Protein AF-0000000079809018 (afdb_homodimer)

Organism: NCBI:txid164759

Foldseek 3Di:
DPPDDPFAFAADPVGGFPQGQGHLFLQVDQQPLLVVLLVVFPQPDFDDLVLVVLLVLVCVLVVHDSLQKFKALALLRLLLLVLVLLLVVPAQAEADALFADCSNVVSNVVSNHHYDNDDDLDQYEYEDEVLGPPAQAHTPCVVVVVDDDHPNYAAEYEDAFQLQFLDDDRDDDDLQYKYKYGCCRLNVNVVGGIIIIGHRPVCSVVCVSVSSNVSDDRRSHGRSRSSNSSSCSDPVSSVVSVVS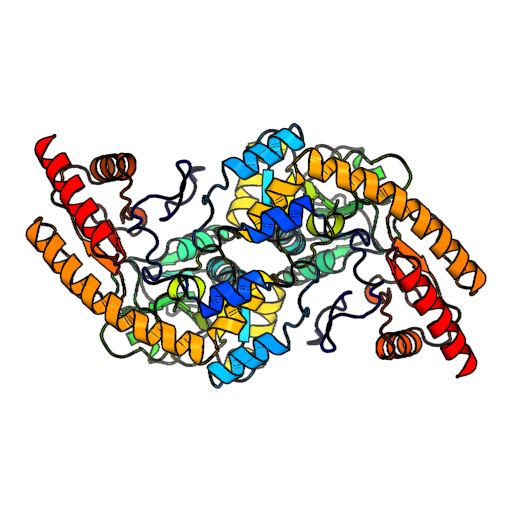SVVLNVLVVVLVVLCVVQVWAWRPHRRGQKTKTAHPDPAVVVLQVQLVVQSHHWRQSVSSVDHRMTMGGRHDPVSSVSVNVSSVVVVVVD/DPPDDPAAFAADPVGGFPQGQGHLFLQVDQQPLLVVLLVVFPQPDFDDLVNVVLLVLVCVLVVHDSLQKFKALALLRLLLLVLVLLLVVPAQAEADALFADCSNVVSNVVSNHHYDNDDDLDQYEYEDEVLGPPAQAHTPCVVVVVDDDHPNYAAEYEDAFQLQFLDDDRDDDDLQYKYKYGCCRLNVNVVGGIIIIGHRPVCSVVCVSVSSNVSDDRRSHGRSRSSNSSSCSDPVSSVVSVVSSVVLNVLVVVLVVLCVVQVWAWRPHRRGQKTKTAHPDPAVVVLQVQLVVVSHHWHQSVSSVDHRMTMGGRHDPVSSVSVNVSSVVVVVVD

Sequence (668 aa):
MSDHAPQHGGPDALGVPLHDFSTNANACGPCPQAIAALRQSDFIHYPDPAYTALRAQIATFHGVAVQRVVLAASASEFIHRITTHAARSGVRQVAVPAHGYGDYTRAAQVWGLDCRHTPSSEPALHWACEPASPLGTTDAALTAWCAPAPVGVLRILDCAYAPLRLEGAATVAPDAAWQMLTPNKALGLTGVRAAYAIAPSAAVADGSVAAVQALAASWPVGADGVALLAAWVRPDTQAWLAQSLATLREWKAAQLALCAALGWAVAPGSLANFFTACPPVQDVGTFLQWLRSRGVKLRDCTSFGLPGHVRLGVLPPQSQRALEVSWRLYKESQMSDHAPQHGGPDALGVPLHDFSTNANACGPCPQAIAALRQSDFIHYPDPAYTALRAQIATFHGVAVQRVVLAASASEFIHRITTHAARSGVRQVAVPAHGYGDYTRAAQVWGLDCRHTPSSEPALHWACEPASPLGTTDAALTAWCAPAPVGVLRILDCAYAPLRLEGAATVAPDAAWQMLTPNKALGLTGVRAAYAIAPSAAVADGSVAAVQALAASWPVGADGVALLAAWVRPDTQAWLAQSLATLREWKAAQLALCAALGWAVAPGSLANFFTACPPVQDVGTFLQWLRSRGVKLRDCTSFGLPGHVRLGVLPPQSQRALEVSWRLYKESQ

InterPro domains:
  IPR004839 Aminotransferase, class I/classII, large domain [PF00155] (20-315)
  IPR015421 Pyridoxal phosphate-dependent transferase, major domain [G3DSA:3.40.640.10] (30-237)
  IPR015422 Pyridoxal phosphate-dependent transferase, small domain [G3DSA:3.90.1150.10] (19-323)
  IPR015424 Pyridoxal phosphate-dependent transferase [SSF53383] (16-318)
  IPR050106 Histidinol-phosphate aminotransferase [PTHR43643] (19-322)

Radius of gyration: 25.87 Å; Cα contacts (8 Å, |Δi|>4): 1392; chains: 2; bounding box: 52×81×61 Å

Solvent-accessible surface area (backbone atoms only — not comparable to full-atom values): 34450 Å² total; per-residue (Å²): 127,77,88,63,73,79,88,69,47,58,24,40,98,88,39,73,50,81,33,64,22,26,60,53,40,34,62,78,39,57,37,65,65,34,53,57,38,40,76,64,36,51,43,54,43,48,55,37,74,76,37,60,68,55,37,46,50,52,15,61,68,70,71,50,62,50,80,32,51,43,80,23,34,20,57,47,38,40,50,41,46,53,45,50,47,40,46,75,71,65,35,54,30,32,24,38,54,80,47,33,68,59,63,63,57,50,40,32,53,72,72,66,33,47,77,39,68,54,88,68,89,52,43,21,41,36,47,42,31,40,42,19,46,60,49,12,27,80,40,75,62,58,69,68,54,77,46,85,72,54,75,66,44,45,39,38,36,37,32,55,38,45,84,40,47,60,48,82,78,85,80,80,75,54,62,80,28,30,38,36,40,30,59,28,32,59,36,16,24,49,4,43,38,31,23,36,30,41,49,19,75,66,30,59,77,71,42,50,46,57,57,49,52,59,68,50,39,72,63,52,44,27,20,51,21,50,25,40,58,54,33,57,68,32,68,70,41,46,50,51,48,57,55,43,43,56,54,48,47,54,34,36,54,53,50,52,49,48,39,49,73,72,58,29,51,64,57,80,67,42,25,32,54,31,31,27,29,29,62,88,62,92,51,55,68,61,52,50,54,53,36,43,78,70,28,35,34,66,19,74,24,49,87,34,71,38,71,62,29,31,28,37,22,40,49,54,69,71,47,52,48,51,50,52,52,52,50,53,52,52,60,66,72,100,128,78,88,63,73,79,90,69,49,60,23,41,100,89,39,73,50,79,32,65,23,24,61,52,40,33,62,77,39,56,37,65,64,35,53,56,39,39,76,63,37,52,42,53,43,48,54,35,74,76,36,59,70,55,39,46,51,51,14,61,68,70,71,50,62,50,82,30,51,43,79,23,35,19,57,46,38,41,49,40,48,53,45,50,47,40,46,75,72,67,36,54,32,32,23,38,55,80,48,33,66,60,64,63,56,50,40,32,52,73,73,65,33,46,79,37,69,54,88,67,89,53,42,21,41,36,47,41,31,40,42,19,46,62,50,11,26,82,41,74,61,57,71,66,55,76,48,83,73,54,76,67,44,45,40,38,37,38,31,55,39,44,85,38,47,62,48,81,78,83,80,79,78,54,62,80,27,29,36,36,40,29,60,27,33,60,34,16,24,48,5,45,40,31,21,34,30,40,48,20,75,65,31,57,77,73,42,51,46,58,56,51,52,58,69,50,38,71,62,52,44,26,18,52,20,50,26,41,57,53,33,57,66,32,69,70,41,46,50,50,48,58,53,42,42,57,52,48,45,54,33,37,55,53,50,52,52,49,39,49,74,73,58,29,51,65,56,79,66,42,26,32,53,32,32,26,30,30,62,88,60,96,50,55,68,61,52,49,53,56,36,42,78,70,29,35,32,64,20,74,23,49,86,35,72,36,71,64,29,32,30,36,22,42,48,54,70,71,47,51,48,50,51,52,53,51,49,53,52,49,61,66,72,100

Nearest PDB structures (foldseek):
  1o4s-assembly1_A  TM=7.564E-01  e=3.896E-13  Thermotoga maritima
  7vrx-assembly2_C  TM=7.603E-01  e=1.827E-12  Solanum melongena
  7vrx-assembly2_A  TM=7.594E-01  e=2.433E-12  Solanum melongena
  7vrx-assembly2_B  TM=7.511E-01  e=3.239E-12  Solanum melongena
  4tv7-assembly1_A  TM=7.187E-01  e=6.271E-10  Bacillus subtilis subsp. subtilis str. 168

pLDDT: mean 94.46, std 8.17, range [31.03, 98.88]

Structure (mmCIF, N/CA/C/O backbone):
data_AF-0000000079809018-model_v1
#
loop_
_entity.id
_entity.type
_entity.pdbx_description
1 polymer 'histidinol-phosphate transaminase'
#
loop_
_atom_site.group_PDB
_atom_site.id
_atom_site.type_symbol
_atom_site.label_atom_id
_atom_site.label_alt_id
_atom_site.label_comp_id
_atom_site.label_asym_id
_atom_site.label_entity_id
_atom_site.label_seq_id
_atom_site.pdbx_PDB_ins_code
_atom_site.Cartn_x
_atom_site.Cartn_y
_atom_site.Cartn_z
_atom_site.occupancy
_atom_site.B_iso_or_equiv
_atom_site.auth_seq_id
_atom_site.auth_comp_id
_atom_site.auth_asym_id
_atom_site.auth_atom_id
_atom_site.pdbx_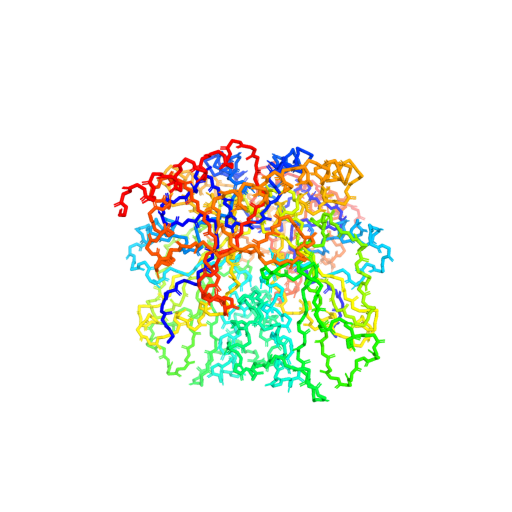PDB_model_num
ATOM 1 N N . MET A 1 1 ? -20.75 -7.668 -12.719 1 31.03 1 MET A N 1
ATOM 2 C CA . MET A 1 1 ? -19.469 -8.086 -12.164 1 31.03 1 MET A CA 1
ATOM 3 C C . MET A 1 1 ? -19.625 -8.633 -10.75 1 31.03 1 MET A C 1
ATOM 5 O O . MET A 1 1 ? -20.188 -7.965 -9.883 1 31.03 1 MET A O 1
ATOM 9 N N . SER A 1 2 ? -19.781 -9.789 -10.602 1 35.12 2 SER A N 1
ATOM 10 C CA . SER A 1 2 ? -20.047 -10.5 -9.352 1 35.12 2 SER A CA 1
ATOM 11 C C . SER A 1 2 ? -19.188 -9.953 -8.219 1 35.12 2 SER A C 1
ATOM 13 O O . SER A 1 2 ? -18.031 -9.602 -8.414 1 35.12 2 SER A O 1
ATOM 15 N N . ASP A 1 3 ? -19.734 -9.297 -7.246 1 42.34 3 ASP A N 1
ATOM 16 C CA . ASP A 1 3 ? -19.234 -8.805 -5.965 1 42.34 3 ASP A CA 1
ATOM 17 C C . ASP A 1 3 ? -18.203 -9.758 -5.371 1 42.34 3 ASP A C 1
ATOM 19 O O . ASP A 1 3 ? -17.875 -9.656 -4.191 1 42.34 3 ASP A O 1
ATOM 23 N N . HIS A 1 4 ? -17.953 -10.883 -5.949 1 49.94 4 HIS A N 1
ATOM 24 C CA . HIS A 1 4 ? -17.156 -11.875 -5.25 1 49.94 4 HIS A CA 1
ATOM 25 C C . HIS A 1 4 ? -15.664 -11.531 -5.34 1 49.94 4 HIS A C 1
ATOM 27 O O . HIS A 1 4 ? -15.188 -11.078 -6.383 1 49.94 4 HIS A O 1
ATOM 33 N N . ALA A 1 5 ? -15.094 -11.383 -4.23 1 55.59 5 ALA A N 1
ATOM 34 C CA . ALA A 1 5 ? -13.641 -11.266 -4.133 1 55.59 5 ALA A CA 1
ATOM 35 C C . ALA A 1 5 ? -12.953 -12.242 -5.082 1 55.59 5 ALA A C 1
ATOM 37 O O . ALA A 1 5 ? -13.375 -13.398 -5.215 1 55.59 5 ALA A O 1
ATOM 38 N N . PRO A 1 6 ? -11.977 -11.82 -5.953 1 63.31 6 PRO A N 1
ATOM 39 C CA . PRO A 1 6 ? -11.203 -12.742 -6.793 1 63.31 6 PRO A CA 1
ATOM 40 C C . PRO A 1 6 ? -10.719 -13.969 -6.023 1 63.31 6 PRO A C 1
ATOM 42 O O . PRO A 1 6 ? -10.477 -13.883 -4.816 1 63.31 6 PRO A O 1
ATOM 45 N N . GLN A 1 7 ? -10.906 -15.102 -6.574 1 70.62 7 GLN A N 1
ATOM 46 C CA . GLN A 1 7 ? -10.398 -16.344 -5.988 1 70.62 7 GLN A CA 1
ATOM 47 C C . GLN A 1 7 ? -8.883 -16.312 -5.887 1 70.62 7 GLN A C 1
ATOM 49 O O . GLN A 1 7 ? -8.188 -16.016 -6.867 1 70.62 7 GLN A O 1
ATOM 54 N N . HIS A 1 8 ? -8.406 -16.328 -4.703 1 79.56 8 HIS A N 1
ATOM 55 C CA . HIS A 1 8 ? -6.977 -16.344 -4.438 1 79.56 8 HIS A CA 1
ATOM 56 C C . HIS A 1 8 ? -6.605 -17.516 -3.531 1 79.56 8 HIS A C 1
ATOM 58 O O . HIS A 1 8 ? -7.488 -18.188 -2.98 1 79.56 8 HIS A O 1
ATOM 64 N N . GLY A 1 9 ? -5.387 -17.828 -3.592 1 84.94 9 GLY A N 1
ATOM 65 C CA . GLY A 1 9 ? -4.883 -18.734 -2.572 1 84.94 9 GLY A CA 1
ATOM 66 C C . GLY A 1 9 ? -4.699 -18.078 -1.221 1 84.94 9 GLY A C 1
ATOM 67 O O . GLY A 1 9 ? -5.082 -16.906 -1.036 1 84.94 9 GLY A O 1
ATOM 68 N N . GLY A 1 10 ? -4.242 -18.891 -0.244 1 88.5 10 GLY A N 1
ATOM 69 C CA . GLY A 1 10 ? -3.932 -18.328 1.063 1 88.5 10 GLY A CA 1
ATOM 70 C C . GLY A 1 10 ? -5.125 -18.312 2.004 1 88.5 10 GLY A C 1
ATOM 71 O O . GLY A 1 10 ? -6.055 -19.109 1.848 1 88.5 10 GLY A O 1
ATOM 72 N N . PRO A 1 11 ? -4.984 -17.453 2.99 1 87.69 11 PRO A N 1
ATOM 73 C CA . PRO A 1 11 ? -6.07 -17.359 3.967 1 87.69 11 PRO A CA 1
ATOM 74 C C . PRO A 1 11 ? -7.391 -16.922 3.338 1 87.69 11 PRO A C 1
ATOM 76 O O . PRO A 1 11 ? -7.398 -16.328 2.258 1 87.69 11 PRO A O 1
ATOM 79 N N . ASP A 1 12 ? -8.477 -17.297 3.977 1 89.38 12 ASP A N 1
ATOM 80 C CA . ASP A 1 12 ? -9.836 -16.906 3.615 1 89.38 12 ASP A CA 1
ATOM 81 C C . ASP A 1 12 ? -10.672 -16.594 4.855 1 89.38 12 ASP A C 1
ATOM 83 O O . ASP A 1 12 ? -10.117 -16.266 5.91 1 89.38 12 ASP A O 1
ATOM 87 N N . ALA A 1 13 ? -11.945 -16.562 4.734 1 84.69 13 ALA A N 1
ATOM 88 C CA . ALA A 1 13 ? -12.812 -16.203 5.852 1 84.69 13 ALA A CA 1
ATOM 89 C C . ALA A 1 13 ? -12.672 -17.172 7.012 1 84.69 13 ALA A C 1
ATOM 91 O O . ALA A 1 13 ? -13.008 -16.859 8.148 1 84.69 13 ALA A O 1
ATOM 92 N N . LEU A 1 14 ? -12.102 -18.453 6.684 1 87.19 14 LEU A N 1
ATOM 93 C CA . LEU A 1 14 ? -11.906 -19.453 7.715 1 87.19 14 LEU A CA 1
ATOM 94 C C . LEU A 1 14 ? -10.523 -19.328 8.359 1 87.19 14 LEU A C 1
ATOM 96 O O . LEU A 1 14 ? -10.195 -20.047 9.289 1 87.19 14 LEU A O 1
ATOM 100 N N . GLY A 1 15 ? -9.703 -18.406 7.875 1 91.19 15 GLY A N 1
ATOM 101 C CA . GLY A 1 15 ? -8.375 -18.203 8.422 1 91.19 15 GLY A CA 1
ATOM 102 C C . GLY A 1 15 ? -7.277 -18.859 7.609 1 91.19 15 GLY A C 1
ATOM 103 O O . GLY A 1 15 ? -7.449 -19.094 6.41 1 91.19 15 GLY A O 1
ATOM 104 N N . VAL A 1 16 ? -6.16 -19.078 8.242 1 92.88 16 VAL A N 1
ATOM 105 C CA . VAL A 1 16 ? -4.992 -19.688 7.605 1 92.88 16 VAL A CA 1
ATOM 106 C C . VAL A 1 16 ? -5.172 -21.188 7.535 1 92.88 16 VAL A C 1
ATOM 108 O O . VAL A 1 16 ? -5.445 -21.844 8.547 1 92.88 16 VAL A O 1
ATOM 111 N N . PRO A 1 17 ? -5.07 -21.734 6.363 1 94.19 17 PRO A N 1
ATOM 112 C CA . PRO A 1 17 ? -5.105 -23.188 6.305 1 94.19 17 PRO A CA 1
ATOM 113 C C . PRO A 1 17 ? -3.914 -23.844 7.008 1 94.19 17 PRO A C 1
ATOM 115 O O . PRO A 1 17 ? -2.799 -23.312 6.953 1 94.19 17 PRO A O 1
ATOM 118 N N . LEU A 1 18 ? -4.129 -25.016 7.582 1 95.81 18 LEU A N 1
ATOM 119 C CA . LEU A 1 18 ? -3.066 -25.734 8.273 1 95.81 18 LEU A CA 1
ATOM 120 C C . LEU A 1 18 ? -1.976 -26.156 7.293 1 95.81 18 LEU A C 1
ATOM 122 O O . LEU A 1 18 ? -0.786 -26.062 7.605 1 95.81 18 LEU A O 1
ATOM 126 N N . HIS A 1 19 ? -2.379 -26.688 6.117 1 98 19 HIS A N 1
ATOM 127 C CA . HIS A 1 19 ? -1.501 -27.047 5.012 1 98 19 HIS A CA 1
ATOM 128 C C . HIS A 1 19 ? -1.865 -26.281 3.742 1 98 19 HIS A C 1
ATOM 130 O O . HIS A 1 19 ? -2.76 -26.703 3.002 1 98 19 HIS A O 1
ATOM 136 N N . ASP A 1 20 ? -1.122 -25.188 3.5 1 97.5 20 ASP A N 1
ATOM 137 C CA . ASP A 1 20 ? -1.488 -24.25 2.434 1 97.5 20 ASP A CA 1
ATOM 138 C C . ASP A 1 20 ? -0.647 -24.5 1.182 1 97.5 20 ASP A C 1
ATOM 140 O O . ASP A 1 20 ? 0.386 -23.859 0.987 1 97.5 20 ASP A O 1
ATOM 144 N N . PHE A 1 21 ? -1.149 -25.344 0.289 1 98.25 21 PHE A N 1
ATOM 145 C CA . PHE A 1 21 ? -0.516 -25.562 -1.005 1 98.25 21 PHE A CA 1
ATOM 146 C C . PHE A 1 21 ? -0.89 -24.469 -1.989 1 98.25 21 PHE A C 1
ATOM 148 O O . PHE A 1 21 ? -0.38 -24.422 -3.111 1 98.25 21 PHE A O 1
ATOM 155 N N . SER A 1 22 ? -1.722 -23.469 -1.566 1 96.75 22 SER A N 1
ATOM 156 C CA . SER A 1 22 ? -2.383 -22.594 -2.529 1 96.75 22 SER A CA 1
ATOM 157 C C . SER A 1 22 ? -1.602 -21.297 -2.725 1 96.75 22 SER A C 1
ATOM 159 O O . SER A 1 22 ? -1.84 -20.562 -3.686 1 96.75 22 SER A O 1
ATOM 161 N N . THR A 1 23 ? -0.647 -20.766 -1.95 1 92.81 23 THR A N 1
ATOM 162 C CA . THR A 1 23 ? -0.006 -19.453 -1.991 1 92.81 23 THR A CA 1
ATOM 163 C C . THR A 1 23 ? 1.299 -19.516 -2.779 1 92.81 23 THR A C 1
ATOM 165 O O . THR A 1 23 ? 1.741 -18.516 -3.338 1 92.81 23 THR A O 1
ATOM 168 N N . ASN A 1 24 ? 1.959 -20.578 -2.93 1 94 24 ASN A N 1
ATOM 169 C CA . ASN A 1 24 ? 3.229 -20.781 -3.619 1 94 24 ASN A CA 1
ATOM 170 C C . ASN A 1 24 ? 4.371 -20.062 -2.926 1 94 24 ASN A C 1
ATOM 172 O O . ASN A 1 24 ? 5.383 -19.734 -3.557 1 94 24 ASN A O 1
ATOM 176 N N . ALA A 1 25 ? 4.242 -19.641 -1.734 1 96.56 25 ALA A N 1
ATOM 177 C CA . ALA A 1 25 ? 5.332 -19.016 -0.986 1 96.56 25 ALA A CA 1
ATOM 178 C C . ALA A 1 25 ? 6.414 -20.031 -0.64 1 96.56 25 ALA A C 1
ATOM 180 O O . ALA A 1 25 ? 6.16 -21.234 -0.642 1 96.56 25 ALA A O 1
ATOM 181 N N . ASN A 1 26 ? 7.605 -19.547 -0.43 1 98.56 26 ASN A N 1
ATOM 182 C CA . ASN A 1 26 ? 8.711 -20.406 -0.002 1 98.56 26 ASN A CA 1
ATOM 183 C C . ASN A 1 26 ? 8.375 -21.141 1.291 1 98.56 26 ASN A C 1
ATOM 185 O O . ASN A 1 26 ? 8.344 -20.547 2.365 1 98.56 26 ASN A O 1
ATOM 189 N N . ALA A 1 27 ? 8.195 -22.422 1.198 1 98.19 27 ALA A N 1
ATOM 190 C CA . ALA A 1 27 ? 7.738 -23.219 2.324 1 98.19 27 ALA A CA 1
ATOM 191 C C . ALA A 1 27 ? 8.828 -23.375 3.381 1 98.19 27 ALA A C 1
ATOM 193 O O . ALA A 1 27 ? 8.562 -23.781 4.512 1 98.19 27 ALA A O 1
ATOM 194 N N . CYS A 1 28 ? 10.031 -23.031 3.039 1 98.5 28 CYS A N 1
ATOM 195 C CA . CYS A 1 28 ? 11.125 -23.062 4 1 98.5 28 CYS A CA 1
ATOM 196 C C . CYS A 1 28 ? 11.094 -21.828 4.895 1 98.5 28 CYS A C 1
ATOM 198 O O . CYS A 1 28 ? 11.812 -21.75 5.891 1 98.5 28 CYS A O 1
ATOM 200 N N . GLY A 1 29 ? 10.305 -20.875 4.535 1 97.25 29 GLY A N 1
ATOM 201 C CA . GLY A 1 29 ? 10.266 -19.625 5.266 1 97.25 29 GLY A CA 1
ATOM 202 C C . GLY A 1 29 ? 9.547 -19.734 6.598 1 97.25 29 GLY A C 1
ATOM 203 O O . GLY A 1 29 ? 9 -20.781 6.93 1 97.25 29 GLY A O 1
ATOM 204 N N . PRO A 1 30 ? 9.523 -18.688 7.297 1 98.31 30 PRO A N 1
ATOM 205 C CA . PRO A 1 30 ? 10.039 -17.375 6.879 1 98.31 30 PRO A CA 1
ATOM 206 C C . PRO A 1 30 ? 11.562 -17.281 6.98 1 98.31 30 PRO A C 1
ATOM 208 O O . PRO A 1 30 ? 12.172 -17.938 7.832 1 98.31 30 PRO A O 1
ATOM 211 N N . CYS A 1 31 ? 12.18 -16.484 6.066 1 98.81 31 CYS A N 1
ATOM 212 C CA . CYS A 1 31 ? 13.609 -16.203 6.145 1 98.81 31 CYS A CA 1
ATOM 213 C C . CYS A 1 31 ? 13.969 -15.594 7.492 1 98.81 31 CYS A C 1
ATOM 215 O O . CYS A 1 31 ? 13.453 -14.531 7.855 1 98.81 31 CYS A O 1
ATOM 217 N N . PRO A 1 32 ? 14.852 -16.203 8.211 1 98.56 32 PRO A N 1
ATOM 218 C CA . PRO A 1 32 ? 15.156 -15.734 9.562 1 98.56 32 PRO A CA 1
ATOM 219 C C . PRO A 1 32 ? 15.766 -14.336 9.578 1 98.56 32 PRO A C 1
ATOM 221 O O . PRO A 1 32 ? 15.453 -13.531 10.453 1 98.56 32 PRO A O 1
ATOM 224 N N . GLN A 1 33 ? 16.656 -14.023 8.625 1 98.31 33 GLN A N 1
ATOM 225 C CA . GLN A 1 33 ? 17.266 -12.703 8.539 1 98.31 33 GLN A CA 1
A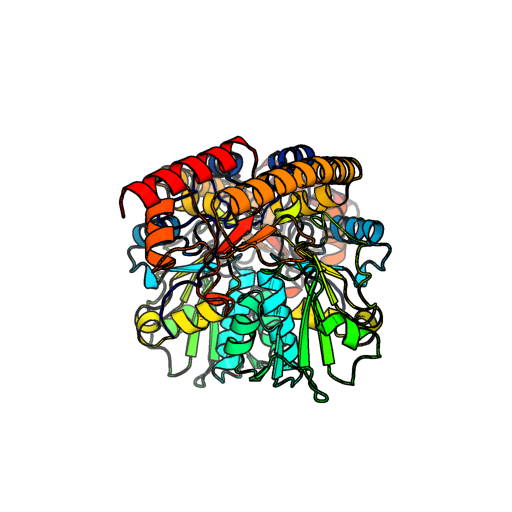TOM 226 C C . GLN A 1 33 ? 16.219 -11.617 8.297 1 98.31 33 GLN A C 1
ATOM 228 O O . GLN A 1 33 ? 16.266 -10.555 8.922 1 98.31 33 GLN A O 1
ATOM 233 N N . ALA A 1 34 ? 15.242 -11.93 7.465 1 98.5 34 ALA A N 1
ATOM 234 C CA . ALA A 1 34 ? 14.211 -10.953 7.109 1 98.5 34 ALA A CA 1
ATOM 235 C C . ALA A 1 34 ? 13.234 -10.742 8.266 1 98.5 34 ALA A C 1
ATOM 237 O O . ALA A 1 34 ? 12.836 -9.617 8.547 1 98.5 34 ALA A O 1
ATOM 238 N N . ILE A 1 35 ? 12.828 -11.828 8.891 1 97.56 35 ILE A N 1
ATOM 239 C CA . ILE A 1 35 ? 11.898 -11.695 10.008 1 97.56 35 ILE A CA 1
ATOM 240 C C . ILE A 1 35 ? 12.555 -10.922 11.148 1 97.56 35 ILE A C 1
ATOM 242 O O . ILE A 1 35 ? 11.898 -10.148 11.844 1 97.56 35 ILE A O 1
ATOM 246 N N . ALA A 1 36 ? 13.836 -11.148 11.414 1 97.5 36 ALA A N 1
ATOM 247 C CA . ALA A 1 36 ? 14.57 -10.383 12.422 1 97.5 36 ALA A CA 1
ATOM 248 C C . ALA A 1 36 ? 14.562 -8.891 12.086 1 97.5 36 ALA A C 1
ATOM 250 O O . ALA A 1 36 ? 14.375 -8.055 12.977 1 97.5 36 ALA A O 1
ATOM 251 N N . ALA A 1 37 ? 14.766 -8.562 10.828 1 97.5 37 ALA A N 1
ATOM 252 C CA . ALA A 1 37 ? 14.711 -7.176 10.375 1 97.5 37 ALA A CA 1
ATOM 253 C C . ALA A 1 37 ? 13.328 -6.582 10.578 1 97.5 37 ALA A C 1
ATOM 255 O O . ALA A 1 37 ? 13.195 -5.43 11 1 97.5 37 ALA A O 1
ATOM 256 N N . LEU A 1 38 ? 12.305 -7.352 10.305 1 97.62 38 LEU A N 1
ATOM 257 C CA . LEU A 1 38 ? 10.93 -6.898 10.422 1 97.62 38 LEU A CA 1
ATOM 258 C C . LEU A 1 38 ? 10.57 -6.598 11.875 1 97.62 38 LEU A C 1
ATOM 260 O O . LEU A 1 38 ? 9.844 -5.645 12.156 1 97.62 38 LEU A O 1
ATOM 264 N N . ARG A 1 39 ? 11.07 -7.375 12.758 1 94.31 39 ARG A N 1
ATOM 265 C CA . ARG A 1 39 ? 10.797 -7.191 14.18 1 94.31 39 ARG A CA 1
ATOM 266 C C . ARG A 1 39 ? 11.406 -5.895 14.695 1 94.31 39 ARG A C 1
ATOM 268 O O . ARG A 1 39 ? 11.008 -5.387 15.742 1 94.31 39 ARG A O 1
ATOM 275 N N . GLN A 1 40 ? 12.32 -5.324 13.93 1 94.31 40 GLN A N 1
ATOM 276 C CA . GLN A 1 40 ? 12.984 -4.082 14.305 1 94.31 40 GLN A CA 1
ATOM 277 C C . GLN A 1 40 ? 12.492 -2.914 13.453 1 94.31 40 GLN A C 1
ATOM 279 O O . GLN A 1 40 ? 13.109 -1.848 13.438 1 94.31 40 GLN A O 1
ATOM 284 N N . SER A 1 41 ? 11.438 -3.15 12.773 1 96.06 41 SER A N 1
ATOM 285 C CA . SER A 1 41 ? 10.898 -2.109 11.906 1 96.06 41 SER A CA 1
ATOM 286 C C . SER A 1 41 ? 10.578 -0.842 12.695 1 96.06 41 SER A C 1
ATOM 288 O O . SER A 1 41 ? 10.062 -0.911 13.812 1 96.06 41 SER A O 1
ATOM 290 N N . ASP A 1 42 ? 10.883 0.303 12.148 1 96.44 42 ASP A N 1
ATOM 291 C CA . ASP A 1 42 ? 10.57 1.592 12.758 1 96.44 42 ASP A CA 1
ATOM 292 C C . ASP A 1 42 ? 9.133 2.008 12.453 1 96.44 42 ASP A C 1
ATOM 294 O O . ASP A 1 42 ? 8.898 2.91 11.648 1 96.44 42 ASP A O 1
ATOM 298 N N . PHE A 1 43 ? 8.203 1.474 13.211 1 97.38 43 PHE A N 1
ATOM 299 C CA . PHE A 1 43 ? 6.781 1.739 12.992 1 97.38 43 PHE A CA 1
ATOM 300 C C . PHE A 1 43 ? 6.43 3.164 13.398 1 97.38 43 PHE A C 1
ATOM 302 O O . PHE A 1 43 ? 5.348 3.658 13.078 1 97.38 43 PHE A O 1
ATOM 309 N N . ILE A 1 44 ? 7.285 3.912 14.031 1 97.06 44 ILE A N 1
ATOM 310 C CA . ILE A 1 44 ? 7.004 5.207 14.641 1 97.06 44 ILE A CA 1
ATOM 311 C C . ILE A 1 44 ? 7.168 6.312 13.609 1 97.06 44 ILE A C 1
ATOM 313 O O . ILE A 1 44 ? 6.43 7.301 13.617 1 97.06 44 ILE A O 1
ATOM 317 N N . HIS A 1 45 ? 8.109 6.141 12.719 1 96.56 45 HIS A N 1
ATOM 318 C CA . HIS A 1 45 ? 8.43 7.23 11.805 1 96.56 45 HIS A CA 1
ATOM 319 C C . HIS A 1 45 ? 8.195 6.824 10.359 1 96.56 45 HIS A C 1
ATOM 321 O O . HIS A 1 45 ? 8.391 5.664 9.992 1 96.56 45 HIS A O 1
ATOM 327 N N . TYR A 1 46 ? 7.852 7.816 9.539 1 95.19 46 TYR A N 1
ATOM 328 C CA . TYR A 1 46 ? 7.867 7.625 8.094 1 95.19 46 TYR A CA 1
ATOM 329 C C . TYR A 1 46 ? 9.258 7.207 7.617 1 95.19 46 TYR A C 1
ATOM 331 O O . TYR A 1 46 ? 10.266 7.66 8.164 1 95.19 46 TYR A O 1
ATOM 339 N N . PRO A 1 47 ? 9.234 6.414 6.551 1 95.31 47 PRO A N 1
ATOM 340 C CA . PRO A 1 47 ? 10.508 6.328 5.828 1 95.31 47 PRO A CA 1
ATOM 341 C C . PRO A 1 47 ? 10.898 7.645 5.164 1 95.31 47 PRO A C 1
ATOM 343 O O . PRO A 1 47 ? 10.078 8.562 5.07 1 95.31 47 PRO A O 1
ATOM 346 N N . ASP A 1 48 ? 12.172 7.695 4.805 1 92.25 48 ASP A N 1
ATOM 347 C CA . ASP A 1 48 ? 12.578 8.742 3.869 1 92.25 48 ASP A CA 1
ATOM 348 C C . ASP A 1 48 ? 11.664 8.773 2.645 1 92.25 48 ASP A C 1
ATOM 350 O O . ASP A 1 48 ? 11.484 7.75 1.979 1 92.25 48 ASP A O 1
ATOM 354 N N . PRO A 1 49 ? 11.047 9.938 2.416 1 92.06 49 PRO A N 1
ATOM 355 C CA . PRO A 1 49 ? 10.07 9.984 1.326 1 92.06 49 PRO A CA 1
ATOM 356 C C . PRO A 1 49 ? 10.664 9.562 -0.017 1 92.06 49 PRO A C 1
ATOM 358 O O . PRO A 1 49 ? 9.953 9.039 -0.875 1 92.06 49 PRO A O 1
ATOM 361 N N . ALA A 1 50 ? 11.945 9.742 -0.194 1 93.88 50 ALA A N 1
ATOM 362 C CA . ALA A 1 50 ? 12.609 9.375 -1.445 1 93.88 50 ALA A CA 1
ATOM 363 C C . ALA A 1 50 ? 13.172 7.957 -1.37 1 93.88 50 ALA A C 1
ATOM 365 O O . ALA A 1 50 ? 13.688 7.438 -2.361 1 93.88 50 ALA A O 1
ATOM 366 N N . TYR A 1 51 ? 13.078 7.363 -0.244 1 96.88 51 TYR A N 1
ATOM 367 C CA . TYR A 1 51 ? 13.641 6.039 -0.012 1 96.88 51 TYR A CA 1
ATOM 368 C C . TYR A 1 51 ? 15.094 5.973 -0.469 1 96.88 51 TYR A C 1
ATOM 370 O O . TYR A 1 51 ? 15.5 5.016 -1.132 1 96.88 51 TYR A O 1
ATOM 378 N N . THR A 1 52 ? 15.859 6.953 -0.166 1 96.25 52 THR A N 1
ATOM 379 C CA . THR A 1 52 ? 17.188 7.168 -0.729 1 96.25 52 THR A CA 1
ATOM 380 C C . THR A 1 52 ? 18.078 5.949 -0.496 1 96.25 52 THR A C 1
ATOM 382 O O . THR A 1 52 ? 18.578 5.352 -1.448 1 96.25 52 THR A O 1
ATOM 385 N N . ALA A 1 53 ? 18.219 5.539 0.753 1 97 53 ALA A N 1
ATOM 386 C CA . ALA A 1 53 ? 19.109 4.426 1.093 1 97 53 ALA A CA 1
ATOM 387 C C . ALA A 1 53 ? 18.594 3.121 0.489 1 97 53 ALA A C 1
ATOM 389 O O . ALA A 1 53 ? 19.375 2.338 -0.057 1 97 53 ALA A O 1
ATOM 390 N N . LEU A 1 54 ? 17.344 2.865 0.52 1 98.19 54 LEU A N 1
ATOM 391 C CA . LEU A 1 54 ? 16.75 1.624 0.029 1 98.19 54 LEU A CA 1
ATOM 392 C C . LEU A 1 54 ? 16.938 1.496 -1.479 1 98.19 54 LEU A C 1
ATOM 394 O O . LEU A 1 54 ? 17.359 0.444 -1.972 1 98.19 54 LEU A O 1
ATOM 398 N N . ARG A 1 55 ? 16.594 2.547 -2.215 1 98.44 55 ARG A N 1
ATOM 399 C CA . ARG A 1 55 ? 16.75 2.52 -3.666 1 98.44 55 ARG A CA 1
ATOM 400 C C . ARG A 1 55 ? 18.203 2.293 -4.059 1 98.44 55 ARG A C 1
ATOM 402 O O . ARG A 1 55 ? 18.484 1.562 -5.012 1 98.44 55 ARG A O 1
ATOM 409 N N . ALA A 1 56 ? 19.109 2.904 -3.312 1 98.5 56 ALA A N 1
ATOM 410 C CA . ALA A 1 56 ? 20.531 2.715 -3.59 1 98.5 56 ALA A CA 1
ATOM 411 C C . ALA A 1 56 ? 20.953 1.258 -3.389 1 98.5 56 ALA A C 1
ATOM 413 O O . ALA A 1 56 ? 21.688 0.696 -4.199 1 98.5 56 ALA A O 1
ATOM 414 N N . GLN A 1 57 ? 20.5 0.657 -2.32 1 98.69 57 GLN A N 1
ATOM 415 C CA . GLN A 1 57 ? 20.812 -0.738 -2.027 1 98.69 57 GLN A CA 1
ATOM 416 C C . GLN A 1 57 ? 20.266 -1.661 -3.121 1 98.69 57 GLN A C 1
ATOM 418 O O . GLN A 1 57 ? 20.984 -2.561 -3.58 1 98.69 57 GLN A O 1
ATOM 423 N N . ILE A 1 58 ? 19.062 -1.433 -3.576 1 98.81 58 ILE A N 1
ATOM 424 C CA . ILE A 1 58 ? 18.438 -2.248 -4.613 1 98.81 58 ILE A CA 1
ATOM 425 C C . ILE A 1 58 ? 19.188 -2.059 -5.934 1 98.81 58 ILE A C 1
ATOM 427 O O . ILE A 1 58 ? 19.438 -3.027 -6.648 1 98.81 58 ILE A O 1
ATOM 431 N N . ALA A 1 59 ? 19.5 -0.815 -6.223 1 98.69 59 ALA A N 1
ATOM 432 C CA . ALA A 1 59 ? 20.234 -0.511 -7.449 1 98.69 59 ALA A CA 1
ATOM 433 C C . ALA A 1 59 ? 21.562 -1.252 -7.484 1 98.69 59 ALA A C 1
ATOM 435 O O . ALA A 1 59 ? 21.922 -1.836 -8.508 1 98.69 59 ALA A O 1
ATOM 436 N N . THR A 1 60 ? 22.281 -1.191 -6.387 1 98.69 60 THR A N 1
ATOM 437 C CA . THR A 1 60 ? 23.562 -1.886 -6.281 1 98.69 60 THR A CA 1
ATOM 438 C C . THR A 1 60 ? 23.375 -3.391 -6.457 1 98.69 60 THR A C 1
ATOM 440 O O . THR A 1 60 ? 24.125 -4.031 -7.188 1 98.69 60 THR A O 1
ATOM 443 N N . PHE A 1 61 ? 22.406 -3.975 -5.875 1 98.5 61 PHE A N 1
ATOM 444 C CA . PHE A 1 61 ? 22.109 -5.398 -5.922 1 98.5 61 PHE A CA 1
ATOM 445 C C . PHE A 1 61 ? 21.875 -5.859 -7.359 1 98.5 61 PHE A C 1
ATOM 447 O O . PHE A 1 61 ? 22.328 -6.938 -7.75 1 98.5 61 PHE A O 1
ATOM 454 N N . HIS A 1 62 ? 21.188 -5.008 -8.195 1 97.31 62 HIS A N 1
ATOM 455 C CA . HIS A 1 62 ? 20.828 -5.383 -9.555 1 97.31 62 HIS A CA 1
ATOM 456 C C . HIS A 1 62 ? 21.859 -4.879 -10.562 1 97.31 62 HIS A C 1
ATOM 458 O O . HIS A 1 62 ? 21.797 -5.211 -11.75 1 97.31 62 HIS A O 1
ATOM 464 N N . GLY A 1 63 ? 22.797 -4.059 -10.117 1 97.25 63 GLY A N 1
ATOM 465 C CA . GLY A 1 63 ? 23.766 -3.473 -11.023 1 97.25 63 GLY A CA 1
ATOM 466 C C . GLY A 1 63 ? 23.156 -2.504 -12.016 1 97.25 63 GLY A C 1
ATOM 467 O O . GLY A 1 63 ? 23.484 -2.541 -13.203 1 97.25 63 GLY A O 1
ATOM 468 N N . VAL A 1 64 ? 22.203 -1.663 -11.586 1 97.19 64 VAL A N 1
ATOM 469 C CA . VAL A 1 64 ? 21.547 -0.696 -12.453 1 97.19 64 VAL A CA 1
ATOM 470 C C . VAL A 1 64 ? 21.641 0.7 -11.844 1 97.19 64 VAL A C 1
ATOM 472 O O . VAL A 1 64 ? 22.016 0.85 -10.68 1 97.19 64 VAL A O 1
ATOM 475 N N . ALA A 1 65 ? 21.359 1.734 -12.695 1 97.5 65 ALA A N 1
ATOM 476 C CA . ALA A 1 65 ? 21.266 3.1 -12.18 1 97.5 65 ALA A CA 1
ATOM 477 C C . ALA A 1 65 ? 20.109 3.238 -11.195 1 97.5 65 ALA A C 1
ATOM 479 O O . ALA A 1 65 ? 19.047 2.65 -11.398 1 97.5 65 ALA A O 1
ATOM 480 N N . VAL A 1 66 ? 20.281 4.023 -10.141 1 98.06 66 VAL A N 1
ATOM 481 C CA . VAL A 1 66 ? 19.297 4.172 -9.07 1 98.06 66 VAL A CA 1
ATOM 482 C C . VAL A 1 66 ? 17.984 4.707 -9.633 1 98.06 66 VAL A C 1
ATOM 484 O O . VAL A 1 66 ? 16.906 4.355 -9.148 1 98.06 66 VAL A O 1
ATOM 487 N N . GLN A 1 67 ? 18 5.469 -10.72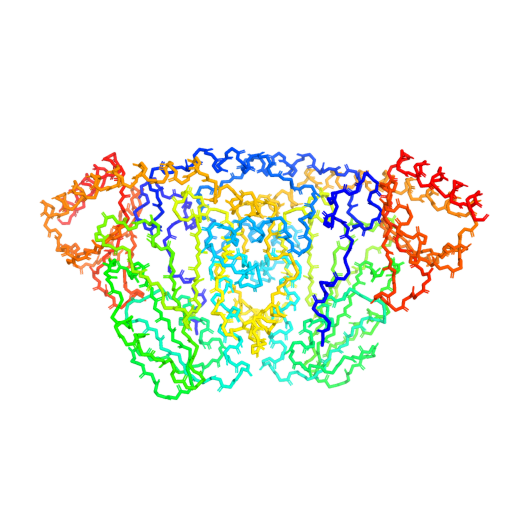7 1 97.06 67 GLN A N 1
ATOM 488 C CA . GLN A 1 67 ? 16.812 6.07 -11.328 1 97.06 67 GLN A CA 1
ATOM 489 C C . GLN A 1 67 ? 15.906 5.008 -11.938 1 97.06 67 GLN A C 1
ATOM 491 O O . GLN A 1 67 ? 14.727 5.266 -12.219 1 97.06 67 GLN A O 1
ATOM 496 N N . ARG A 1 68 ? 16.438 3.789 -12.141 1 97.88 68 ARG A N 1
ATOM 497 C CA . ARG A 1 68 ? 15.656 2.715 -12.75 1 97.88 68 ARG A CA 1
ATOM 498 C C . ARG A 1 68 ? 14.859 1.955 -11.695 1 97.88 68 ARG A C 1
ATOM 500 O O . ARG A 1 68 ? 13.992 1.146 -12.031 1 97.88 68 ARG A O 1
ATOM 507 N N . VAL A 1 69 ? 15.172 2.25 -10.422 1 98.5 69 VAL A N 1
ATOM 508 C CA . VAL A 1 69 ? 14.492 1.547 -9.336 1 98.5 69 VAL A CA 1
ATOM 509 C C . VAL A 1 69 ? 13.188 2.258 -9 1 98.5 69 VAL A C 1
ATOM 511 O O . VAL A 1 69 ? 13.188 3.42 -8.586 1 98.5 69 VAL A O 1
ATOM 514 N N . VAL A 1 70 ? 12.078 1.585 -9.195 1 98.44 70 VAL A N 1
ATOM 515 C CA . VAL A 1 70 ? 10.75 2.1 -8.875 1 98.44 70 VAL A CA 1
ATOM 516 C C . VAL A 1 70 ? 10.109 1.245 -7.777 1 98.44 70 VAL A C 1
ATOM 518 O O . VAL A 1 70 ? 9.812 0.068 -7.992 1 98.44 70 VAL A O 1
ATOM 521 N N . LEU A 1 71 ? 9.914 1.826 -6.602 1 98.56 71 LEU A N 1
ATOM 522 C CA . LEU A 1 71 ? 9.305 1.088 -5.5 1 98.56 71 LEU A CA 1
ATOM 523 C C . LEU A 1 71 ? 7.793 1.001 -5.672 1 98.56 71 LEU A C 1
ATOM 525 O O . LEU A 1 71 ? 7.176 1.896 -6.254 1 98.56 71 LEU A O 1
ATOM 529 N N . ALA A 1 72 ? 7.246 -0.066 -5.203 1 98.56 72 ALA A N 1
ATOM 530 C CA . ALA A 1 72 ? 5.809 -0.319 -5.258 1 98.56 72 ALA A CA 1
ATOM 531 C C . ALA A 1 72 ? 5.305 -0.892 -3.936 1 98.56 72 ALA A C 1
ATOM 533 O O . ALA A 1 72 ? 6.027 -1.622 -3.252 1 98.56 72 ALA A O 1
ATOM 534 N N . ALA A 1 73 ? 4.078 -0.595 -3.58 1 98.25 73 ALA A N 1
ATOM 535 C CA . ALA A 1 73 ? 3.465 -1.082 -2.348 1 98.25 73 ALA A CA 1
ATOM 536 C C . ALA A 1 73 ? 3.291 -2.598 -2.383 1 98.25 73 ALA A C 1
ATOM 538 O O . ALA A 1 73 ? 3.145 -3.236 -1.338 1 98.25 73 ALA A O 1
ATOM 539 N N . SER A 1 74 ? 3.193 -3.162 -3.525 1 97.75 74 SER A N 1
ATOM 540 C CA . SER A 1 74 ? 3.133 -4.582 -3.863 1 97.75 74 SER A CA 1
ATOM 541 C C . SER A 1 74 ? 3.225 -4.793 -5.371 1 97.75 74 SER A C 1
ATOM 543 O O . SER A 1 74 ? 3.186 -3.832 -6.141 1 97.75 74 SER A O 1
ATOM 545 N N . ALA A 1 75 ? 3.379 -6.047 -5.734 1 97.5 75 ALA A N 1
ATOM 546 C CA . ALA A 1 75 ? 3.316 -6.348 -7.164 1 97.5 75 ALA A CA 1
ATOM 547 C C . ALA A 1 75 ? 1.943 -6.004 -7.734 1 97.5 75 ALA A C 1
ATOM 549 O O . ALA A 1 75 ? 1.84 -5.457 -8.836 1 97.5 75 ALA A O 1
ATOM 550 N N . SER A 1 76 ? 0.914 -6.285 -6.965 1 97.38 76 SER A N 1
ATOM 551 C CA . SER A 1 76 ? -0.438 -5.957 -7.402 1 97.38 76 SER A CA 1
ATOM 552 C C . SER A 1 76 ? -0.61 -4.453 -7.586 1 97.38 76 SER A C 1
ATOM 554 O O . SER A 1 76 ? -1.251 -4.008 -8.539 1 97.38 76 SER A O 1
ATOM 556 N N . GLU A 1 77 ? -0.078 -3.697 -6.645 1 98.5 77 GLU A N 1
ATOM 557 C CA . GLU A 1 77 ? -0.139 -2.246 -6.785 1 98.5 77 GLU A CA 1
ATOM 558 C C . GLU A 1 77 ? 0.587 -1.783 -8.047 1 98.5 77 GLU A C 1
ATOM 560 O O . GLU A 1 77 ? 0.086 -0.928 -8.781 1 98.5 77 GLU A O 1
ATOM 565 N N . PHE A 1 78 ? 1.739 -2.32 -8.328 1 98.75 78 PHE A N 1
ATOM 566 C CA . PHE A 1 78 ? 2.477 -1.943 -9.531 1 98.75 78 PHE A CA 1
ATOM 567 C C . PHE A 1 78 ? 1.691 -2.309 -10.789 1 98.75 78 PHE A C 1
ATOM 569 O O . PHE A 1 78 ? 1.678 -1.551 -11.758 1 98.75 78 PHE A O 1
ATOM 576 N N . ILE A 1 79 ? 1.065 -3.463 -10.789 1 98.62 79 ILE A N 1
ATOM 577 C CA . ILE A 1 79 ? 0.251 -3.914 -11.906 1 98.62 79 ILE A CA 1
ATOM 578 C C . ILE A 1 79 ? -0.822 -2.873 -12.219 1 98.62 79 ILE A C 1
ATOM 580 O O . ILE A 1 79 ? -0.982 -2.463 -13.367 1 98.62 79 ILE A O 1
ATOM 584 N N . HIS A 1 80 ? -1.49 -2.436 -11.25 1 98.44 80 HIS A N 1
ATOM 585 C CA . HIS A 1 80 ? -2.52 -1.423 -11.453 1 98.44 80 HIS A CA 1
ATOM 586 C C . HIS A 1 80 ? -1.908 -0.105 -11.922 1 98.44 80 HIS A C 1
ATOM 588 O O . HIS A 1 80 ? -2.438 0.541 -12.828 1 98.44 80 HIS A O 1
ATOM 594 N N . ARG A 1 81 ? -0.782 0.28 -11.297 1 98.56 81 ARG A N 1
ATOM 595 C CA . ARG A 1 81 ? -0.134 1.553 -11.602 1 98.56 81 ARG A CA 1
ATOM 596 C C . ARG A 1 81 ? 0.355 1.59 -13.047 1 98.56 81 ARG A C 1
ATOM 598 O O . ARG A 1 81 ? 0.07 2.539 -13.773 1 98.56 81 ARG A O 1
ATOM 605 N N . ILE A 1 82 ? 1.023 0.554 -13.516 1 98.5 82 ILE A N 1
ATOM 606 C CA . ILE A 1 82 ? 1.603 0.531 -14.859 1 98.5 82 ILE A CA 1
ATOM 607 C C . ILE A 1 82 ? 0.494 0.389 -15.898 1 98.5 82 ILE A C 1
ATOM 609 O O . ILE A 1 82 ? 0.595 0.933 -17 1 98.5 82 ILE A O 1
ATOM 613 N N . THR A 1 83 ? -0.568 -0.349 -15.586 1 98.5 83 THR A N 1
ATOM 614 C CA . THR A 1 83 ? -1.718 -0.441 -16.484 1 98.5 83 THR A CA 1
ATOM 615 C C . THR A 1 83 ? -2.381 0.923 -16.656 1 98.5 83 THR A C 1
ATOM 617 O O . THR A 1 83 ? -2.758 1.302 -17.766 1 98.5 83 THR A O 1
ATOM 620 N N . THR A 1 84 ? -2.539 1.666 -15.539 1 98.19 84 THR A N 1
ATOM 621 C CA . THR A 1 84 ? -3.066 3.025 -15.602 1 98.19 84 THR A CA 1
ATOM 622 C C . THR A 1 84 ? -2.188 3.906 -16.484 1 98.19 84 THR A C 1
ATOM 624 O O . THR A 1 84 ? -2.693 4.672 -17.312 1 98.19 84 THR A O 1
ATOM 627 N N . HIS A 1 85 ? -0.882 3.809 -16.266 1 97.69 85 HIS A N 1
ATOM 628 C CA . HIS A 1 85 ? 0.045 4.555 -17.109 1 97.69 85 HIS A CA 1
ATOM 629 C C . HIS A 1 85 ? -0.168 4.23 -18.594 1 97.69 85 HIS A C 1
ATOM 631 O O . HIS A 1 85 ? -0.236 5.133 -19.422 1 97.69 85 HIS A O 1
ATOM 637 N N . ALA A 1 86 ? -0.279 2.922 -18.891 1 97.38 86 ALA A N 1
ATOM 638 C CA . ALA A 1 86 ? -0.514 2.494 -20.281 1 97.38 86 ALA A CA 1
ATOM 639 C C . ALA A 1 86 ? -1.799 3.105 -20.828 1 97.38 86 ALA A C 1
ATOM 641 O O . ALA A 1 86 ? -1.802 3.676 -21.922 1 97.38 86 ALA A O 1
ATOM 642 N N . ALA A 1 87 ? -2.854 3.018 -20.062 1 96.69 87 ALA A N 1
ATOM 643 C CA . ALA A 1 87 ? -4.141 3.559 -20.5 1 96.69 87 ALA A CA 1
ATOM 644 C C . ALA A 1 87 ? -4.047 5.059 -20.75 1 96.69 87 ALA A C 1
ATOM 646 O O . ALA A 1 87 ? -4.539 5.551 -21.766 1 96.69 87 ALA A O 1
ATOM 647 N N . ARG A 1 88 ? -3.428 5.766 -19.891 1 95.38 88 ARG A N 1
ATOM 648 C CA . ARG A 1 88 ? -3.262 7.211 -20.016 1 95.38 88 ARG A CA 1
ATOM 649 C C . ARG A 1 88 ? -2.438 7.559 -21.25 1 95.38 88 ARG A C 1
ATOM 651 O O . ARG A 1 88 ? -2.602 8.633 -21.828 1 95.38 88 ARG A O 1
ATOM 658 N N . SER A 1 89 ? -1.56 6.66 -21.594 1 94.62 89 SER A N 1
ATOM 659 C CA . SER A 1 89 ? -0.664 6.891 -22.719 1 94.62 89 SER A CA 1
ATOM 660 C C . SER A 1 89 ? -1.336 6.535 -24.031 1 94.62 89 SER A C 1
ATOM 662 O O . SER A 1 89 ? -0.701 6.57 -25.094 1 94.62 89 SER A O 1
ATOM 664 N N . GLY A 1 90 ? -2.562 6.062 -24.047 1 94.38 90 GLY A N 1
ATOM 665 C CA . GLY A 1 90 ? -3.328 5.832 -25.266 1 94.38 90 GLY A CA 1
ATOM 666 C C . GLY A 1 90 ? -3.42 4.367 -25.641 1 94.38 90 GLY A C 1
ATOM 667 O O . GLY A 1 90 ? -4.02 4.02 -26.656 1 94.38 90 GLY A O 1
ATOM 668 N N . VAL A 1 91 ? -2.822 3.506 -24.828 1 96 91 VAL A N 1
ATOM 669 C CA . VAL A 1 91 ? -2.906 2.068 -25.078 1 96 91 VAL A CA 1
ATOM 670 C C . VAL A 1 91 ? -4.348 1.598 -24.891 1 96 91 VAL A C 1
ATOM 672 O O . VAL A 1 91 ? -5.035 2.025 -23.969 1 96 91 VAL A O 1
ATOM 675 N N . ARG A 1 92 ? -4.762 0.719 -25.844 1 95.94 92 ARG A N 1
ATOM 676 C CA . ARG A 1 92 ? -6.148 0.278 -25.766 1 95.94 92 ARG A CA 1
ATOM 677 C C . ARG A 1 92 ? -6.242 -1.244 -25.766 1 95.94 92 ARG A C 1
ATOM 679 O O . ARG A 1 92 ? -7.34 -1.805 -25.766 1 95.94 92 ARG A O 1
ATOM 686 N N . GLN A 1 93 ? -5.121 -1.934 -25.672 1 96.38 93 GLN A N 1
ATOM 687 C CA . GLN A 1 93 ? -5.117 -3.393 -25.625 1 96.38 93 GLN A CA 1
ATOM 688 C C . GLN A 1 93 ? -4.012 -3.912 -24.703 1 96.38 93 GLN A C 1
ATOM 690 O O . GLN A 1 93 ? -3.012 -3.225 -24.484 1 96.38 93 GLN A O 1
ATOM 695 N N . VAL A 1 94 ? -4.234 -5.043 -24.188 1 96.88 94 VAL A N 1
ATOM 696 C CA . VAL A 1 94 ? -3.277 -5.707 -23.297 1 96.88 94 VAL A CA 1
ATOM 697 C C . VAL A 1 94 ? -3.141 -7.176 -23.703 1 96.88 94 VAL A C 1
ATOM 699 O O . VAL A 1 94 ? -4.129 -7.824 -24.047 1 96.88 94 VAL A O 1
ATOM 702 N N . ALA A 1 95 ? -1.909 -7.602 -23.828 1 95.75 95 ALA A N 1
ATOM 703 C CA . ALA A 1 95 ? -1.609 -9.016 -24.031 1 95.75 95 ALA A CA 1
ATOM 704 C C . ALA A 1 95 ? -1.21 -9.688 -22.719 1 95.75 95 ALA A C 1
ATOM 706 O O . ALA A 1 95 ? -0.257 -9.258 -22.062 1 95.75 95 ALA A O 1
ATOM 707 N N . VAL A 1 96 ? -1.957 -10.688 -22.328 1 95.38 96 VAL A N 1
ATOM 708 C CA . VAL A 1 96 ? -1.68 -11.438 -21.109 1 95.38 96 VAL A CA 1
ATOM 709 C C . VAL A 1 96 ? -1.472 -12.914 -21.438 1 95.38 96 VAL A C 1
ATOM 711 O O . VAL A 1 96 ? -1.965 -13.398 -22.469 1 95.38 96 VAL A O 1
ATOM 714 N N . PRO A 1 97 ? -0.694 -13.641 -20.625 1 94 97 PRO A N 1
ATOM 715 C CA . PRO A 1 97 ? -0.576 -15.086 -20.844 1 94 97 PRO A CA 1
ATOM 716 C C . PRO A 1 97 ? -1.929 -15.789 -20.859 1 94 97 PRO A C 1
ATOM 718 O O . PRO A 1 97 ? -2.859 -15.367 -20.172 1 94 97 PRO A O 1
ATOM 721 N N . ALA A 1 98 ? -2.002 -16.938 -21.625 1 91.38 98 ALA A N 1
ATOM 722 C CA . ALA A 1 98 ? -3.238 -17.703 -21.719 1 91.38 98 ALA A CA 1
ATOM 723 C C . ALA A 1 98 ? -3.688 -18.188 -20.344 1 91.38 98 ALA A C 1
ATOM 725 O O . ALA A 1 98 ? -4.883 -18.219 -20.047 1 91.38 98 ALA A O 1
ATOM 726 N N . HIS A 1 99 ? -2.725 -18.594 -19.578 1 93.69 99 HIS A N 1
ATOM 727 C CA . HIS A 1 99 ? -2.914 -18.922 -18.172 1 93.69 99 HIS A CA 1
ATOM 728 C C . HIS A 1 99 ? -2.02 -18.062 -17.281 1 93.69 99 HIS A C 1
ATOM 730 O O . HIS A 1 99 ? -0.801 -18.25 -17.266 1 93.69 99 HIS A O 1
ATOM 736 N N . GLY A 1 100 ? -2.629 -17.031 -16.75 1 92 100 GLY A N 1
ATOM 737 C CA . GLY A 1 100 ? -1.786 -16.125 -15.977 1 92 100 GLY A CA 1
ATOM 738 C C . GLY A 1 100 ? -2.492 -15.531 -14.773 1 92 100 GLY A C 1
ATOM 739 O O . GLY A 1 100 ? -3.654 -15.852 -14.508 1 92 100 GLY A O 1
ATOM 740 N N . TYR A 1 101 ? -1.704 -14.82 -14.047 1 92.5 101 TYR A N 1
ATOM 741 C CA . TYR A 1 101 ? -2.193 -14.133 -12.859 1 92.5 101 TYR A CA 1
ATOM 742 C C . TYR A 1 101 ? -3.373 -13.227 -13.195 1 92.5 101 TYR A C 1
ATOM 744 O O . TYR A 1 101 ? -3.311 -12.445 -14.141 1 92.5 101 TYR A O 1
ATOM 752 N N . GLY A 1 102 ? -4.422 -13.281 -12.43 1 93.25 102 GLY A N 1
ATOM 753 C CA . GLY A 1 102 ? -5.695 -12.633 -12.703 1 93.25 102 GLY A CA 1
ATOM 754 C C . GLY A 1 102 ? -5.633 -11.117 -12.602 1 93.25 102 GLY A C 1
ATOM 755 O O . GLY A 1 102 ? -6.395 -10.414 -13.258 1 93.25 102 GLY A O 1
ATOM 756 N N . ASP A 1 103 ? -4.734 -10.578 -11.867 1 94.88 103 ASP A N 1
ATOM 757 C CA . ASP A 1 103 ? -4.668 -9.141 -11.625 1 94.88 103 ASP A CA 1
ATOM 758 C C . ASP A 1 103 ? -4.305 -8.383 -12.898 1 94.88 103 ASP A C 1
ATOM 760 O O . ASP A 1 103 ? -4.621 -7.203 -13.039 1 94.88 103 ASP A O 1
ATOM 764 N N . TYR A 1 104 ? -3.58 -9.062 -13.891 1 97 104 TYR A N 1
ATOM 765 C CA . TYR A 1 104 ? -3.309 -8.414 -15.172 1 97 104 TYR A CA 1
ATOM 766 C C . TYR A 1 104 ? -4.605 -8.016 -15.867 1 97 104 TYR A C 1
ATOM 768 O O . TYR A 1 104 ? -4.777 -6.855 -16.25 1 97 104 TYR A O 1
ATOM 776 N N . THR A 1 105 ? -5.469 -9.008 -15.914 1 95.75 105 THR A N 1
ATOM 777 C CA . THR A 1 105 ? -6.746 -8.82 -16.594 1 95.75 105 THR A CA 1
ATOM 778 C C . THR A 1 105 ? -7.648 -7.883 -15.789 1 95.75 105 THR A C 1
ATOM 780 O O . THR A 1 105 ? -8.328 -7.031 -16.359 1 95.75 105 THR A O 1
ATOM 783 N N . ARG A 1 106 ? -7.652 -8.047 -14.523 1 95.25 106 ARG A N 1
ATOM 784 C CA . ARG A 1 106 ? -8.492 -7.211 -13.672 1 95.25 106 ARG A CA 1
ATOM 785 C C . ARG A 1 106 ? -8.133 -5.734 -13.828 1 95.25 106 ARG A C 1
ATOM 787 O O . ARG A 1 106 ? -9.016 -4.891 -13.977 1 95.25 106 ARG A O 1
ATOM 794 N N . ALA A 1 107 ? -6.848 -5.441 -13.773 1 97.5 107 ALA A N 1
ATOM 795 C CA . ALA A 1 107 ? -6.391 -4.062 -13.945 1 97.5 107 ALA A CA 1
ATOM 796 C C . ALA A 1 107 ? -6.77 -3.523 -15.32 1 97.5 107 ALA A C 1
ATOM 798 O O . ALA A 1 107 ? -7.172 -2.365 -15.445 1 97.5 107 ALA A O 1
ATOM 799 N N . ALA A 1 108 ? -6.652 -4.348 -16.328 1 97.62 108 ALA A N 1
ATOM 800 C CA . ALA A 1 108 ? -7.008 -3.957 -17.688 1 97.62 108 ALA A CA 1
ATOM 801 C C . ALA A 1 108 ? -8.5 -3.656 -17.797 1 97.62 108 ALA A C 1
ATOM 803 O O . ALA A 1 108 ? -8.891 -2.699 -18.469 1 97.62 108 ALA A O 1
ATOM 804 N N . GLN A 1 109 ? -9.297 -4.449 -17.172 1 96.31 109 GLN A N 1
ATOM 805 C CA . GLN A 1 109 ? -10.75 -4.324 -17.234 1 96.31 109 GLN A CA 1
ATOM 806 C C . GLN A 1 109 ? -11.211 -2.984 -16.656 1 96.31 109 GLN A C 1
ATOM 808 O O . GLN A 1 109 ? -12.18 -2.396 -17.156 1 96.31 109 GLN A O 1
ATOM 813 N N . VAL A 1 110 ? -10.547 -2.518 -15.648 1 96.31 110 VAL A N 1
ATOM 814 C CA . VAL A 1 110 ? -10.875 -1.231 -15.047 1 96.31 110 VAL A CA 1
ATOM 815 C C . VAL A 1 110 ? -10.852 -0.138 -16.109 1 96.31 110 VAL A C 1
ATOM 817 O O . VAL A 1 110 ? -11.672 0.779 -16.094 1 96.31 110 VAL A O 1
ATOM 820 N N . TRP A 1 111 ? -9.977 -0.267 -17.078 1 97.06 111 TRP A N 1
ATOM 821 C CA . TRP A 1 111 ? -9.766 0.769 -18.078 1 97.06 111 TRP A CA 1
ATOM 822 C C . TRP A 1 111 ? -10.406 0.375 -19.406 1 97.06 111 TRP A C 1
ATOM 824 O O . TRP A 1 111 ? -10.227 1.063 -20.422 1 97.06 111 TRP A O 1
ATOM 834 N N . GLY A 1 112 ? -11.031 -0.761 -19.438 1 97.12 112 GLY A N 1
ATOM 835 C CA . GLY A 1 112 ? -11.695 -1.217 -20.641 1 97.12 112 GLY A CA 1
ATOM 836 C C . GLY A 1 112 ? -10.719 -1.619 -21.734 1 97.12 112 GLY A C 1
ATOM 837 O O . GLY A 1 112 ? -11.016 -1.472 -22.922 1 97.12 112 GLY A O 1
ATOM 838 N N . LEU A 1 113 ? -9.531 -1.985 -21.375 1 97.12 113 LEU A N 1
ATOM 839 C CA . LEU A 1 113 ? -8.562 -2.438 -22.375 1 97.12 113 LEU A CA 1
ATOM 840 C C . LEU A 1 113 ? -8.984 -3.777 -22.969 1 97.12 113 LEU A C 1
ATOM 842 O O . LEU A 1 113 ? -9.492 -4.648 -22.25 1 97.12 113 LEU A O 1
ATOM 846 N N . ASP A 1 114 ? -8.727 -3.953 -24.25 1 96.38 114 ASP A N 1
ATOM 847 C CA . ASP A 1 114 ? -8.984 -5.227 -24.906 1 96.38 114 ASP A CA 1
ATOM 848 C C . ASP A 1 114 ? -7.941 -6.27 -24.531 1 96.38 114 ASP A C 1
ATOM 850 O O . ASP A 1 114 ? -6.77 -6.141 -24.875 1 96.38 114 ASP A O 1
ATOM 854 N N . CYS A 1 115 ? -8.312 -7.305 -23.828 1 95.12 115 CYS A N 1
ATOM 855 C CA . CYS A 1 115 ? -7.402 -8.352 -23.375 1 95.12 115 CYS A CA 1
ATOM 856 C C . CYS A 1 115 ? -7.246 -9.438 -24.422 1 95.12 115 CYS A C 1
ATOM 858 O O . CYS A 1 115 ? -8.234 -10.008 -24.891 1 95.12 115 CYS A O 1
ATOM 860 N N . ARG A 1 116 ? -6.027 -9.672 -24.766 1 94.19 116 ARG A N 1
ATOM 861 C CA . ARG A 1 116 ? -5.695 -10.688 -25.766 1 94.19 116 ARG A CA 1
ATOM 862 C C . ARG A 1 116 ? -4.609 -11.625 -25.25 1 94.19 116 ARG A C 1
ATOM 864 O O . ARG A 1 116 ? -3.994 -11.359 -24.219 1 94.19 116 ARG A O 1
ATOM 871 N N . HIS A 1 117 ? -4.43 -12.75 -26 1 91.12 117 HIS A N 1
ATOM 872 C CA . HIS A 1 117 ? -3.416 -13.719 -25.594 1 91.12 117 HIS A CA 1
ATOM 873 C C . HIS A 1 117 ? -2.271 -13.773 -26.594 1 91.12 117 HIS A C 1
ATOM 875 O O . HIS A 1 117 ? -1.357 -14.594 -26.453 1 91.12 117 HIS A O 1
ATOM 881 N N . THR A 1 118 ? -2.377 -12.93 -27.609 1 85 118 THR A N 1
ATOM 882 C CA . THR A 1 118 ? -1.338 -12.875 -28.641 1 85 118 THR A CA 1
ATOM 883 C C . THR A 1 118 ? -0.721 -11.484 -28.703 1 85 118 THR A C 1
ATOM 885 O O . THR A 1 118 ? -1.374 -10.492 -28.375 1 85 118 THR A O 1
ATOM 888 N N . PRO A 1 119 ? 0.484 -11.508 -29.078 1 77 119 PRO A N 1
ATOM 889 C CA . PRO A 1 119 ? 1.119 -10.188 -29.203 1 77 119 PRO A CA 1
ATOM 890 C C . PRO A 1 119 ? 0.457 -9.32 -30.266 1 77 119 PRO A C 1
ATOM 892 O O . PRO A 1 119 ? -0.177 -9.836 -31.188 1 77 119 PRO A O 1
ATOM 895 N N . SER A 1 120 ? 0.475 -7.969 -29.969 1 75.38 120 SER A N 1
ATOM 896 C CA . SER A 1 120 ? -0.071 -6.996 -30.906 1 75.38 120 SER A CA 1
ATOM 897 C C . SER A 1 120 ? 1.035 -6.156 -31.547 1 75.38 120 SER A C 1
ATOM 899 O O . SER A 1 120 ? 2.062 -5.898 -30.906 1 75.38 120 SER A O 1
ATOM 901 N N . SER A 1 121 ? 0.867 -5.895 -32.812 1 75.38 121 SER A N 1
ATOM 902 C CA . SER A 1 121 ? 1.764 -4.949 -33.469 1 75.38 121 SER A CA 1
ATOM 903 C C . SER A 1 121 ? 1.351 -3.51 -33.188 1 75.38 121 SER A C 1
ATOM 905 O O . SER A 1 121 ? 2.113 -2.578 -33.438 1 75.38 121 SER A O 1
ATOM 907 N N . GLU A 1 122 ? 0.249 -3.287 -32.594 1 85.31 122 GLU A N 1
ATOM 908 C CA . GLU A 1 122 ? -0.22 -1.976 -32.156 1 85.31 122 GLU A CA 1
ATOM 909 C C . GLU A 1 122 ? 0.19 -1.692 -30.719 1 85.31 122 GLU A C 1
ATOM 911 O O . GLU A 1 122 ? 0.6 -2.602 -29.984 1 85.31 122 GLU A O 1
ATOM 916 N N . PRO A 1 123 ? 0.231 -0.415 -30.391 1 89.38 123 PRO A N 1
ATOM 917 C CA . PRO A 1 123 ? 0.546 -0.081 -29 1 89.38 123 PRO A CA 1
ATOM 918 C C . PRO A 1 123 ? -0.234 -0.929 -28 1 89.38 123 PRO A C 1
ATOM 920 O O . PRO A 1 123 ? -1.453 -1.069 -28.109 1 89.38 123 PRO A O 1
ATOM 923 N N . ALA A 1 124 ? 0.489 -1.568 -27.141 1 95 124 ALA A N 1
ATOM 924 C CA . ALA A 1 124 ? -0.115 -2.516 -26.203 1 95 124 ALA A CA 1
ATOM 925 C C . ALA A 1 124 ? 0.718 -2.641 -24.938 1 95 124 ALA A C 1
ATOM 927 O O . ALA A 1 124 ? 1.892 -2.26 -24.906 1 95 124 ALA A O 1
ATOM 928 N N . LEU A 1 125 ? 0.039 -2.973 -23.906 1 96.88 125 LEU A N 1
ATOM 929 C CA . LEU A 1 125 ? 0.695 -3.479 -22.703 1 96.88 125 LEU A CA 1
ATOM 930 C C . LEU A 1 125 ? 0.872 -4.992 -22.781 1 96.88 125 LEU A C 1
ATOM 932 O O . LEU A 1 125 ? -0.102 -5.727 -22.953 1 96.88 125 LEU A O 1
ATOM 936 N N . HIS A 1 126 ? 2.088 -5.473 -22.719 1 95.69 126 HIS A N 1
ATOM 937 C CA . HIS A 1 126 ? 2.375 -6.898 -22.859 1 95.69 126 HIS A CA 1
ATOM 938 C C . HIS A 1 126 ? 2.943 -7.465 -21.562 1 95.69 126 HIS A C 1
ATOM 940 O O . HIS A 1 126 ? 4.02 -7.055 -21.109 1 95.69 126 HIS A O 1
ATOM 946 N N . TRP A 1 127 ? 2.244 -8.453 -20.969 1 96.81 127 TRP A N 1
ATOM 947 C CA . TRP A 1 127 ? 2.686 -9.133 -19.75 1 96.81 127 TRP A CA 1
ATOM 948 C C . TRP A 1 127 ? 3.336 -10.469 -20.094 1 96.81 127 TRP A C 1
ATOM 950 O O . TRP A 1 127 ? 2.848 -11.211 -20.953 1 96.81 127 TRP A O 1
ATOM 960 N N . ALA A 1 128 ? 4.359 -10.781 -19.438 1 95.5 128 ALA A N 1
ATOM 961 C CA . ALA A 1 128 ? 4.93 -12.125 -19.312 1 95.5 128 ALA A CA 1
ATOM 962 C C . ALA A 1 128 ? 5.301 -12.438 -17.875 1 95.5 128 ALA A C 1
ATOM 964 O O . ALA A 1 128 ? 5.465 -11.531 -17.047 1 95.5 128 ALA A O 1
ATOM 965 N N . CYS A 1 129 ? 5.316 -13.594 -17.516 1 96.25 129 CYS A N 1
ATOM 966 C CA . CYS A 1 129 ? 5.676 -14.062 -16.188 1 96.25 129 CYS A CA 1
ATOM 967 C C . CYS A 1 129 ? 6.684 -15.211 -16.266 1 96.25 129 CYS A C 1
ATOM 969 O O . CYS A 1 129 ? 6.465 -16.188 -16.984 1 96.25 129 CYS A O 1
ATOM 971 N N . GLU A 1 130 ? 7.797 -15.07 -15.523 1 94.69 130 GLU A N 1
ATOM 972 C CA . GLU A 1 130 ? 8.867 -16.062 -15.609 1 94.69 130 GLU A CA 1
ATOM 973 C C . GLU A 1 130 ? 9.375 -16.438 -14.227 1 94.69 130 GLU A C 1
ATOM 975 O O . GLU A 1 130 ? 10 -15.633 -13.539 1 94.69 130 GLU A O 1
ATOM 980 N N . PRO A 1 131 ? 9.25 -17.766 -13.805 1 96 131 PRO A N 1
ATOM 981 C CA . PRO A 1 131 ? 8.414 -18.781 -14.422 1 96 131 PRO A CA 1
ATOM 982 C C . PRO A 1 131 ? 6.926 -18.438 -14.398 1 96 131 PRO A C 1
ATOM 984 O O . PRO A 1 131 ? 6.48 -17.703 -13.508 1 96 131 PRO A O 1
ATOM 987 N N . ALA A 1 132 ? 6.227 -18.953 -15.406 1 95.38 132 ALA A N 1
ATOM 988 C CA . ALA A 1 132 ? 4.809 -18.625 -15.547 1 95.38 132 ALA A CA 1
ATOM 989 C C . ALA A 1 132 ? 3.982 -19.266 -14.438 1 95.38 132 ALA A C 1
ATOM 991 O O . ALA A 1 132 ? 4.242 -20.406 -14.039 1 95.38 132 ALA A O 1
ATOM 992 N N . SER A 1 133 ? 3.102 -18.625 -13.867 1 95 133 SER A N 1
ATOM 993 C CA . SER A 1 133 ? 2.094 -19.188 -12.969 1 95 133 SER A CA 1
ATOM 994 C C . SER A 1 133 ? 0.734 -19.281 -13.648 1 95 133 SER A C 1
ATOM 996 O O . SER A 1 133 ? 0.27 -18.312 -14.25 1 95 133 SER A O 1
ATOM 998 N N . PRO A 1 134 ? 0.162 -20.438 -13.656 1 96.62 134 PRO A N 1
ATOM 999 C CA . PRO A 1 134 ? 0.302 -21.484 -12.641 1 96.62 134 PRO A CA 1
ATOM 1000 C C . PRO A 1 134 ? 1.151 -22.656 -13.117 1 96.62 134 PRO A C 1
ATOM 1002 O O . PRO A 1 134 ? 1.427 -23.578 -12.336 1 96.62 134 PRO A O 1
ATOM 1005 N N . LEU A 1 135 ? 1.635 -22.625 -14.352 1 96.94 135 LEU A N 1
ATOM 1006 C CA . LEU A 1 135 ? 2.182 -23.828 -14.945 1 96.94 135 LEU A CA 1
ATOM 1007 C C . LEU A 1 135 ? 3.656 -24 -14.586 1 96.94 135 LEU A C 1
ATOM 1009 O O . LEU A 1 135 ? 4.219 -25.078 -14.734 1 96.94 135 LEU A O 1
ATOM 1013 N N . GLY A 1 136 ? 4.27 -22.938 -14.18 1 96.94 136 GLY A N 1
ATOM 1014 C CA . GLY A 1 136 ? 5.668 -23 -13.781 1 96.94 136 GLY A CA 1
ATOM 1015 C C . GLY A 1 136 ? 6.621 -23.109 -14.953 1 96.94 136 GLY A C 1
ATOM 1016 O O . GLY A 1 136 ? 7.793 -23.438 -14.781 1 96.94 136 GLY A O 1
ATOM 1017 N N . THR A 1 137 ? 6.152 -22.938 -16.172 1 95.5 137 THR A N 1
ATOM 1018 C CA . THR A 1 137 ? 6.961 -23.094 -17.375 1 95.5 137 THR A CA 1
ATOM 1019 C C . THR A 1 137 ? 7.492 -21.734 -17.844 1 95.5 137 THR A C 1
ATOM 1021 O O . THR A 1 137 ? 7.121 -20.688 -17.297 1 95.5 137 THR A O 1
ATOM 1024 N N . THR A 1 138 ? 8.438 -21.844 -18.797 1 93.94 138 THR A N 1
ATOM 1025 C CA . THR A 1 138 ? 8.867 -20.609 -19.438 1 93.94 138 THR A CA 1
ATOM 1026 C C . THR A 1 138 ? 7.707 -19.953 -20.172 1 93.94 138 THR A C 1
ATOM 1028 O O . THR A 1 138 ? 6.934 -20.625 -20.859 1 93.94 138 THR A O 1
ATOM 1031 N N . ASP A 1 139 ? 7.578 -18.688 -20 1 92.88 139 ASP A N 1
ATOM 1032 C CA . ASP A 1 139 ? 6.516 -17.969 -20.703 1 92.88 139 ASP A CA 1
ATOM 1033 C C . ASP A 1 139 ? 6.812 -17.875 -22.188 1 92.88 139 ASP A C 1
ATOM 1035 O O . ASP A 1 139 ? 7.867 -17.375 -22.594 1 92.88 139 ASP A O 1
ATOM 1039 N N . ALA A 1 140 ? 5.918 -18.234 -23.031 1 86.62 140 ALA A N 1
ATOM 1040 C CA . ALA A 1 140 ? 6.094 -18.281 -24.484 1 86.62 140 ALA A CA 1
ATOM 1041 C C . ALA A 1 140 ? 6.301 -16.875 -25.062 1 86.62 140 ALA A C 1
ATOM 1043 O O . ALA A 1 140 ? 6.934 -16.719 -26.109 1 86.62 140 ALA A O 1
ATOM 1044 N N . ALA A 1 141 ? 5.836 -15.891 -24.438 1 88.31 141 ALA A N 1
ATOM 1045 C CA . ALA A 1 141 ? 5.93 -14.516 -24.906 1 88.31 141 ALA A CA 1
ATOM 1046 C C . ALA A 1 141 ? 7.383 -14.055 -24.969 1 88.31 141 ALA A C 1
ATOM 1048 O O . ALA A 1 141 ? 7.738 -13.188 -25.766 1 88.31 141 ALA A O 1
ATOM 1049 N N . LEU A 1 142 ? 8.242 -14.648 -24.156 1 89.38 142 LEU A N 1
ATOM 1050 C CA . LEU A 1 142 ? 9.609 -14.172 -24 1 89.38 142 LEU A CA 1
ATOM 1051 C C . LEU A 1 142 ? 10.414 -14.406 -25.281 1 89.38 142 LEU A C 1
ATOM 1053 O O . LEU A 1 142 ? 11.352 -13.664 -25.562 1 89.38 142 LEU A O 1
ATOM 1057 N N . THR A 1 143 ? 10.055 -15.43 -26 1 84.5 143 THR A N 1
ATOM 1058 C CA . THR A 1 143 ? 10.719 -15.688 -27.281 1 84.5 143 THR A CA 1
ATOM 1059 C C . THR A 1 143 ? 10.547 -14.5 -28.234 1 84.5 143 THR A C 1
ATOM 1061 O O . THR A 1 143 ? 11.484 -14.125 -28.938 1 84.5 143 THR A O 1
ATOM 1064 N N . ALA A 1 144 ? 9.398 -13.922 -28.172 1 83.12 144 ALA A N 1
ATOM 1065 C CA . ALA A 1 144 ? 9.094 -12.781 -29.031 1 83.12 144 ALA A CA 1
ATOM 1066 C C . ALA A 1 144 ? 9.789 -11.516 -28.531 1 83.12 144 ALA A C 1
ATOM 1068 O O . ALA A 1 144 ? 9.953 -10.555 -29.297 1 83.12 144 ALA A O 1
ATOM 1069 N N . TRP A 1 145 ? 10.164 -11.484 -27.328 1 86.94 145 TRP A N 1
ATOM 1070 C CA . TRP A 1 145 ? 10.75 -10.289 -26.719 1 86.94 145 TRP A CA 1
ATOM 1071 C C . TRP A 1 145 ? 12.234 -10.18 -27.062 1 86.94 145 TRP A C 1
ATOM 1073 O O . TRP A 1 145 ? 12.875 -9.172 -26.734 1 86.94 145 TRP A O 1
ATOM 1083 N N . CYS A 1 146 ? 12.789 -11.094 -27.75 1 80.94 146 CYS A N 1
ATOM 1084 C CA . CYS A 1 146 ? 14.172 -11.047 -28.203 1 80.94 146 CYS A CA 1
ATOM 1085 C C . CYS A 1 146 ? 14.367 -9.953 -29.25 1 80.94 146 CYS A C 1
ATOM 1087 O O . CYS A 1 146 ? 15.492 -9.5 -29.469 1 80.94 146 CYS A O 1
ATOM 1089 N N . ALA A 1 147 ? 13.312 -9.492 -29.828 1 79.38 147 ALA A N 1
ATOM 1090 C CA . ALA A 1 147 ? 13.344 -8.398 -30.797 1 79.38 147 ALA A CA 1
ATOM 1091 C C . ALA A 1 147 ? 12.984 -7.07 -30.141 1 79.38 147 ALA A C 1
ATOM 1093 O O . ALA A 1 147 ? 12.375 -7.047 -29.078 1 79.38 147 ALA A O 1
ATOM 1094 N N . PRO A 1 148 ? 13.469 -6.012 -30.75 1 82.12 148 PRO A N 1
ATOM 1095 C CA . PRO A 1 148 ? 13.047 -4.707 -30.234 1 82.12 148 PRO A CA 1
ATOM 1096 C C . PRO A 1 148 ? 11.531 -4.574 -30.141 1 82.12 148 PRO A C 1
ATOM 1098 O O . PRO A 1 148 ? 10.812 -5.086 -31 1 82.12 148 PRO A O 1
ATOM 1101 N N . ALA A 1 149 ? 11.125 -3.984 -29.062 1 82 149 ALA A N 1
ATOM 1102 C CA . ALA A 1 149 ? 9.688 -3.764 -28.922 1 82 149 ALA A CA 1
ATOM 1103 C C . ALA A 1 149 ? 9.172 -2.779 -29.953 1 82 149 ALA A C 1
ATOM 1105 O O . ALA A 1 149 ? 9.805 -1.758 -30.234 1 82 149 ALA A O 1
ATOM 1106 N N . PRO A 1 150 ? 8.062 -3.102 -30.547 1 81.75 150 PRO A N 1
ATOM 1107 C CA . PRO A 1 150 ? 7.441 -2.096 -31.406 1 81.75 150 PRO A CA 1
ATOM 1108 C C . PRO A 1 150 ? 7.113 -0.801 -30.656 1 81.75 150 PRO A C 1
ATOM 1110 O O . PRO A 1 150 ? 7.012 -0.798 -29.438 1 81.75 150 PRO A O 1
ATOM 1113 N N . VAL A 1 151 ? 7.008 0.235 -31.453 1 82.88 151 VAL A N 1
ATOM 1114 C CA . VAL A 1 151 ? 6.695 1.542 -30.891 1 82.88 151 VAL A CA 1
ATOM 1115 C C . VAL A 1 151 ? 5.375 1.472 -30.125 1 82.88 151 VAL A C 1
ATOM 1117 O O . VAL A 1 151 ? 4.391 0.92 -30.625 1 82.88 151 VAL A O 1
ATOM 1120 N N . GLY A 1 152 ? 5.449 1.91 -28.859 1 87.88 152 GLY A N 1
ATOM 1121 C CA . GLY A 1 152 ? 4.223 1.996 -28.078 1 87.88 152 GLY A CA 1
ATOM 1122 C C . GLY A 1 152 ? 3.932 0.74 -27.281 1 87.88 152 GLY A C 1
ATOM 1123 O O . GLY A 1 152 ? 2.977 0.699 -26.516 1 87.88 152 GLY A O 1
ATOM 1124 N N . VAL A 1 153 ? 4.734 -0.257 -27.484 1 90.62 153 VAL A N 1
ATOM 1125 C CA . VAL A 1 153 ? 4.531 -1.492 -26.734 1 90.62 153 VAL A CA 1
ATOM 1126 C C . VAL A 1 153 ? 5.305 -1.433 -25.422 1 90.62 153 VAL A C 1
ATOM 1128 O O . VAL A 1 153 ? 6.512 -1.18 -25.406 1 90.62 153 VAL A O 1
ATOM 1131 N N . LEU A 1 154 ? 4.578 -1.561 -24.359 1 94.12 154 LEU A N 1
ATOM 1132 C CA . LEU A 1 154 ? 5.137 -1.641 -23.016 1 94.12 154 LEU A CA 1
ATOM 1133 C C . LEU A 1 154 ? 5.242 -3.092 -22.562 1 94.12 154 LEU A C 1
ATOM 1135 O O . LEU A 1 154 ? 4.227 -3.777 -22.422 1 94.12 154 LEU A O 1
ATOM 1139 N N . ARG A 1 155 ? 6.445 -3.602 -22.375 1 95.19 155 ARG A N 1
ATOM 1140 C CA . ARG A 1 155 ? 6.676 -4.98 -21.953 1 95.19 155 ARG A CA 1
ATOM 1141 C C . ARG A 1 155 ? 6.977 -5.051 -20.469 1 95.19 155 ARG A C 1
ATOM 1143 O O . ARG A 1 155 ? 7.867 -4.352 -19.969 1 95.19 155 ARG A O 1
ATOM 1150 N N . ILE A 1 156 ? 6.238 -5.836 -19.734 1 97.19 156 ILE A N 1
ATOM 1151 C CA . ILE A 1 156 ? 6.438 -6.035 -18.297 1 97.19 156 ILE A CA 1
ATOM 1152 C C . ILE A 1 156 ? 6.707 -7.512 -18.016 1 97.19 156 ILE A C 1
ATOM 1154 O O . ILE A 1 156 ? 5.867 -8.367 -18.297 1 97.19 156 ILE A O 1
ATOM 1158 N N . LEU A 1 157 ? 7.797 -7.82 -17.469 1 96.94 157 LEU A N 1
ATOM 1159 C CA . LEU A 1 157 ? 8.125 -9.164 -17.031 1 96.94 157 LEU A CA 1
ATOM 1160 C C . LEU A 1 157 ? 7.887 -9.32 -15.523 1 96.94 157 LEU A C 1
ATOM 1162 O O . LEU A 1 157 ? 8.57 -8.68 -14.719 1 96.94 157 LEU A O 1
ATOM 1166 N N . ASP A 1 158 ? 6.902 -10.086 -15.188 1 97.56 158 ASP A N 1
ATOM 1167 C CA . ASP A 1 158 ? 6.641 -10.453 -13.797 1 97.56 158 ASP A CA 1
ATOM 1168 C C . ASP A 1 158 ? 7.609 -11.523 -13.32 1 97.56 158 ASP A C 1
ATOM 1170 O O . ASP A 1 158 ? 7.551 -12.672 -13.773 1 97.56 158 ASP A O 1
ATOM 1174 N N . CYS A 1 159 ? 8.398 -11.18 -12.312 1 97.31 159 CYS A N 1
ATOM 1175 C CA . CYS A 1 159 ? 9.461 -12.062 -11.828 1 97.31 159 CYS A CA 1
ATOM 1176 C C . CYS A 1 159 ? 9.148 -12.57 -10.43 1 97.31 159 CYS A C 1
ATOM 1178 O O . CYS A 1 159 ? 10.062 -12.867 -9.656 1 97.31 159 CYS A O 1
ATOM 1180 N N . ALA A 1 160 ? 7.879 -12.664 -10.094 1 96.69 160 ALA A N 1
ATOM 1181 C CA . ALA A 1 160 ? 7.449 -13.031 -8.75 1 96.69 160 ALA A CA 1
ATOM 1182 C C . ALA A 1 160 ? 8.078 -14.359 -8.32 1 96.69 160 ALA A C 1
ATOM 1184 O O . ALA A 1 160 ? 8.398 -14.547 -7.145 1 96.69 160 ALA A O 1
ATOM 1185 N N . TYR A 1 161 ? 8.305 -15.266 -9.25 1 97.06 161 TYR A N 1
ATOM 1186 C CA . TYR A 1 161 ? 8.75 -16.609 -8.867 1 97.06 161 TYR A CA 1
ATOM 1187 C C . TYR A 1 161 ? 10.141 -16.891 -9.414 1 97.06 161 TYR A C 1
ATOM 1189 O O . TYR A 1 161 ? 10.664 -18 -9.25 1 97.06 161 TYR A O 1
ATOM 1197 N N . ALA A 1 162 ? 10.758 -15.883 -10.023 1 96.81 162 ALA A N 1
ATOM 1198 C CA . ALA A 1 162 ? 12.117 -16.047 -10.547 1 96.81 162 ALA A CA 1
ATOM 1199 C C . ALA A 1 162 ? 13.07 -16.516 -9.445 1 96.81 162 ALA A C 1
ATOM 1201 O O . ALA A 1 162 ? 13.867 -17.422 -9.656 1 96.81 162 ALA A O 1
ATOM 1202 N N . PRO A 1 163 ? 12.992 -15.961 -8.234 1 97.5 163 PRO A N 1
ATOM 1203 C CA . PRO A 1 163 ? 13.906 -16.406 -7.18 1 97.5 163 PRO A CA 1
ATOM 1204 C C . PRO A 1 163 ? 13.609 -17.828 -6.719 1 97.5 163 PRO A C 1
ATOM 1206 O O . PRO A 1 163 ? 14.422 -18.438 -6.012 1 97.5 163 PRO A O 1
ATOM 1209 N N . LEU A 1 164 ? 12.492 -18.344 -7.035 1 98.19 164 LEU A N 1
ATOM 1210 C CA . LEU A 1 164 ? 12.07 -19.672 -6.574 1 98.19 164 LEU A CA 1
ATOM 1211 C C . LEU A 1 164 ? 12.156 -20.688 -7.699 1 98.19 164 LEU A C 1
ATOM 1213 O O . LEU A 1 164 ? 11.508 -21.734 -7.645 1 98.19 164 LEU A O 1
ATOM 1217 N N . ARG A 1 165 ? 12.844 -20.328 -8.734 1 97.94 165 ARG A N 1
ATOM 1218 C CA . ARG A 1 165 ? 13.125 -21.281 -9.797 1 97.94 165 ARG A CA 1
ATOM 1219 C C . ARG A 1 165 ? 13.961 -22.453 -9.273 1 97.94 165 ARG A C 1
ATOM 1221 O O . ARG A 1 165 ? 14.992 -22.234 -8.625 1 97.94 165 ARG A O 1
ATOM 1228 N N . LEU A 1 166 ? 13.57 -23.625 -9.531 1 98 166 LEU A N 1
ATOM 1229 C CA . LEU A 1 166 ? 14.227 -24.812 -8.969 1 98 166 LEU A CA 1
ATOM 1230 C C . LEU A 1 166 ? 15.016 -25.547 -10.047 1 98 166 LEU A C 1
ATOM 1232 O O . LEU A 1 166 ? 15.883 -26.359 -9.734 1 98 166 LEU A O 1
ATOM 1236 N N . GLU A 1 167 ? 14.602 -25.297 -11.273 1 94.69 167 GLU A N 1
ATOM 1237 C CA . GLU A 1 167 ? 15.242 -26 -12.383 1 94.69 167 GLU A CA 1
ATOM 1238 C C . GLU A 1 167 ? 15.547 -25.047 -13.531 1 94.69 167 GLU A C 1
ATOM 1240 O O . GLU A 1 167 ? 14.891 -24.016 -13.68 1 94.69 167 GLU A O 1
ATOM 1245 N N . GLY A 1 168 ? 16.562 -25.391 -14.25 1 90.69 168 GLY A N 1
ATOM 1246 C CA . GLY A 1 168 ? 16.875 -24.625 -15.445 1 90.69 168 GLY A CA 1
ATOM 1247 C C . GLY A 1 168 ? 17.609 -23.328 -15.148 1 90.69 168 GLY A C 1
ATOM 1248 O O . GLY A 1 168 ? 17.734 -22.938 -13.984 1 90.69 168 GLY A O 1
ATOM 1249 N N . ALA A 1 169 ? 18.031 -22.766 -16.219 1 86.88 169 ALA A N 1
ATOM 1250 C CA . ALA A 1 169 ? 18.766 -21.516 -16.094 1 86.88 169 ALA A CA 1
ATOM 1251 C C . ALA A 1 169 ? 17.797 -20.328 -15.961 1 86.88 169 ALA A C 1
ATOM 1253 O O . ALA A 1 169 ? 16.672 -20.391 -16.453 1 86.88 169 ALA A O 1
ATOM 1254 N N . ALA A 1 170 ? 18.25 -19.406 -15.242 1 83.75 170 ALA A N 1
ATOM 1255 C CA . ALA A 1 170 ? 17.469 -18.172 -15.117 1 83.75 170 ALA A CA 1
ATOM 1256 C C . ALA A 1 170 ? 17.344 -17.469 -16.469 1 83.75 170 ALA A C 1
ATOM 1258 O O . ALA A 1 170 ? 18.297 -17.406 -17.234 1 83.75 170 ALA A O 1
ATOM 1259 N N . THR A 1 171 ? 16.141 -17.031 -16.781 1 78.88 171 THR A N 1
ATOM 1260 C CA . THR A 1 171 ? 15.938 -16.219 -17.969 1 78.88 171 THR A CA 1
ATOM 1261 C C . THR A 1 171 ? 16.375 -14.773 -17.734 1 78.88 171 THR A C 1
ATOM 1263 O O . THR A 1 171 ? 16.031 -14.172 -16.703 1 78.88 171 THR A O 1
ATOM 1266 N N . VAL A 1 172 ? 17.188 -14.328 -18.641 1 79.38 172 VAL A N 1
ATOM 1267 C CA . VAL A 1 172 ? 17.609 -12.938 -18.547 1 79.38 172 VAL A CA 1
ATOM 1268 C C . VAL A 1 172 ? 16.531 -12.023 -19.125 1 79.38 172 VAL A C 1
ATOM 1270 O O . VAL A 1 172 ? 16.109 -12.195 -20.266 1 79.38 172 VAL A O 1
ATOM 1273 N N . ALA A 1 173 ? 16.078 -11.156 -18.281 1 81.88 173 ALA A N 1
ATOM 1274 C CA . ALA A 1 173 ? 15.062 -10.211 -18.734 1 81.88 173 ALA A CA 1
ATOM 1275 C C . ALA A 1 173 ? 15.641 -9.25 -19.781 1 81.88 173 ALA A C 1
ATOM 1277 O O . ALA A 1 173 ? 16.734 -8.719 -19.594 1 81.88 173 ALA A O 1
ATOM 1278 N N . PRO A 1 174 ? 14.906 -9.039 -20.875 1 87.12 174 PRO A N 1
ATOM 1279 C CA . PRO A 1 174 ? 15.375 -8.039 -21.828 1 87.12 174 PRO A CA 1
ATOM 1280 C C . PRO A 1 174 ? 15.445 -6.637 -21.234 1 87.12 174 PRO A C 1
ATOM 1282 O O . PRO A 1 174 ? 14.594 -6.262 -20.422 1 87.12 174 PRO A O 1
ATOM 1285 N N . ASP A 1 175 ? 16.406 -5.902 -21.609 1 87.25 175 ASP A N 1
ATOM 1286 C CA . ASP A 1 175 ? 16.594 -4.539 -21.125 1 87.25 175 ASP A CA 1
ATOM 1287 C C . ASP A 1 175 ? 15.391 -3.666 -21.453 1 87.25 175 ASP A C 1
ATOM 1289 O O . ASP A 1 175 ? 15.086 -2.711 -20.734 1 87.25 175 ASP A O 1
ATOM 1293 N N . ALA A 1 176 ? 14.695 -4.043 -22.5 1 90.81 176 ALA A N 1
ATOM 1294 C CA . ALA A 1 176 ? 13.586 -3.223 -22.984 1 90.81 176 ALA A CA 1
ATOM 1295 C C . ALA A 1 176 ? 12.312 -3.508 -22.203 1 90.81 176 ALA A C 1
ATOM 1297 O O . ALA A 1 176 ? 11.289 -2.848 -22.406 1 90.81 176 ALA A O 1
ATOM 1298 N N . ALA A 1 177 ? 12.383 -4.395 -21.234 1 94.88 177 ALA A N 1
ATOM 1299 C CA . ALA A 1 177 ? 11.195 -4.754 -20.453 1 94.88 177 ALA A CA 1
ATOM 1300 C C . ALA A 1 177 ? 11.32 -4.27 -19.016 1 94.88 177 ALA A C 1
ATOM 1302 O O . ALA A 1 177 ? 12.398 -4.32 -18.422 1 94.88 177 ALA A O 1
ATOM 1303 N N . TRP A 1 178 ? 10.203 -3.736 -18.531 1 96.88 178 TRP A N 1
ATOM 1304 C CA . TRP A 1 178 ? 10.133 -3.586 -17.094 1 96.88 178 TRP A CA 1
ATOM 1305 C C . TRP A 1 178 ? 10.227 -4.938 -16.391 1 96.88 178 TRP A C 1
ATOM 1307 O O . TRP A 1 178 ? 9.641 -5.922 -16.844 1 96.88 178 TRP A O 1
ATOM 1317 N N . GLN A 1 179 ? 10.992 -5.004 -15.281 1 97.56 179 GLN A N 1
ATOM 1318 C CA . GLN A 1 179 ? 11.039 -6.191 -14.445 1 97.56 179 GLN A CA 1
ATOM 1319 C C . GLN A 1 179 ? 10.383 -5.941 -13.094 1 97.56 179 GLN A C 1
ATOM 1321 O O . GLN A 1 179 ? 10.781 -5.027 -12.359 1 97.56 179 GLN A O 1
ATOM 1326 N N . MET A 1 180 ? 9.367 -6.652 -12.805 1 98.06 180 MET A N 1
ATOM 1327 C CA . MET A 1 180 ? 8.68 -6.527 -11.531 1 98.06 180 MET A CA 1
ATOM 1328 C C . MET A 1 180 ? 9.117 -7.621 -10.562 1 98.06 180 MET A C 1
ATOM 1330 O O . MET A 1 180 ? 9.023 -8.812 -10.875 1 98.06 180 MET A O 1
ATOM 1334 N N . LEU A 1 181 ? 9.586 -7.258 -9.383 1 97.88 181 LEU A N 1
ATOM 1335 C CA . LEU A 1 181 ? 10.117 -8.188 -8.383 1 97.88 181 LEU A CA 1
ATOM 1336 C C . LEU A 1 181 ? 9.312 -8.109 -7.09 1 97.88 181 LEU A C 1
ATOM 1338 O O . LEU A 1 181 ? 8.953 -7.02 -6.641 1 97.88 181 LEU A O 1
ATOM 1342 N N . THR A 1 182 ? 9.016 -9.227 -6.52 1 96.75 182 THR A N 1
ATOM 1343 C CA . THR A 1 182 ? 8.25 -9.367 -5.289 1 96.75 182 THR A CA 1
ATOM 1344 C C . THR A 1 182 ? 8.938 -10.328 -4.328 1 96.75 182 THR A C 1
ATOM 1346 O O . THR A 1 182 ? 8.625 -11.523 -4.309 1 96.75 182 THR A O 1
ATOM 1349 N N . PRO A 1 183 ? 9.719 -9.859 -3.461 1 98 183 PRO A N 1
ATOM 1350 C CA . PRO A 1 183 ? 10.547 -10.727 -2.617 1 98 183 PRO A CA 1
ATOM 1351 C C . PRO A 1 183 ? 9.742 -11.43 -1.525 1 98 183 PRO A C 1
ATOM 1353 O O . PRO A 1 183 ? 10.234 -12.359 -0.892 1 98 183 PRO A O 1
ATOM 1356 N N . ASN A 1 184 ? 8.547 -10.945 -1.197 1 97.88 184 ASN A N 1
ATOM 1357 C CA . ASN A 1 184 ? 7.797 -11.461 -0.052 1 97.88 184 ASN A CA 1
ATOM 1358 C C . ASN A 1 184 ? 7.492 -12.945 -0.204 1 97.88 184 ASN A C 1
ATOM 1360 O O . ASN A 1 184 ? 7.488 -13.688 0.781 1 97.88 184 ASN A O 1
ATOM 1364 N N . LYS A 1 185 ? 7.316 -13.477 -1.454 1 97.19 185 LYS A N 1
ATOM 1365 C CA . LYS A 1 185 ? 7.066 -14.898 -1.691 1 97.19 185 LYS A CA 1
ATOM 1366 C C . LYS A 1 185 ? 8.328 -15.727 -1.442 1 97.19 185 LYS A C 1
ATOM 1368 O O . LYS A 1 185 ? 8.273 -16.75 -0.754 1 97.19 185 LYS A O 1
ATOM 1373 N N . ALA A 1 186 ? 9.406 -15.242 -1.99 1 98.5 186 ALA A N 1
ATOM 1374 C CA . ALA A 1 186 ? 10.68 -15.953 -1.873 1 98.5 186 ALA A CA 1
ATOM 1375 C C . ALA A 1 186 ? 11.125 -16.031 -0.417 1 98.5 186 ALA A C 1
ATOM 1377 O O . ALA A 1 186 ? 11.805 -16.984 -0.025 1 98.5 186 ALA A O 1
ATOM 1378 N N . LEU A 1 187 ? 10.719 -15.102 0.375 1 98.81 187 LEU A N 1
ATOM 1379 C CA . LEU A 1 187 ? 11.195 -15.023 1.751 1 98.81 187 LEU A CA 1
ATOM 1380 C C . LEU A 1 187 ? 10.164 -15.602 2.715 1 98.81 187 LEU A C 1
ATOM 1382 O O . LEU A 1 187 ? 10.391 -15.633 3.928 1 98.81 187 LEU A O 1
ATOM 1386 N N . GLY A 1 188 ? 9.047 -16.109 2.203 1 98.31 188 GLY A N 1
ATOM 1387 C CA . GLY A 1 188 ? 7.992 -16.641 3.049 1 98.31 188 GLY A CA 1
ATOM 1388 C C . GLY A 1 188 ? 7.344 -15.602 3.936 1 98.31 188 GLY A C 1
ATOM 1389 O O . GLY A 1 188 ? 7.074 -15.859 5.109 1 98.31 188 GLY A O 1
ATOM 1390 N N . LEU A 1 189 ? 7.188 -14.438 3.414 1 98.38 189 LEU A N 1
ATOM 1391 C CA . LEU A 1 189 ? 6.695 -13.297 4.184 1 98.38 189 LEU A CA 1
ATOM 1392 C C . LEU A 1 189 ? 5.59 -12.57 3.426 1 98.38 189 LEU A C 1
ATOM 1394 O O . LEU A 1 189 ? 5.637 -11.344 3.279 1 98.38 189 LEU A O 1
ATOM 1398 N N . THR A 1 190 ? 4.551 -13.305 2.988 1 97.38 190 THR A N 1
ATOM 1399 C CA . THR A 1 190 ? 3.512 -12.781 2.111 1 97.38 190 THR A CA 1
ATOM 1400 C C . THR A 1 190 ? 2.656 -11.75 2.844 1 97.38 190 THR A C 1
ATOM 1402 O O . THR A 1 190 ? 1.936 -10.969 2.213 1 97.38 190 THR A O 1
ATOM 1405 N N . GLY A 1 191 ? 2.748 -11.641 4.164 1 97.75 191 GLY A N 1
ATOM 1406 C CA . GLY A 1 191 ? 2.008 -10.641 4.918 1 97.75 191 GLY A CA 1
ATOM 1407 C C . GLY A 1 191 ? 2.566 -9.242 4.766 1 97.75 191 GLY A C 1
ATOM 1408 O O . GLY A 1 191 ? 1.915 -8.266 5.141 1 97.75 191 GLY A O 1
ATOM 1409 N N . VAL A 1 192 ? 3.77 -9.125 4.254 1 98.44 192 VAL A N 1
ATOM 1410 C CA . VAL A 1 192 ? 4.418 -7.832 4.066 1 98.44 192 VAL A CA 1
ATOM 1411 C C . VAL A 1 192 ? 4.168 -7.332 2.645 1 98.44 192 VAL A C 1
ATOM 1413 O O . VAL A 1 192 ? 4.383 -8.062 1.675 1 98.44 192 VAL A O 1
ATOM 1416 N N . ARG A 1 193 ? 3.678 -6.137 2.531 1 97.94 193 ARG A N 1
ATOM 1417 C CA . ARG A 1 193 ? 3.379 -5.551 1.229 1 97.94 193 ARG A CA 1
ATOM 1418 C C . ARG A 1 193 ? 4.496 -4.617 0.778 1 97.94 193 ARG A C 1
ATOM 1420 O O . ARG A 1 193 ? 4.633 -3.508 1.3 1 97.94 193 ARG A O 1
ATOM 1427 N N . ALA A 1 194 ? 5.297 -5.059 -0.112 1 98.56 194 ALA A N 1
ATOM 1428 C CA . ALA A 1 194 ? 6.383 -4.289 -0.712 1 98.56 194 ALA A CA 1
ATOM 1429 C C . ALA A 1 194 ? 6.93 -4.992 -1.952 1 98.56 194 ALA A C 1
ATOM 1431 O O . ALA A 1 194 ? 7.07 -6.215 -1.97 1 98.56 194 ALA A O 1
ATOM 1432 N N . ALA A 1 195 ? 7.188 -4.258 -2.973 1 98.75 195 ALA A N 1
ATOM 1433 C CA . ALA A 1 195 ? 7.777 -4.73 -4.223 1 98.75 195 ALA A CA 1
ATOM 1434 C C . ALA A 1 195 ? 8.57 -3.621 -4.91 1 98.75 195 ALA A C 1
ATOM 1436 O O . ALA A 1 195 ? 8.727 -2.529 -4.359 1 98.75 195 ALA A O 1
ATOM 1437 N N . TYR A 1 196 ? 9.172 -3.939 -5.949 1 98.81 196 TYR A N 1
ATOM 1438 C CA . TYR A 1 196 ? 9.828 -2.93 -6.773 1 98.81 196 TYR A CA 1
ATOM 1439 C C . TYR A 1 196 ? 9.914 -3.383 -8.227 1 98.81 196 TYR A C 1
ATOM 1441 O O . TYR A 1 196 ? 9.68 -4.555 -8.531 1 98.81 196 TYR A O 1
ATOM 1449 N N . ALA A 1 197 ? 10.125 -2.445 -9.086 1 98.62 197 ALA A N 1
ATOM 1450 C CA . ALA A 1 197 ? 10.375 -2.717 -10.5 1 98.62 197 ALA A CA 1
ATOM 1451 C C . ALA A 1 197 ? 11.672 -2.07 -10.961 1 98.62 197 ALA A C 1
ATOM 1453 O O . ALA A 1 197 ? 12.086 -1.04 -10.422 1 98.62 197 ALA A O 1
ATOM 1454 N N . ILE A 1 198 ? 12.344 -2.711 -11.844 1 98.19 198 ILE A N 1
ATOM 1455 C CA . ILE A 1 198 ? 13.469 -2.135 -12.57 1 98.19 198 ILE A CA 1
ATOM 1456 C C . ILE A 1 198 ? 13.008 -1.655 -13.945 1 98.19 198 ILE A C 1
ATOM 1458 O O . ILE A 1 198 ? 12.562 -2.455 -14.773 1 98.19 198 ILE A O 1
ATOM 1462 N N . ALA A 1 199 ? 13.062 -0.386 -14.156 1 97.81 199 ALA A N 1
ATOM 1463 C CA . ALA A 1 199 ? 12.641 0.207 -15.422 1 97.81 199 ALA A CA 1
ATOM 1464 C C . ALA A 1 199 ? 13.648 -0.075 -16.531 1 97.81 199 ALA A C 1
ATOM 1466 O O . ALA A 1 199 ? 14.844 -0.229 -16.25 1 97.81 199 ALA A O 1
ATOM 1467 N N . PRO A 1 200 ? 13.156 -0.145 -17.812 1 95.12 200 PRO A N 1
ATOM 1468 C CA . PRO A 1 200 ? 14.102 -0.157 -18.938 1 95.12 200 PRO A CA 1
ATOM 1469 C C . PRO A 1 200 ? 15.055 1.036 -18.922 1 95.12 200 PRO A C 1
ATOM 1471 O O . PRO A 1 200 ? 14.688 2.117 -18.453 1 95.12 200 PRO A O 1
ATOM 1474 N N . SER A 1 201 ? 16.25 0.813 -19.422 1 90.69 201 SER A N 1
ATOM 1475 C CA . SER A 1 201 ? 17.234 1.885 -19.422 1 90.69 201 SER A CA 1
ATOM 1476 C C . SER A 1 201 ? 16.719 3.117 -20.156 1 90.69 201 SER A C 1
ATOM 1478 O O . SER A 1 201 ? 16.922 4.246 -19.703 1 90.69 201 SER A O 1
ATOM 1480 N N . ALA A 1 202 ? 15.984 2.941 -21.219 1 91.69 202 ALA A N 1
ATOM 1481 C CA . ALA A 1 202 ? 15.492 4.043 -22.047 1 91.69 202 ALA A CA 1
ATOM 1482 C C . ALA A 1 202 ? 14.352 4.781 -21.344 1 91.69 202 ALA A C 1
ATOM 1484 O O . ALA A 1 202 ? 14.07 5.938 -21.672 1 91.69 202 ALA A O 1
ATOM 1485 N N . ALA A 1 203 ? 13.703 4.102 -20.359 1 91.88 203 ALA A N 1
ATOM 1486 C CA . ALA A 1 203 ? 12.508 4.645 -19.719 1 91.88 203 ALA A CA 1
ATOM 1487 C C . ALA A 1 203 ? 12.844 5.82 -18.812 1 91.88 203 ALA A C 1
ATOM 1489 O O . ALA A 1 203 ? 11.969 6.625 -18.484 1 91.88 203 ALA A O 1
ATOM 1490 N N . VAL A 1 204 ? 14.07 5.934 -18.391 1 91.88 204 VAL A N 1
ATOM 1491 C CA . VAL A 1 204 ? 14.5 7.055 -17.547 1 91.88 204 VAL A CA 1
ATOM 1492 C C . VAL A 1 204 ? 14.555 8.328 -18.391 1 91.88 204 VAL A C 1
ATOM 1494 O O . VAL A 1 204 ? 14 9.359 -18.016 1 91.88 204 VAL A O 1
ATOM 1497 N N . ALA A 1 205 ? 15.109 8.164 -19.547 1 91.31 205 ALA A N 1
ATOM 1498 C CA . ALA A 1 205 ? 15.352 9.312 -20.406 1 91.31 205 ALA A CA 1
ATOM 1499 C C . ALA A 1 205 ? 14.062 9.766 -21.094 1 91.31 205 ALA A C 1
ATOM 1501 O O . ALA A 1 205 ? 13.867 10.961 -21.328 1 91.31 205 ALA A O 1
ATOM 1502 N N . ASP A 1 206 ? 13.219 8.82 -21.422 1 91.31 206 ASP A N 1
ATOM 1503 C CA . ASP A 1 206 ? 12.047 9.18 -22.219 1 91.31 206 ASP A CA 1
ATOM 1504 C C . ASP A 1 206 ? 10.898 9.648 -21.328 1 91.31 206 ASP A C 1
ATOM 1506 O O . ASP A 1 206 ? 9.805 9.93 -21.828 1 91.31 206 ASP A O 1
ATOM 1510 N N . GLY A 1 207 ? 11.078 9.672 -19.984 1 93 207 GLY A N 1
ATOM 1511 C CA . GLY A 1 207 ? 10.102 10.25 -19.078 1 93 207 GLY A CA 1
ATOM 1512 C C . GLY A 1 207 ? 9.117 9.234 -18.531 1 93 207 GLY A C 1
ATOM 1513 O O . GLY A 1 207 ? 8.289 9.562 -17.688 1 93 207 GLY A O 1
ATOM 1514 N N . SER A 1 208 ? 9.219 7.988 -19 1 93.25 208 SER A N 1
ATOM 1515 C CA . SER A 1 208 ? 8.281 6.949 -18.578 1 93.25 208 SER A CA 1
ATOM 1516 C C . SER A 1 208 ? 8.383 6.684 -17.078 1 93.25 208 SER A C 1
ATOM 1518 O O . SER A 1 208 ? 7.363 6.527 -16.406 1 93.25 208 SER A O 1
ATOM 1520 N N . VAL A 1 209 ? 9.602 6.672 -16.562 1 96.81 209 VAL A N 1
ATOM 1521 C CA . VAL A 1 209 ? 9.797 6.422 -15.133 1 96.81 209 VAL A CA 1
ATOM 1522 C C . VAL A 1 209 ? 9.117 7.523 -14.32 1 96.81 209 VAL A C 1
ATOM 1524 O O . VAL A 1 209 ? 8.398 7.238 -13.359 1 96.81 209 VAL A O 1
ATOM 1527 N N . ALA A 1 210 ? 9.297 8.758 -14.734 1 95.56 210 ALA A N 1
ATOM 1528 C CA . ALA A 1 210 ? 8.688 9.891 -14.047 1 95.56 210 ALA A CA 1
ATOM 1529 C C . ALA A 1 210 ? 7.164 9.812 -14.102 1 95.56 210 ALA A C 1
ATOM 1531 O O . ALA A 1 210 ? 6.492 10.094 -13.102 1 95.56 210 ALA A O 1
ATOM 1532 N N . ALA A 1 211 ? 6.656 9.43 -15.227 1 96.12 211 ALA A N 1
ATOM 1533 C CA . ALA A 1 211 ? 5.211 9.328 -15.398 1 96.12 211 ALA A CA 1
ATOM 1534 C C . ALA A 1 211 ? 4.625 8.234 -14.508 1 96.12 211 ALA A C 1
ATOM 1536 O O . ALA A 1 211 ? 3.574 8.43 -13.891 1 96.12 211 ALA A O 1
ATOM 1537 N N . VAL A 1 212 ? 5.312 7.105 -14.445 1 97.62 212 VAL A N 1
ATOM 1538 C CA . VAL A 1 212 ? 4.871 6.004 -13.594 1 97.62 212 VAL A CA 1
ATOM 1539 C C . VAL A 1 212 ? 4.977 6.406 -12.125 1 97.62 212 VAL A C 1
ATOM 1541 O O . VAL A 1 212 ? 4.094 6.098 -11.328 1 97.62 212 VAL A O 1
ATOM 1544 N N . GLN A 1 213 ? 6.027 7.121 -11.758 1 96.75 213 GLN A N 1
ATOM 1545 C CA . GLN A 1 213 ? 6.23 7.59 -10.391 1 96.75 213 GLN A CA 1
ATOM 1546 C C . GLN A 1 213 ? 5.145 8.578 -9.984 1 96.75 213 GLN A C 1
ATOM 1548 O O . GLN A 1 213 ? 4.703 8.578 -8.828 1 96.75 213 GLN A O 1
ATOM 1553 N N . ALA A 1 214 ? 4.73 9.398 -10.898 1 95.75 214 ALA A N 1
ATOM 1554 C CA . ALA A 1 214 ? 3.711 10.406 -10.609 1 95.75 214 ALA A CA 1
ATOM 1555 C C . ALA A 1 214 ? 2.385 9.75 -10.234 1 95.75 214 ALA A C 1
ATOM 1557 O O . ALA A 1 214 ? 1.558 10.359 -9.555 1 95.75 214 ALA A O 1
ATOM 1558 N N . LEU A 1 215 ? 2.209 8.508 -10.641 1 97.56 215 LEU A N 1
ATOM 1559 C CA . LEU A 1 215 ? 0.982 7.766 -10.367 1 97.56 215 LEU A CA 1
ATOM 1560 C C . LEU A 1 215 ? 1.044 7.098 -9 1 97.56 215 LEU A C 1
ATOM 1562 O O . LEU A 1 215 ? 0.028 6.613 -8.492 1 97.56 215 LEU A O 1
ATOM 1566 N N . ALA A 1 216 ? 2.213 7.098 -8.375 1 96.81 216 ALA A N 1
ATOM 1567 C CA . ALA A 1 216 ? 2.385 6.457 -7.074 1 96.81 216 ALA A CA 1
ATOM 1568 C C . ALA A 1 216 ? 1.887 7.359 -5.949 1 96.81 216 ALA A C 1
ATOM 1570 O O . ALA A 1 216 ? 2.068 8.578 -5.996 1 96.81 216 ALA A O 1
ATOM 1571 N N . ALA A 1 217 ? 1.268 6.715 -4.957 1 96.06 217 ALA A N 1
ATOM 1572 C CA . ALA A 1 217 ? 0.974 7.441 -3.723 1 96.06 217 ALA A CA 1
ATOM 1573 C C . ALA A 1 217 ? 2.258 7.859 -3.014 1 96.06 217 ALA A C 1
ATOM 1575 O O . ALA A 1 217 ? 3.307 7.238 -3.195 1 96.06 217 ALA A O 1
ATOM 1576 N N . SER A 1 218 ? 2.152 8.922 -2.215 1 94.31 218 SER A N 1
ATOM 1577 C CA . SER A 1 218 ? 3.262 9.234 -1.318 1 94.31 218 SER A CA 1
ATOM 1578 C C . SER A 1 218 ? 3.516 8.094 -0.338 1 94.31 218 SER A C 1
ATOM 1580 O O . SER A 1 218 ? 2.572 7.488 0.179 1 94.31 218 SER A O 1
ATOM 1582 N N . TRP A 1 219 ? 4.77 7.656 -0.146 1 94.69 219 TRP A N 1
ATOM 1583 C CA . TRP A 1 219 ? 5.203 6.598 0.759 1 94.69 219 TRP A CA 1
ATOM 1584 C C . TRP A 1 219 ? 4.48 5.289 0.457 1 94.69 219 TRP A C 1
ATOM 15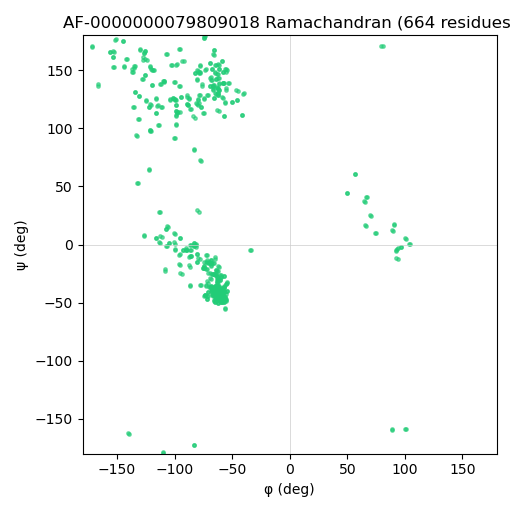86 O O . TRP A 1 219 ? 3.793 4.742 1.321 1 94.69 219 TRP A O 1
ATOM 1596 N N . PRO A 1 220 ? 4.684 4.836 -0.739 1 96.5 220 PRO A N 1
ATOM 1597 C CA . PRO A 1 220 ? 3.971 3.598 -1.055 1 96.5 220 PRO A CA 1
ATOM 1598 C C . PRO A 1 220 ? 4.398 2.43 -0.168 1 96.5 220 PRO A C 1
ATOM 1600 O O . PRO A 1 220 ? 3.615 1.5 0.052 1 96.5 220 PRO A O 1
ATOM 1603 N N . VAL A 1 221 ? 5.582 2.52 0.38 1 98.06 221 VAL A N 1
ATOM 1604 C CA . VAL A 1 221 ? 6.121 1.425 1.181 1 98.06 221 VAL A CA 1
ATOM 1605 C C . VAL A 1 221 ? 6.309 1.885 2.625 1 98.06 221 VAL A C 1
ATOM 1607 O O . VAL A 1 221 ? 6.918 2.926 2.877 1 98.06 221 VAL A O 1
ATOM 1610 N N . GLY A 1 222 ? 5.734 1.144 3.547 1 97.94 222 GLY A N 1
ATOM 1611 C CA . GLY A 1 222 ? 5.887 1.457 4.957 1 97.94 222 GLY A CA 1
ATOM 1612 C C . GLY A 1 222 ? 7.172 0.912 5.555 1 97.94 222 GLY A C 1
ATOM 1613 O O . GLY A 1 222 ? 8.031 0.4 4.836 1 97.94 222 GLY A O 1
ATOM 1614 N N . ALA A 1 223 ? 7.293 1.026 6.871 1 97.69 223 ALA A N 1
ATOM 1615 C CA . ALA A 1 223 ? 8.508 0.634 7.586 1 97.69 223 ALA A CA 1
ATOM 1616 C C . ALA A 1 223 ? 8.766 -0.861 7.438 1 97.69 223 ALA A C 1
ATOM 1618 O O . ALA A 1 223 ? 9.922 -1.285 7.316 1 97.69 223 ALA A O 1
ATOM 1619 N N . ASP A 1 224 ? 7.723 -1.655 7.48 1 98.38 224 ASP A N 1
ATOM 1620 C CA . ASP A 1 224 ? 7.902 -3.096 7.332 1 98.38 224 ASP A CA 1
ATOM 1621 C C . ASP A 1 224 ? 8.375 -3.445 5.922 1 98.38 224 ASP A C 1
ATOM 1623 O O . ASP A 1 224 ? 9.234 -4.312 5.75 1 98.38 224 ASP A O 1
ATOM 1627 N N . GLY A 1 225 ? 7.773 -2.799 4.938 1 98.62 225 GLY A N 1
ATOM 1628 C CA . GLY A 1 225 ? 8.227 -3.012 3.57 1 98.62 225 GLY A CA 1
ATOM 1629 C C . GLY A 1 225 ? 9.672 -2.627 3.352 1 98.62 225 GLY A C 1
ATOM 1630 O O . GLY A 1 225 ? 10.414 -3.338 2.668 1 98.62 225 GLY A O 1
ATOM 1631 N N . VAL A 1 226 ? 10.078 -1.491 3.947 1 98.62 226 VAL A N 1
ATOM 1632 C CA . VAL A 1 226 ? 11.461 -1.052 3.855 1 98.62 226 VAL A CA 1
ATOM 1633 C C . VAL A 1 226 ? 12.383 -2.109 4.465 1 98.62 226 VAL A C 1
ATOM 1635 O O . VAL A 1 226 ? 13.406 -2.463 3.875 1 98.62 226 VAL A O 1
ATOM 1638 N N . ALA A 1 227 ? 11.984 -2.611 5.613 1 98.5 227 ALA A N 1
ATOM 1639 C CA . ALA A 1 227 ? 12.773 -3.639 6.285 1 98.5 227 ALA A CA 1
ATOM 1640 C C . ALA A 1 227 ? 12.898 -4.891 5.418 1 98.5 227 ALA A C 1
ATOM 1642 O O . ALA A 1 227 ? 13.984 -5.461 5.289 1 98.5 227 ALA A O 1
ATOM 1643 N N . LEU A 1 228 ? 11.828 -5.309 4.82 1 98.81 228 LEU A N 1
ATOM 1644 C CA . LEU A 1 228 ? 11.82 -6.5 3.979 1 98.81 228 LEU A CA 1
ATOM 1645 C C . LEU A 1 228 ? 12.75 -6.332 2.783 1 98.81 228 LEU A C 1
ATOM 1647 O O . LEU A 1 228 ? 13.578 -7.199 2.512 1 98.81 228 LEU A O 1
ATOM 1651 N N . LEU A 1 229 ? 12.594 -5.215 2.066 1 98.88 229 LEU A N 1
ATOM 1652 C CA . LEU A 1 229 ? 13.352 -5.004 0.838 1 98.88 229 LEU A CA 1
ATOM 1653 C C . LEU A 1 229 ? 14.836 -4.816 1.141 1 98.88 229 LEU A C 1
ATOM 1655 O O . LEU A 1 229 ? 15.688 -5.25 0.366 1 98.88 229 LEU A O 1
ATOM 1659 N N . ALA A 1 230 ? 15.109 -4.164 2.262 1 98.75 230 ALA A N 1
ATOM 1660 C CA . ALA A 1 230 ? 16.5 -4.016 2.662 1 98.75 230 ALA A CA 1
ATOM 1661 C C . ALA A 1 230 ? 17.125 -5.367 3 1 98.75 230 ALA A C 1
ATOM 1663 O O . ALA A 1 230 ? 18.266 -5.641 2.639 1 98.75 230 ALA A O 1
ATOM 1664 N N . ALA A 1 231 ? 16.406 -6.199 3.725 1 98.81 231 ALA A N 1
ATOM 1665 C CA . ALA A 1 231 ? 16.891 -7.539 4.059 1 98.81 231 ALA A CA 1
ATOM 1666 C C . ALA A 1 231 ? 17.062 -8.391 2.803 1 98.81 231 ALA A C 1
ATOM 1668 O O . ALA A 1 231 ? 18.016 -9.164 2.699 1 98.81 231 ALA A O 1
ATOM 1669 N N . TRP A 1 232 ? 16.234 -8.242 1.858 1 98.81 232 TRP A N 1
ATOM 1670 C CA . TRP A 1 232 ? 16.188 -9 0.614 1 98.81 232 TRP A CA 1
ATOM 1671 C C . TRP A 1 232 ? 17.531 -8.945 -0.106 1 98.81 232 TRP A C 1
ATOM 1673 O O . TRP A 1 232 ? 18.031 -9.961 -0.593 1 98.81 232 TRP A O 1
ATOM 1683 N N . VAL A 1 233 ? 18.172 -7.805 -0.108 1 98.69 233 VAL A N 1
ATOM 1684 C CA . VAL A 1 233 ? 19.328 -7.609 -0.973 1 98.69 233 VAL A CA 1
ATOM 1685 C C . VAL A 1 233 ? 20.609 -7.887 -0.191 1 98.69 233 VAL A C 1
ATOM 1687 O O . VAL A 1 233 ? 21.719 -7.691 -0.706 1 98.69 233 VAL A O 1
ATOM 1690 N N . ARG A 1 234 ? 20.469 -8.344 1.019 1 98.62 234 ARG A N 1
ATOM 1691 C CA . ARG A 1 234 ? 21.656 -8.656 1.819 1 98.62 234 ARG A CA 1
ATOM 1692 C C . ARG A 1 234 ? 22.219 -10.016 1.433 1 98.62 234 ARG A C 1
ATOM 1694 O O . ARG A 1 234 ? 21.484 -10.953 1.137 1 98.62 234 ARG A O 1
ATOM 1701 N N . PRO A 1 235 ? 23.547 -10.188 1.574 1 98.5 235 PRO A N 1
ATOM 1702 C CA . PRO A 1 235 ? 24.188 -11.453 1.206 1 98.5 235 PRO A CA 1
ATOM 1703 C C . PRO A 1 235 ? 23.703 -12.633 2.057 1 98.5 235 PRO A C 1
ATOM 1705 O O . PRO A 1 235 ? 23.547 -13.742 1.547 1 98.5 235 PRO A O 1
ATOM 1708 N N . ASP A 1 236 ? 23.516 -12.438 3.312 1 98.62 236 ASP A N 1
ATOM 1709 C CA . ASP A 1 236 ? 23.109 -13.531 4.188 1 98.62 236 ASP A CA 1
ATOM 1710 C C . ASP A 1 236 ? 21.688 -13.984 3.867 1 98.62 236 ASP A C 1
ATOM 1712 O O . ASP A 1 236 ? 21.375 -15.18 3.934 1 98.62 236 ASP A O 1
ATOM 1716 N N . THR A 1 237 ? 20.828 -13.055 3.525 1 98.81 237 THR A N 1
ATOM 1717 C CA . THR A 1 237 ? 19.484 -13.391 3.076 1 98.81 237 THR A CA 1
ATOM 1718 C C . THR A 1 237 ? 19.531 -14.18 1.769 1 98.81 237 THR A C 1
ATOM 1720 O O . THR A 1 237 ? 18.859 -15.195 1.623 1 98.81 237 THR A O 1
ATOM 1723 N N . GLN A 1 238 ? 20.359 -13.742 0.86 1 98.62 238 GLN A N 1
ATOM 1724 C CA . GLN A 1 238 ? 20.516 -14.43 -0.417 1 98.62 238 GLN A CA 1
ATOM 1725 C C . GLN A 1 238 ? 21.094 -15.828 -0.22 1 98.62 238 GLN A C 1
ATOM 1727 O O . GLN A 1 238 ? 20.734 -16.766 -0.936 1 98.62 238 GLN A O 1
ATOM 1732 N N . ALA A 1 239 ? 21.969 -15.969 0.702 1 98.75 239 ALA A N 1
ATOM 1733 C CA . ALA A 1 239 ? 22.531 -17.281 1.018 1 98.75 239 ALA A CA 1
ATOM 1734 C C . ALA A 1 239 ? 21.453 -18.219 1.566 1 98.75 239 ALA A C 1
ATOM 1736 O O . ALA A 1 239 ? 21.391 -19.391 1.188 1 98.75 239 ALA A O 1
ATOM 1737 N N . TRP A 1 240 ? 20.609 -17.719 2.445 1 98.81 240 TRP A N 1
ATOM 1738 C CA . TRP A 1 240 ? 19.5 -18.516 2.969 1 98.81 240 TRP A CA 1
ATOM 1739 C C . TRP A 1 240 ? 18.578 -18.969 1.842 1 98.81 240 TRP A C 1
ATOM 1741 O O . TRP A 1 240 ? 18.156 -20.125 1.804 1 98.81 240 TRP A O 1
ATOM 1751 N N . LEU A 1 241 ? 18.281 -18.094 0.943 1 98.75 241 LEU A N 1
ATOM 1752 C CA . LEU A 1 241 ? 17.422 -18.406 -0.195 1 98.75 241 LEU A CA 1
ATOM 1753 C C . LEU A 1 241 ? 18.031 -19.547 -1.022 1 98.75 241 LEU A C 1
ATOM 1755 O O . LEU A 1 241 ? 17.328 -20.5 -1.357 1 98.75 241 LEU A O 1
ATOM 1759 N N . ALA A 1 242 ? 19.281 -19.406 -1.286 1 98.12 242 ALA A N 1
ATOM 1760 C CA . ALA A 1 242 ? 19.969 -20.438 -2.07 1 98.12 242 ALA A CA 1
ATOM 1761 C C . ALA A 1 242 ? 19.859 -21.797 -1.396 1 98.12 242 ALA A C 1
ATOM 1763 O O . ALA A 1 242 ? 19.625 -22.812 -2.061 1 98.12 242 ALA A O 1
ATOM 1764 N N . GLN A 1 243 ? 20.016 -21.812 -0.133 1 98.5 243 GLN A N 1
ATOM 1765 C CA . GLN A 1 243 ? 19.891 -23.047 0.624 1 98.5 243 GLN A CA 1
ATOM 1766 C C . GLN A 1 243 ? 18.469 -23.594 0.583 1 98.5 243 GLN A C 1
ATOM 1768 O O . GLN A 1 243 ? 18.266 -24.812 0.475 1 98.5 243 GLN A O 1
ATOM 1773 N N . SER A 1 244 ? 17.562 -22.703 0.671 1 98.69 244 SER A N 1
ATOM 1774 C CA . SER A 1 244 ? 16.156 -23.125 0.657 1 98.69 244 SER A CA 1
ATOM 1775 C C . SER A 1 244 ? 15.789 -23.781 -0.668 1 98.69 244 SER A C 1
ATOM 1777 O O . SER A 1 244 ? 14.938 -24.672 -0.71 1 98.69 244 SER A O 1
ATOM 1779 N N . LEU A 1 245 ? 16.406 -23.359 -1.766 1 98.5 245 LEU A N 1
ATOM 1780 C CA . LEU A 1 245 ? 16.109 -23.922 -3.08 1 98.5 245 LEU A CA 1
ATOM 1781 C C . LEU A 1 245 ? 16.484 -25.391 -3.143 1 98.5 245 LEU A C 1
ATOM 1783 O O . LEU A 1 245 ? 15.789 -26.188 -3.785 1 98.5 245 LEU A O 1
ATOM 1787 N N . ALA A 1 246 ? 17.531 -25.734 -2.486 1 98.25 246 ALA A N 1
ATOM 1788 C CA . ALA A 1 246 ? 17.922 -27.141 -2.443 1 98.25 246 ALA A CA 1
ATOM 1789 C C . ALA A 1 246 ? 16.875 -27.984 -1.728 1 98.25 246 ALA A C 1
ATOM 1791 O O . ALA A 1 246 ? 16.516 -29.062 -2.201 1 98.25 246 ALA A O 1
ATOM 1792 N N . THR A 1 247 ? 16.406 -27.484 -0.611 1 98.75 247 THR A N 1
ATOM 1793 C CA . THR A 1 247 ? 15.367 -28.172 0.153 1 98.75 247 THR A CA 1
ATOM 1794 C C . THR A 1 247 ? 14.078 -28.281 -0.659 1 98.75 247 THR A C 1
ATOM 1796 O O . THR A 1 247 ? 13.453 -29.344 -0.702 1 98.75 247 THR A O 1
ATOM 1799 N N . LEU A 1 248 ? 13.727 -27.25 -1.327 1 98.81 248 LEU A N 1
ATOM 1800 C CA . LEU A 1 248 ? 12.508 -27.219 -2.127 1 98.81 248 LEU A CA 1
ATOM 1801 C C . LEU A 1 248 ? 12.594 -28.219 -3.287 1 98.81 248 LEU A C 1
ATOM 1803 O O . LEU A 1 248 ? 11.602 -28.844 -3.648 1 98.81 248 LEU A O 1
ATOM 1807 N N . ARG A 1 249 ? 13.789 -28.344 -3.885 1 98.56 249 ARG A N 1
ATOM 1808 C CA . ARG A 1 249 ? 13.977 -29.312 -4.961 1 98.56 249 ARG A CA 1
ATOM 1809 C C . ARG A 1 249 ? 13.695 -30.734 -4.48 1 98.56 249 ARG A C 1
ATOM 1811 O O . ARG A 1 249 ? 13.016 -31.5 -5.164 1 98.56 249 ARG A O 1
ATOM 1818 N N . GLU A 1 250 ? 14.18 -30.969 -3.342 1 98.62 250 GLU A N 1
ATOM 1819 C CA . GLU A 1 250 ? 13.961 -32.281 -2.758 1 98.62 250 GLU A CA 1
ATOM 1820 C C . GLU A 1 250 ? 12.484 -32.531 -2.451 1 98.62 250 GLU A C 1
ATOM 1822 O O . GLU A 1 250 ? 11.93 -33.562 -2.773 1 98.62 250 GLU A O 1
ATOM 1827 N N . TRP A 1 251 ? 11.859 -31.531 -1.789 1 98.88 251 TRP A N 1
ATOM 1828 C CA . TRP A 1 251 ? 10.445 -31.641 -1.454 1 98.88 251 TRP A CA 1
ATOM 1829 C C . TRP A 1 251 ? 9.594 -31.766 -2.715 1 98.88 251 TRP A C 1
ATOM 1831 O O . TRP A 1 251 ? 8.609 -32.5 -2.738 1 98.88 251 TRP A O 1
ATOM 1841 N N . LYS A 1 252 ? 9.961 -31.047 -3.764 1 98.81 252 LYS A N 1
ATOM 1842 C CA . LYS A 1 252 ? 9.195 -31.094 -5.008 1 98.81 252 LYS A CA 1
ATOM 1843 C C . LYS A 1 252 ? 9.25 -32.5 -5.625 1 98.81 252 LYS A C 1
ATOM 1845 O O . LYS A 1 252 ? 8.234 -33.031 -6.07 1 98.81 252 LYS A O 1
ATOM 1850 N N . ALA A 1 253 ? 10.438 -33.031 -5.656 1 98.56 253 ALA A N 1
ATOM 1851 C CA . ALA A 1 253 ? 10.586 -34.375 -6.199 1 98.56 253 ALA A CA 1
ATOM 1852 C C . ALA A 1 253 ? 9.688 -35.375 -5.465 1 98.56 253 ALA A C 1
ATOM 1854 O O . ALA A 1 253 ? 8.992 -36.188 -6.094 1 98.56 253 ALA A O 1
ATOM 1855 N N . ALA A 1 254 ? 9.688 -35.281 -4.164 1 98.81 254 ALA A N 1
ATOM 1856 C CA . ALA A 1 254 ? 8.859 -36.156 -3.344 1 98.81 254 ALA A CA 1
ATOM 1857 C C . ALA A 1 254 ? 7.375 -35.906 -3.596 1 98.81 254 ALA A C 1
ATOM 1859 O O . ALA A 1 254 ? 6.578 -36.844 -3.654 1 98.81 254 ALA A O 1
ATOM 1860 N N . GLN A 1 255 ? 7.012 -34.656 -3.709 1 98.81 255 GLN A N 1
ATOM 1861 C CA . GLN A 1 255 ? 5.617 -34.281 -3.896 1 98.81 255 GLN A CA 1
ATOM 1862 C C . GLN A 1 255 ? 5.105 -34.719 -5.266 1 98.81 255 GLN A C 1
ATOM 1864 O O . GLN A 1 255 ? 3.949 -35.125 -5.406 1 98.81 255 GLN A O 1
ATOM 1869 N N . LEU A 1 256 ? 5.957 -34.562 -6.289 1 98.62 256 LEU A N 1
ATOM 1870 C CA . LEU A 1 256 ? 5.625 -35.062 -7.621 1 98.62 256 LEU A CA 1
ATOM 1871 C C . LEU A 1 256 ? 5.402 -36.562 -7.602 1 98.62 256 LEU A C 1
ATOM 1873 O O . LEU A 1 256 ? 4.43 -37.062 -8.18 1 98.62 256 LEU A O 1
ATOM 1877 N N . ALA A 1 257 ? 6.27 -37.25 -6.965 1 98.44 257 ALA A N 1
ATOM 1878 C CA . ALA A 1 257 ? 6.141 -38.688 -6.836 1 98.44 257 ALA A CA 1
ATOM 1879 C C . ALA A 1 257 ? 4.848 -39.062 -6.109 1 98.44 257 ALA A C 1
ATOM 1881 O O . ALA A 1 257 ? 4.172 -40.031 -6.484 1 98.44 257 ALA A O 1
ATOM 1882 N N . LEU A 1 258 ? 4.551 -38.312 -5.078 1 98.62 258 LEU A N 1
ATOM 1883 C CA . LEU A 1 258 ? 3.32 -38.562 -4.328 1 98.62 258 LEU A CA 1
ATOM 1884 C C . LEU A 1 258 ? 2.098 -38.375 -5.223 1 98.62 258 LEU A C 1
ATOM 1886 O O . LEU A 1 258 ? 1.22 -39.25 -5.246 1 98.62 258 LEU A O 1
ATOM 1890 N N . CYS A 1 259 ? 2.012 -37.312 -5.969 1 98.5 259 CYS A N 1
ATOM 1891 C CA . CYS A 1 259 ? 0.875 -37.062 -6.852 1 98.5 259 CYS A CA 1
ATOM 1892 C C . CYS A 1 259 ? 0.729 -38.188 -7.871 1 98.5 259 CYS A C 1
ATOM 1894 O O . CYS A 1 259 ? -0.384 -38.625 -8.148 1 98.5 259 CYS A O 1
ATOM 1896 N N . ALA A 1 260 ? 1.864 -38.594 -8.383 1 97.44 260 ALA A N 1
ATOM 1897 C CA . ALA A 1 260 ? 1.847 -39.719 -9.32 1 97.44 260 ALA A CA 1
ATOM 1898 C C . ALA A 1 260 ? 1.282 -40.969 -8.664 1 97.44 260 ALA A C 1
ATOM 1900 O O . ALA A 1 260 ? 0.456 -41.688 -9.258 1 97.44 260 ALA A O 1
ATOM 1901 N N . ALA A 1 261 ? 1.728 -41.25 -7.477 1 97.69 261 ALA A N 1
ATOM 1902 C CA . ALA A 1 261 ? 1.278 -42.406 -6.738 1 97.69 261 ALA A CA 1
ATOM 1903 C C . ALA A 1 261 ? -0.218 -42.344 -6.445 1 97.69 261 ALA A C 1
ATOM 1905 O O . ALA A 1 261 ? -0.891 -43.375 -6.355 1 97.69 261 ALA A O 1
ATOM 1906 N N . LEU A 1 262 ? -0.73 -41.156 -6.324 1 97.44 262 LEU A N 1
ATOM 1907 C CA . LEU A 1 262 ? -2.143 -40.969 -6.02 1 97.44 262 LEU A CA 1
ATOM 1908 C C . LEU A 1 262 ? -2.979 -40.969 -7.297 1 97.44 262 LEU A C 1
ATOM 1910 O O . LEU A 1 262 ? -4.207 -40.875 -7.242 1 97.44 262 LEU A O 1
ATOM 1914 N N . GLY A 1 263 ? -2.26 -41.031 -8.438 1 97.62 263 GLY A N 1
ATOM 1915 C CA . GLY A 1 263 ? -2.953 -41.125 -9.711 1 97.62 263 GLY A CA 1
ATOM 1916 C C . GLY A 1 263 ? -3.268 -39.75 -10.312 1 97.62 263 GLY A C 1
ATOM 1917 O O . GLY A 1 263 ? -4.117 -39.656 -11.195 1 97.62 263 GLY A O 1
ATOM 1918 N N . TRP A 1 264 ? -2.713 -38.719 -9.789 1 98.44 264 TRP A N 1
ATOM 1919 C CA . TRP A 1 264 ? -2.934 -37.375 -10.336 1 98.44 264 TRP A CA 1
ATOM 1920 C C . TRP A 1 264 ? -2.127 -37.156 -11.609 1 98.44 264 TRP A C 1
ATOM 1922 O O . TRP A 1 264 ? -0.976 -37.594 -11.703 1 98.44 264 TRP A O 1
ATOM 1932 N N . ALA A 1 265 ? -2.662 -36.594 -12.617 1 98.25 265 ALA A N 1
ATOM 1933 C CA . ALA A 1 265 ? -1.931 -36.219 -13.828 1 98.25 265 ALA A CA 1
ATOM 1934 C C . ALA A 1 265 ? -1.209 -34.875 -13.656 1 98.25 265 ALA A C 1
ATOM 1936 O O . ALA A 1 265 ? -1.844 -33.812 -13.617 1 98.25 265 ALA A O 1
ATOM 1937 N N . VAL A 1 266 ? 0.023 -34.938 -13.578 1 98.31 266 VAL A N 1
ATOM 1938 C CA . VAL A 1 266 ? 0.83 -33.719 -13.344 1 98.31 266 VAL A CA 1
ATOM 1939 C C . VAL A 1 266 ? 1.19 -33.094 -14.672 1 98.31 266 VAL A C 1
ATOM 1941 O O . VAL A 1 266 ? 1.635 -33.75 -15.602 1 98.31 266 VAL A O 1
ATOM 1944 N N . ALA A 1 267 ? 0.913 -31.766 -14.797 1 97.69 267 ALA A N 1
ATOM 1945 C CA . ALA A 1 267 ? 1.372 -31.016 -15.969 1 97.69 267 ALA A CA 1
ATOM 1946 C C . ALA A 1 267 ? 2.896 -30.953 -16.016 1 97.69 267 ALA A C 1
ATOM 1948 O O . ALA A 1 267 ? 3.535 -30.641 -15 1 97.69 267 ALA A O 1
ATOM 1949 N N . PRO A 1 268 ? 3.52 -31.266 -17.094 1 95.94 268 PRO A N 1
ATOM 1950 C CA . PRO A 1 268 ? 4.98 -31.312 -17.156 1 95.94 268 PRO A CA 1
ATOM 1951 C C . PRO A 1 268 ? 5.609 -29.922 -17.266 1 95.94 268 PRO A C 1
ATOM 1953 O O . PRO A 1 268 ? 4.945 -28.969 -17.672 1 95.94 268 PRO A O 1
ATOM 1956 N N . GLY A 1 269 ? 6.84 -29.828 -16.797 1 95.75 269 GLY A N 1
ATOM 1957 C CA . GLY A 1 269 ? 7.688 -28.719 -17.203 1 95.75 269 GLY A CA 1
ATOM 1958 C C . GLY A 1 269 ? 7.781 -27.625 -16.172 1 95.75 269 GLY A C 1
ATOM 1959 O O . GLY A 1 269 ? 8.391 -26.578 -16.406 1 95.75 269 GLY A O 1
ATOM 1960 N N . SER A 1 270 ? 7.176 -27.859 -15.008 1 97.81 270 SER A N 1
ATOM 1961 C CA . SER A 1 270 ? 7.254 -26.797 -14.008 1 97.81 270 SER A CA 1
ATOM 1962 C C . SER A 1 270 ? 8.688 -26.594 -13.531 1 97.81 270 SER A C 1
ATOM 1964 O O . SER A 1 270 ? 9.344 -27.547 -13.102 1 97.81 270 SER A O 1
ATOM 1966 N N . LEU A 1 271 ? 9.125 -25.328 -13.633 1 97.94 271 LEU A N 1
ATOM 1967 C CA . LEU A 1 271 ? 10.477 -24.953 -13.234 1 97.94 271 LEU A CA 1
ATOM 1968 C C . LEU A 1 271 ? 10.484 -24.328 -11.844 1 97.94 271 LEU A C 1
ATOM 1970 O O . LEU A 1 271 ? 11.547 -24.047 -11.289 1 97.94 271 LEU A O 1
ATOM 1974 N N . ALA A 1 272 ? 9.328 -24.125 -11.234 1 97.88 272 ALA A N 1
ATOM 1975 C CA . ALA A 1 272 ? 9.164 -23.297 -10.039 1 97.88 272 ALA A CA 1
ATOM 1976 C C . ALA A 1 272 ? 8.844 -24.156 -8.82 1 97.88 272 ALA A C 1
ATOM 1978 O O . ALA A 1 272 ? 8.852 -25.391 -8.906 1 97.88 272 ALA A O 1
ATOM 1979 N N . ASN A 1 273 ? 8.641 -23.531 -7.652 1 98.62 273 ASN A N 1
ATOM 1980 C CA . ASN A 1 273 ? 8.297 -24.219 -6.41 1 98.62 273 ASN A CA 1
ATOM 1981 C C . ASN A 1 273 ? 6.812 -24.562 -6.355 1 98.62 273 ASN A C 1
ATOM 1983 O O . ASN A 1 273 ? 6.199 -24.531 -5.289 1 98.62 273 ASN A O 1
ATOM 1987 N N . PHE A 1 274 ? 6.25 -24.766 -7.48 1 98.69 274 PHE A N 1
ATOM 1988 C CA . PHE A 1 274 ? 4.867 -25.203 -7.621 1 98.69 274 PHE A CA 1
ATOM 1989 C C . PHE A 1 274 ? 4.668 -25.953 -8.93 1 98.69 274 PHE A C 1
ATOM 1991 O O . PHE A 1 274 ? 5.535 -25.938 -9.805 1 98.69 274 PHE A O 1
ATOM 1998 N N . PHE A 1 275 ? 3.578 -26.609 -9.039 1 98.56 275 PHE A N 1
ATOM 1999 C CA . PHE A 1 275 ? 3.178 -27.281 -10.266 1 98.56 275 PHE A CA 1
ATOM 2000 C C . PHE A 1 275 ? 1.666 -27.469 -10.312 1 98.56 275 PHE A C 1
ATOM 2002 O O . PHE A 1 275 ? 0.974 -27.234 -9.32 1 98.56 275 PHE A O 1
ATOM 2009 N N . THR A 1 276 ? 1.202 -27.797 -11.484 1 98.38 276 THR A N 1
ATOM 2010 C CA . THR A 1 276 ? -0.225 -28 -11.703 1 98.38 276 THR A CA 1
ATOM 2011 C C . THR A 1 276 ? -0.523 -29.484 -11.93 1 98.38 276 THR A C 1
ATOM 2013 O O . THR A 1 276 ? 0.253 -30.188 -12.578 1 98.38 276 THR A O 1
ATOM 2016 N N . ALA A 1 277 ? -1.625 -29.938 -11.359 1 98.62 277 ALA A N 1
ATOM 2017 C CA . ALA A 1 277 ? -2.035 -31.328 -11.523 1 98.62 277 ALA A CA 1
ATOM 2018 C C . ALA A 1 277 ? -3.551 -31.438 -11.664 1 98.62 277 ALA A C 1
ATOM 2020 O O . ALA A 1 277 ? -4.281 -30.5 -11.328 1 98.62 277 ALA A O 1
ATOM 2021 N N . CYS A 1 278 ? -3.951 -32.5 -12.195 1 98.12 278 CYS A N 1
ATOM 2022 C CA . CYS A 1 278 ? -5.363 -32.844 -12.328 1 98.12 278 CYS A CA 1
ATOM 2023 C C . CYS A 1 278 ? -5.707 -34.062 -11.477 1 98.12 278 CYS A C 1
ATOM 2025 O O . CYS A 1 278 ? -5.348 -35.188 -11.828 1 98.12 278 CYS A O 1
ATOM 2027 N N . PRO A 1 279 ? -6.34 -33.844 -10.344 1 97.81 279 PRO A N 1
ATOM 2028 C CA . PRO A 1 279 ? -6.812 -35 -9.586 1 97.81 279 PRO A CA 1
ATOM 2029 C C . PRO A 1 279 ? -7.941 -35.75 -10.289 1 97.81 279 PRO A C 1
ATOM 2031 O O . PRO A 1 279 ? -8.805 -35.125 -10.914 1 97.81 279 PRO A O 1
ATOM 2034 N N . PRO A 1 280 ? -7.926 -37.062 -10.211 1 97 280 PRO A N 1
ATOM 2035 C CA . PRO A 1 280 ? -8.984 -37.875 -10.844 1 97 280 PRO A CA 1
ATOM 2036 C C . PRO A 1 280 ? -10.281 -37.875 -10.039 1 97 280 PRO A C 1
ATOM 2038 O O . PRO A 1 280 ? -10.656 -38.906 -9.477 1 97 280 PRO A O 1
ATOM 2041 N N . VAL A 1 281 ? -10.961 -36.75 -10.055 1 96.31 281 VAL A N 1
ATOM 2042 C CA . VAL A 1 281 ? -12.227 -36.625 -9.344 1 96.31 281 VAL A CA 1
ATOM 2043 C C . VAL A 1 281 ? -13.297 -36.094 -10.305 1 96.31 281 VAL A C 1
ATOM 2045 O O . VAL A 1 281 ? -12.977 -35.5 -11.344 1 96.31 281 VAL A O 1
ATOM 2048 N N . GLN A 1 282 ? -14.547 -36.25 -10.008 1 92.62 282 GLN A N 1
ATOM 2049 C CA . GLN A 1 282 ? -15.664 -35.844 -10.844 1 92.62 282 GLN A CA 1
ATOM 2050 C C . GLN A 1 282 ? -15.836 -34.312 -10.789 1 92.62 282 GLN A C 1
ATOM 2052 O O . GLN A 1 282 ? -16.078 -33.688 -11.812 1 92.62 282 GLN A O 1
ATOM 2057 N N . ASP A 1 283 ? -15.758 -33.75 -9.586 1 94.31 283 ASP A N 1
ATOM 2058 C CA . ASP A 1 283 ? -15.93 -32.312 -9.367 1 94.31 283 ASP A CA 1
ATOM 2059 C C . ASP A 1 283 ? -14.812 -31.766 -8.492 1 94.31 283 ASP A C 1
ATOM 2061 O O . ASP A 1 283 ? -14.82 -31.938 -7.273 1 94.31 283 ASP A O 1
ATOM 2065 N N . VAL A 1 284 ? -13.953 -31.031 -9.094 1 95.75 284 VAL A N 1
ATOM 2066 C CA . VAL A 1 284 ? -12.781 -30.5 -8.406 1 95.75 284 VAL A CA 1
ATOM 2067 C C . VAL A 1 284 ? -13.219 -29.531 -7.312 1 95.75 284 VAL A C 1
ATOM 2069 O O . VAL A 1 284 ? -12.617 -29.469 -6.238 1 95.75 284 VAL A O 1
ATOM 2072 N N . GLY A 1 285 ? -14.242 -28.734 -7.523 1 94.88 285 GLY A N 1
ATOM 2073 C CA . GLY A 1 285 ? -14.75 -27.797 -6.539 1 94.88 285 GLY A CA 1
ATOM 2074 C C . GLY A 1 285 ? -15.148 -28.453 -5.23 1 94.88 285 GLY A C 1
ATOM 2075 O O . GLY A 1 285 ? -14.75 -28 -4.156 1 94.88 285 GLY A O 1
ATOM 2076 N N . THR A 1 286 ? -15.938 -29.516 -5.363 1 94.94 286 THR A N 1
ATOM 2077 C CA . THR A 1 286 ? -16.375 -30.266 -4.195 1 94.94 286 THR A CA 1
ATOM 2078 C C . THR A 1 286 ? -15.18 -30.891 -3.477 1 94.94 286 THR A C 1
ATOM 2080 O O . THR A 1 286 ? -15.117 -30.891 -2.244 1 94.94 286 THR A O 1
ATOM 2083 N N . PHE A 1 287 ? -14.336 -31.453 -4.277 1 96.75 287 PHE A N 1
ATOM 2084 C CA . PHE A 1 287 ? -13.125 -32.062 -3.732 1 96.75 287 PHE A CA 1
ATOM 2085 C C . PHE A 1 287 ? -12.32 -31.031 -2.941 1 96.75 287 PHE A C 1
ATOM 2087 O O . PHE A 1 287 ? -11.906 -31.297 -1.812 1 96.75 287 PHE A O 1
ATOM 2094 N N . LEU A 1 288 ? -12.125 -29.781 -3.455 1 96.88 288 LEU A N 1
ATOM 2095 C CA . LEU A 1 288 ? -11.336 -28.734 -2.812 1 96.88 288 LEU A CA 1
ATOM 2096 C C . LEU A 1 288 ? -12.016 -28.25 -1.535 1 96.88 288 LEU A C 1
ATOM 2098 O O . LEU A 1 288 ? -11.344 -27.953 -0.546 1 96.88 288 LEU A O 1
ATOM 2102 N N . GLN A 1 289 ? -13.336 -28.156 -1.551 1 95.12 289 GLN A N 1
ATOM 2103 C CA . GLN A 1 289 ? -14.062 -27.781 -0.344 1 95.12 289 GLN A CA 1
ATOM 2104 C C . GLN A 1 289 ? -13.883 -28.828 0.752 1 95.12 289 GLN A C 1
ATOM 2106 O O . GLN A 1 289 ? -13.727 -28.484 1.927 1 95.12 289 GLN A O 1
ATOM 2111 N N . TRP A 1 290 ? -13.922 -30.047 0.322 1 95.38 290 TRP A N 1
ATOM 2112 C CA . TRP A 1 290 ? -13.719 -31.141 1.248 1 95.38 290 TRP A CA 1
ATOM 2113 C C . TRP A 1 290 ? -12.32 -31.094 1.865 1 95.38 290 TRP A C 1
ATOM 2115 O O . TRP A 1 290 ? -12.172 -31.234 3.08 1 95.38 290 TRP A O 1
ATOM 2125 N N . LEU A 1 291 ? -11.32 -30.891 1.086 1 97.12 291 LEU A N 1
ATOM 2126 C CA . LEU A 1 291 ? -9.945 -30.797 1.559 1 97.12 291 LEU A CA 1
ATOM 2127 C C . LEU A 1 291 ? -9.789 -29.625 2.531 1 97.12 291 LEU A C 1
ATOM 2129 O O . LEU A 1 291 ? -9.156 -29.766 3.58 1 97.12 291 LEU A O 1
ATOM 2133 N N . ARG A 1 292 ? -10.398 -28.453 2.152 1 96.06 292 ARG A N 1
ATOM 2134 C CA . ARG A 1 292 ? -10.281 -27.25 2.973 1 96.06 292 ARG A CA 1
ATOM 2135 C C . ARG A 1 292 ? -10.852 -27.484 4.367 1 96.06 292 ARG A C 1
ATOM 2137 O O . ARG A 1 292 ? -10.297 -27 5.359 1 96.06 292 ARG A O 1
ATOM 2144 N N . SER A 1 293 ? -11.961 -28.219 4.441 1 94.81 293 SER A N 1
ATOM 2145 C CA . SER A 1 293 ? -12.594 -28.5 5.719 1 94.81 293 SER A CA 1
ATOM 2146 C C . SER A 1 293 ? -11.695 -29.359 6.605 1 94.81 293 SER A C 1
ATOM 2148 O O . SER A 1 293 ? -11.898 -29.438 7.82 1 94.81 293 SER A O 1
ATOM 2150 N N . ARG A 1 294 ? -10.625 -29.891 6.004 1 95 294 ARG A N 1
ATOM 2151 C CA . ARG A 1 294 ? -9.688 -30.734 6.742 1 95 294 ARG A CA 1
ATOM 2152 C C . ARG A 1 294 ? -8.328 -30.062 6.887 1 95 294 ARG A C 1
ATOM 2154 O O . ARG A 1 294 ? -7.348 -30.703 7.27 1 95 294 ARG A O 1
ATOM 2161 N N . GLY A 1 295 ? -8.258 -28.828 6.488 1 96.62 295 GLY A N 1
ATOM 2162 C CA . GLY A 1 295 ? -7.082 -28.016 6.75 1 96.62 295 GLY A CA 1
ATOM 2163 C C . GLY A 1 295 ? -6.109 -27.984 5.582 1 96.62 295 GLY A C 1
ATOM 2164 O O . GLY A 1 295 ? -5.039 -27.391 5.672 1 96.62 295 GLY A O 1
ATOM 2165 N N . VAL A 1 296 ? -6.422 -28.719 4.488 1 98.06 296 VAL A N 1
ATOM 2166 C CA . VAL A 1 296 ? -5.57 -28.75 3.301 1 98.06 296 VAL A CA 1
ATOM 2167 C C . VAL A 1 296 ? -6.164 -27.844 2.223 1 98.06 296 VAL A C 1
ATOM 2169 O O . VAL A 1 296 ? -7.328 -28 1.841 1 98.06 296 VAL A O 1
ATOM 2172 N N . LYS A 1 297 ? -5.387 -26.938 1.725 1 97.31 297 LYS A N 1
ATOM 2173 C CA . LYS A 1 297 ? -5.891 -26.031 0.696 1 97.31 297 LYS A CA 1
ATOM 2174 C C . LYS A 1 297 ? -5.016 -26.078 -0.553 1 97.31 297 LYS A C 1
ATOM 2176 O O . LYS A 1 297 ? -3.801 -25.891 -0.472 1 97.31 297 LYS A O 1
ATOM 2181 N N . LEU A 1 298 ? -5.586 -26.359 -1.679 1 97.94 298 LEU A N 1
ATOM 2182 C CA . LEU A 1 298 ? -4.977 -26.281 -3.002 1 97.94 298 LEU A CA 1
ATOM 2183 C C . LEU A 1 298 ? -5.539 -25.094 -3.777 1 97.94 298 LEU A C 1
ATOM 2185 O O . LEU A 1 298 ? -6.574 -24.531 -3.406 1 97.94 298 LEU A O 1
ATOM 2189 N N . ARG A 1 299 ? -4.879 -24.719 -4.809 1 97.38 299 ARG A N 1
ATOM 2190 C CA . ARG A 1 299 ? -5.352 -23.594 -5.617 1 97.38 299 ARG A CA 1
ATOM 2191 C C . ARG A 1 299 ? -6.145 -24.078 -6.824 1 97.38 299 ARG A C 1
ATOM 2193 O O . ARG A 1 299 ? -5.586 -24.719 -7.723 1 97.38 299 ARG A O 1
ATOM 2200 N N . ASP A 1 300 ? -7.426 -23.766 -6.82 1 96.62 300 ASP A N 1
ATOM 2201 C CA . ASP A 1 300 ? -8.266 -24.031 -7.984 1 96.62 300 ASP A CA 1
ATOM 2202 C C . ASP A 1 300 ? -7.785 -23.25 -9.203 1 96.62 300 ASP A C 1
ATOM 2204 O O . ASP A 1 300 ? -7.641 -22.031 -9.148 1 96.62 300 ASP A O 1
ATOM 2208 N N . CYS A 1 301 ? -7.59 -23.938 -10.328 1 96.56 301 CYS A N 1
ATOM 2209 C CA . CYS A 1 301 ? -7.004 -23.281 -11.492 1 96.56 301 CYS A CA 1
ATOM 2210 C C . CYS A 1 301 ? -8.078 -22.875 -12.492 1 96.56 301 CYS A C 1
ATOM 2212 O O . CYS A 1 301 ? -7.77 -22.469 -13.609 1 96.56 301 CYS A O 1
ATOM 2214 N N . THR A 1 302 ? -9.367 -22.984 -12.109 1 94.31 302 THR A N 1
ATOM 2215 C CA . THR A 1 302 ? -10.453 -22.594 -13 1 94.31 302 THR A CA 1
ATOM 2216 C C . THR A 1 302 ? -10.297 -21.141 -13.438 1 94.31 302 THR A C 1
ATOM 2218 O O . THR A 1 302 ? -10.461 -20.812 -14.617 1 94.31 302 THR A O 1
ATOM 2221 N N . SER A 1 303 ? -9.891 -20.281 -12.5 1 91.81 303 SER A N 1
ATOM 2222 C CA . SER A 1 303 ? -9.766 -18.859 -12.805 1 91.81 303 SER A CA 1
ATOM 2223 C C . SER A 1 303 ? -8.586 -18.594 -13.734 1 91.81 303 SER A C 1
ATOM 2225 O O . SER A 1 303 ? -8.492 -17.516 -14.336 1 91.81 303 SER A O 1
ATOM 2227 N N . PHE A 1 304 ? -7.68 -19.578 -13.859 1 94.06 304 PHE A N 1
ATOM 2228 C CA . PHE A 1 304 ? -6.543 -19.469 -14.766 1 94.06 304 PHE A CA 1
ATOM 2229 C C . PHE A 1 304 ? -6.898 -20 -16.141 1 94.06 304 PHE A C 1
ATOM 2231 O O . PHE A 1 304 ? -6.051 -20.031 -17.047 1 94.06 304 PHE A O 1
ATOM 2238 N N . GLY A 1 305 ? -8.125 -20.562 -16.281 1 93.06 305 GLY A N 1
ATOM 2239 C CA . GLY A 1 305 ? -8.547 -21.172 -17.531 1 93.06 305 GLY A CA 1
ATOM 2240 C C . GLY A 1 305 ? -8.211 -22.656 -17.609 1 93.06 305 GLY A C 1
ATOM 2241 O O . GLY A 1 305 ? -8.094 -23.203 -18.703 1 93.06 305 GLY A O 1
ATOM 2242 N N . LEU A 1 306 ? -7.93 -23.266 -16.516 1 95.62 306 LEU A N 1
ATOM 2243 C CA . LEU A 1 306 ? -7.594 -24.688 -16.438 1 95.62 306 LEU A CA 1
ATOM 2244 C C . LEU A 1 306 ? -8.547 -25.422 -15.516 1 95.62 306 LEU A C 1
ATOM 2246 O O . LEU A 1 306 ? -8.125 -26.016 -14.516 1 95.62 306 LEU A O 1
ATOM 2250 N N . PRO A 1 307 ? -9.836 -25.453 -15.945 1 95.38 307 PRO A N 1
ATOM 2251 C CA . PRO A 1 307 ? -10.781 -26.188 -15.094 1 95.38 307 PRO A CA 1
ATOM 2252 C C . PRO A 1 307 ? -10.383 -27.641 -14.891 1 95.38 307 PRO A C 1
ATOM 2254 O O . PRO A 1 307 ? -9.898 -28.281 -15.82 1 95.38 307 PRO A O 1
ATOM 2257 N N . GLY A 1 308 ? -10.555 -28.062 -13.688 1 96.25 308 GLY A N 1
ATOM 2258 C CA . GLY A 1 308 ? -10.211 -29.438 -13.375 1 96.25 308 GLY A CA 1
ATOM 2259 C C . GLY A 1 308 ? -8.797 -29.594 -12.836 1 96.25 308 GLY A C 1
ATOM 2260 O O . GLY A 1 308 ? -8.453 -30.641 -12.266 1 96.25 308 GLY A O 1
ATOM 2261 N N . HIS A 1 309 ? -8.031 -28.547 -12.969 1 97.38 309 HIS A N 1
ATOM 2262 C CA . HIS A 1 309 ? -6.656 -28.578 -12.477 1 97.38 309 HIS A CA 1
ATOM 2263 C C . HIS A 1 309 ? -6.523 -27.812 -11.156 1 97.38 309 HIS A C 1
ATOM 2265 O O . HIS A 1 309 ? -7.363 -26.984 -10.836 1 97.38 309 HIS A O 1
ATOM 2271 N N . VAL A 1 310 ? -5.512 -28.219 -10.406 1 98.12 310 VAL A N 1
ATOM 2272 C CA . VAL A 1 310 ? -5.109 -27.516 -9.195 1 98.12 310 VAL A CA 1
ATOM 2273 C C . VAL A 1 310 ? -3.615 -27.203 -9.25 1 98.12 310 VAL A C 1
ATOM 2275 O O . VAL A 1 310 ? -2.836 -27.953 -9.828 1 98.12 310 VAL A O 1
ATOM 2278 N N . ARG A 1 311 ? -3.289 -26.094 -8.766 1 98.44 311 ARG A N 1
ATOM 2279 C CA . ARG A 1 311 ? -1.881 -25.781 -8.547 1 98.44 311 ARG A CA 1
ATOM 2280 C C . ARG A 1 311 ? -1.472 -26.062 -7.105 1 98.44 311 ARG A C 1
ATOM 2282 O O . ARG A 1 311 ? -2.211 -25.766 -6.168 1 98.44 311 ARG A O 1
ATOM 2289 N N . LEU A 1 312 ? -0.344 -26.656 -6.93 1 98.5 312 LEU A N 1
ATOM 2290 C CA . LEU A 1 312 ? 0.21 -27 -5.625 1 98.5 312 LEU A CA 1
ATOM 2291 C C . LEU A 1 312 ? 1.582 -26.359 -5.43 1 98.5 312 LEU A C 1
ATOM 2293 O O . LEU A 1 312 ? 2.52 -26.656 -6.172 1 98.5 312 LEU A O 1
ATOM 2297 N N . GLY A 1 313 ? 1.648 -25.516 -4.434 1 98.44 313 GLY A N 1
ATOM 2298 C CA . GLY A 1 313 ? 2.979 -25.156 -3.967 1 98.44 313 GLY A CA 1
ATOM 2299 C C . GLY A 1 313 ? 3.715 -26.312 -3.309 1 98.44 313 GLY A C 1
ATOM 2300 O O . GLY A 1 313 ? 3.092 -27.203 -2.74 1 98.44 313 GLY A O 1
ATOM 2301 N N . VAL A 1 314 ? 4.977 -26.297 -3.379 1 98.75 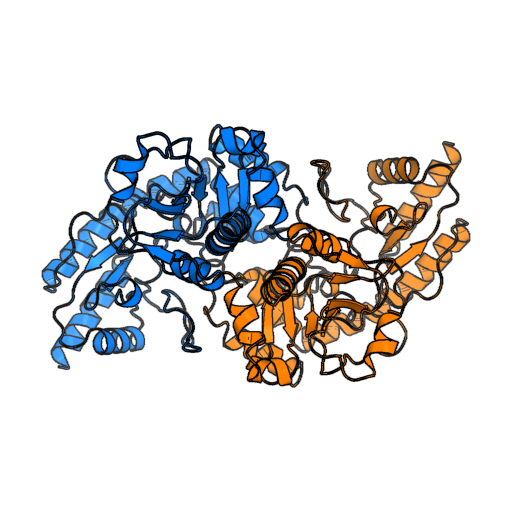314 VAL A N 1
ATOM 2302 C CA . VAL A 1 314 ? 5.805 -27.328 -2.762 1 98.75 314 VAL A CA 1
ATOM 2303 C C . VAL A 1 314 ? 5.84 -27.125 -1.249 1 98.75 314 VAL A C 1
ATOM 2305 O O . VAL A 1 314 ? 6.141 -26.031 -0.77 1 98.75 314 VAL A O 1
ATOM 2308 N N . LEU A 1 315 ? 5.492 -28.172 -0.499 1 98.69 315 LEU A N 1
ATOM 2309 C CA . LEU A 1 315 ? 5.441 -28.078 0.957 1 98.69 315 LEU A CA 1
ATOM 2310 C C . LEU A 1 315 ? 6.301 -29.172 1.597 1 98.69 315 LEU A C 1
ATOM 2312 O O . LEU A 1 315 ? 6.77 -30.078 0.912 1 98.69 315 LEU A O 1
ATOM 2316 N N . PRO A 1 316 ? 6.57 -29.047 2.867 1 98.56 316 PRO A N 1
ATOM 2317 C CA . PRO A 1 316 ? 7.363 -30.062 3.568 1 98.56 316 PRO A CA 1
ATOM 2318 C C . PRO A 1 316 ? 6.656 -31.406 3.648 1 98.56 316 PRO A C 1
ATOM 2320 O O . PRO A 1 316 ? 5.441 -31.484 3.438 1 98.56 316 PRO A O 1
ATOM 2323 N N . PRO A 1 317 ? 7.391 -32.375 4.02 1 98.5 317 PRO A N 1
ATOM 2324 C CA . PRO A 1 317 ? 6.867 -33.75 4.043 1 98.5 317 PRO A CA 1
ATOM 2325 C C . PRO A 1 317 ? 5.625 -33.875 4.918 1 98.5 317 PRO A C 1
ATOM 2327 O O . PRO A 1 317 ? 4.703 -34.625 4.574 1 98.5 317 PRO A O 1
ATOM 2330 N N . GLN A 1 318 ? 5.566 -33.156 6.016 1 98.38 318 GLN A N 1
ATOM 2331 C CA . GLN A 1 318 ? 4.41 -33.25 6.902 1 98.38 318 GLN A CA 1
ATOM 2332 C C . GLN A 1 318 ? 3.133 -32.812 6.18 1 98.38 318 GLN A C 1
ATOM 2334 O O . GLN A 1 318 ? 2.088 -33.469 6.34 1 98.38 318 GLN A O 1
ATOM 2339 N N . SER A 1 319 ? 3.209 -31.797 5.445 1 98.69 319 SER A N 1
ATOM 2340 C CA . SER A 1 319 ? 2.057 -31.328 4.68 1 98.69 319 SER A CA 1
ATOM 2341 C C . SER A 1 319 ? 1.725 -32.281 3.545 1 98.69 319 SER A C 1
ATOM 2343 O O . SER A 1 319 ? 0.552 -32.5 3.221 1 98.69 319 SER A O 1
ATOM 2345 N N . GLN A 1 320 ? 2.74 -32.875 2.908 1 98.75 320 GLN A N 1
ATOM 2346 C CA . GLN A 1 320 ? 2.525 -33.875 1.85 1 98.75 320 GLN A CA 1
ATOM 2347 C C . GLN A 1 320 ? 1.807 -35.094 2.385 1 98.75 320 GLN A C 1
ATOM 2349 O O . GLN A 1 320 ? 0.908 -35.625 1.73 1 98.75 320 GLN A O 1
ATOM 2354 N N . ARG A 1 321 ? 2.146 -35.469 3.58 1 98.56 321 ARG A N 1
ATOM 2355 C CA . ARG A 1 321 ? 1.47 -36.594 4.219 1 98.56 321 ARG A CA 1
ATOM 2356 C C . ARG A 1 321 ? 0.007 -36.281 4.5 1 98.56 321 ARG A C 1
ATOM 2358 O O . ARG A 1 321 ? -0.871 -37.125 4.309 1 98.56 321 ARG A O 1
ATOM 2365 N N . ALA A 1 322 ? -0.206 -35.062 4.953 1 98.44 322 ALA A N 1
ATOM 2366 C CA . ALA A 1 322 ? -1.579 -34.625 5.207 1 98.44 322 ALA A CA 1
ATOM 2367 C C . ALA A 1 322 ? -2.412 -34.688 3.932 1 98.44 322 ALA A C 1
ATOM 2369 O O . ALA A 1 322 ? -3.586 -35.062 3.961 1 98.44 322 ALA A O 1
ATOM 2370 N N . LEU A 1 323 ? -1.835 -34.281 2.818 1 98.5 323 LEU A N 1
ATOM 2371 C CA . LEU A 1 323 ? -2.514 -34.375 1.53 1 98.5 323 LEU A CA 1
ATOM 2372 C C . LEU A 1 323 ? -2.84 -35.812 1.178 1 98.5 323 LEU A C 1
ATOM 2374 O O . LEU A 1 323 ? -3.961 -36.125 0.77 1 98.5 323 LEU A O 1
ATOM 2378 N N . GLU A 1 324 ? -1.875 -36.656 1.357 1 98.44 324 GLU A N 1
ATOM 2379 C CA . GLU A 1 324 ? -2.051 -38.094 1.062 1 98.44 324 GLU A CA 1
ATOM 2380 C C . GLU A 1 324 ? -3.189 -38.688 1.882 1 98.44 324 GLU A C 1
ATOM 2382 O O . GLU A 1 324 ? -4.07 -39.344 1.336 1 98.44 324 GLU A O 1
ATOM 2387 N N . VAL A 1 325 ? -3.146 -38.375 3.152 1 98.06 325 VAL A N 1
ATOM 2388 C CA . VAL A 1 325 ? -4.141 -38.938 4.07 1 98.06 325 VAL A CA 1
ATOM 2389 C C . VAL A 1 325 ? -5.527 -38.406 3.701 1 98.06 325 VAL A C 1
ATOM 2391 O O . VAL A 1 325 ? -6.488 -39.188 3.631 1 98.06 325 VAL A O 1
ATOM 2394 N N . SER A 1 326 ? -5.602 -37.125 3.5 1 97.62 326 SER A N 1
ATOM 2395 C CA . SER A 1 326 ? -6.883 -36.531 3.148 1 97.62 326 SER A CA 1
ATOM 2396 C C . SER A 1 326 ? -7.418 -37.094 1.837 1 97.62 326 SER A C 1
ATOM 2398 O O . SER A 1 326 ? -8.625 -37.312 1.698 1 97.62 326 SER A O 1
ATOM 2400 N N . TRP A 1 327 ? -6.566 -37.281 0.844 1 96.62 327 TRP A N 1
ATOM 2401 C CA . TRP A 1 327 ? -6.953 -37.812 -0.45 1 96.62 327 TRP A CA 1
ATOM 2402 C C . TRP A 1 327 ? -7.523 -39.219 -0.294 1 96.62 327 TRP A C 1
ATOM 2404 O O . TRP A 1 327 ? -8.586 -39.531 -0.844 1 96.62 327 TRP A O 1
ATOM 2414 N N . ARG A 1 328 ? -6.875 -40.062 0.454 1 96.31 328 ARG A N 1
ATOM 2415 C CA . ARG A 1 328 ? -7.312 -41.438 0.658 1 96.31 328 ARG A CA 1
ATOM 2416 C C . ARG A 1 328 ? -8.664 -41.5 1.357 1 96.31 328 ARG A C 1
ATOM 2418 O O . ARG A 1 328 ? -9.531 -42.281 0.993 1 96.31 328 ARG A O 1
ATOM 2425 N N . LEU A 1 329 ? -8.773 -40.594 2.32 1 96.56 329 LEU A N 1
ATOM 2426 C CA . LEU A 1 329 ? -10.055 -40.531 3.02 1 96.56 329 LEU A CA 1
ATOM 2427 C C . LEU A 1 329 ? -11.164 -40.062 2.072 1 96.56 329 LEU A C 1
ATOM 2429 O O . LEU A 1 329 ? -12.297 -40.562 2.162 1 96.56 329 LEU A O 1
ATOM 2433 N N . TYR A 1 330 ? -10.867 -39.156 1.248 1 96.25 330 TYR A N 1
ATOM 2434 C CA . TYR A 1 330 ? -11.852 -38.656 0.286 1 96.25 330 TYR A CA 1
ATOM 2435 C C . TYR A 1 330 ? -12.297 -39.781 -0.655 1 96.25 330 TYR A C 1
ATOM 2437 O O . TYR A 1 330 ? -13.484 -39.938 -0.924 1 96.25 330 TYR A O 1
ATOM 2445 N N . LYS A 1 331 ? -11.344 -40.531 -1.169 1 94.19 331 LYS A N 1
ATOM 2446 C CA . LYS A 1 331 ? -11.633 -41.625 -2.105 1 94.19 331 LYS A CA 1
ATOM 2447 C C . LYS A 1 331 ? -12.477 -42.688 -1.445 1 94.19 331 LYS A C 1
ATOM 2449 O O . LYS A 1 331 ? -13.328 -43.312 -2.094 1 94.19 331 LYS A O 1
ATOM 2454 N N . GLU A 1 332 ? -12.219 -42.844 -0.202 1 93.38 332 GLU A N 1
ATOM 2455 C CA . GLU A 1 332 ? -13 -43.844 0.54 1 93.38 332 GLU A CA 1
ATOM 2456 C C . GLU A 1 332 ? -14.43 -43.375 0.771 1 93.38 332 GLU A C 1
ATOM 2458 O O . GLU A 1 332 ? -15.344 -44.188 0.895 1 93.38 332 GLU A O 1
ATOM 2463 N N . SER A 1 333 ? -14.586 -42.094 0.9 1 89.25 333 SER A N 1
ATOM 2464 C CA . SER A 1 333 ? -15.891 -41.5 1.204 1 89.25 333 SER A CA 1
ATOM 2465 C C . SER A 1 333 ? -16.75 -41.375 -0.048 1 89.25 333 SER A C 1
ATOM 2467 O O . SER A 1 333 ? -17.969 -41.156 0.043 1 89.25 333 SER A O 1
ATOM 2469 N N . GLN A 1 334 ? -16.219 -41.5 -1.229 1 85 334 GLN A N 1
ATOM 2470 C CA . GLN A 1 334 ? -16.984 -41.438 -2.473 1 85 334 GLN A CA 1
ATOM 2471 C C . GLN A 1 334 ? -17.578 -42.812 -2.807 1 85 334 GLN A C 1
ATOM 2473 O O . GLN A 1 334 ? -16.969 -43.844 -2.508 1 85 334 GLN A O 1
ATOM 2478 N N . MET B 1 1 ? 8.641 19.609 -14.727 1 31.11 1 MET B N 1
ATOM 2479 C CA . MET B 1 1 ? 8.242 19.203 -13.383 1 31.11 1 MET B CA 1
ATOM 2480 C C . MET B 1 1 ? 9.453 18.781 -12.562 1 31.11 1 MET B C 1
ATOM 2482 O O . MET B 1 1 ? 10.219 17.906 -12.984 1 31.11 1 MET B O 1
ATOM 2486 N N . SER B 1 2 ? 9.984 19.578 -11.898 1 35.41 2 SER B N 1
ATOM 2487 C CA . SER B 1 2 ? 11.195 19.391 -11.109 1 35.41 2 SER B CA 1
ATOM 2488 C C . SER B 1 2 ? 11.203 18.047 -10.406 1 35.41 2 SER B C 1
ATOM 2490 O O . SER B 1 2 ? 10.156 17.562 -9.953 1 35.41 2 SER B O 1
ATOM 2492 N N . ASP B 1 3 ? 12.047 17.109 -10.766 1 42.41 3 ASP B N 1
ATOM 2493 C CA . ASP B 1 3 ? 12.406 15.82 -10.203 1 42.41 3 ASP B CA 1
ATOM 2494 C C . ASP B 1 3 ? 12.344 15.844 -8.68 1 42.41 3 ASP B C 1
ATOM 2496 O O . ASP B 1 3 ? 12.883 14.953 -8.016 1 42.41 3 ASP B O 1
ATOM 2500 N N . HIS B 1 4 ? 12.086 16.953 -8.055 1 50.47 4 HIS B N 1
ATOM 2501 C CA . HIS B 1 4 ? 12.273 17 -6.613 1 50.47 4 HIS B CA 1
ATOM 2502 C C . HIS B 1 4 ? 11.094 16.359 -5.883 1 50.47 4 HIS B C 1
ATOM 2504 O O . HIS B 1 4 ? 9.945 16.531 -6.281 1 50.47 4 HIS B O 1
ATOM 2510 N N . ALA B 1 5 ? 11.398 15.383 -5.164 1 55.72 5 ALA B N 1
ATOM 2511 C CA . ALA B 1 5 ? 10.438 14.805 -4.227 1 55.72 5 ALA B CA 1
ATOM 2512 C C . ALA B 1 5 ? 9.617 15.891 -3.533 1 55.72 5 ALA B C 1
ATOM 2514 O O . ALA B 1 5 ? 10.148 16.938 -3.154 1 55.72 5 ALA B O 1
ATOM 2515 N N . PRO B 1 6 ? 8.25 15.82 -3.463 1 64.06 6 PRO B N 1
ATOM 2516 C CA . PRO B 1 6 ? 7.438 16.766 -2.699 1 64.06 6 PRO B CA 1
ATOM 2517 C C . PRO B 1 6 ? 7.988 17.016 -1.297 1 64.06 6 PRO B C 1
ATOM 2519 O O . PRO B 1 6 ? 8.625 16.141 -0.713 1 64.06 6 PRO B O 1
ATOM 2522 N N . GLN B 1 7 ? 8.062 18.25 -0.935 1 70.5 7 GLN B N 1
ATOM 2523 C CA . GLN B 1 7 ? 8.484 18.609 0.412 1 70.5 7 GLN B CA 1
ATOM 2524 C C . GLN B 1 7 ? 7.512 18.078 1.46 1 70.5 7 GLN B C 1
ATOM 2526 O O . GLN B 1 7 ? 6.297 18.281 1.347 1 70.5 7 GLN B O 1
ATOM 2531 N N . HIS B 1 8 ? 7.988 17.203 2.26 1 79.94 8 HIS B N 1
ATOM 2532 C CA . HIS B 1 8 ? 7.203 16.641 3.354 1 79.94 8 HIS B CA 1
ATOM 2533 C C . HIS B 1 8 ? 7.906 16.844 4.695 1 79.94 8 HIS B C 1
ATOM 2535 O O . HIS B 1 8 ? 9.07 17.25 4.734 1 79.94 8 HIS B O 1
ATOM 2541 N N . GLY B 1 9 ? 7.113 16.766 5.684 1 84.5 9 GLY B N 1
ATOM 2542 C CA . GLY B 1 9 ? 7.715 16.656 7 1 84.5 9 GLY B CA 1
ATOM 2543 C C . GLY B 1 9 ? 8.305 15.289 7.273 1 84.5 9 GLY B C 1
ATOM 2544 O O . GLY B 1 9 ? 8.336 14.43 6.391 1 84.5 9 GLY B O 1
ATOM 2545 N N . GLY B 1 10 ? 8.891 15.148 8.5 1 87.94 10 GLY B N 1
ATOM 2546 C CA . GLY B 1 10 ? 9.398 13.852 8.898 1 87.94 10 GLY B CA 1
ATOM 2547 C C . GLY B 1 10 ? 10.836 13.609 8.477 1 87.94 10 GLY B C 1
ATOM 2548 O O . GLY B 1 10 ? 11.602 14.555 8.289 1 87.94 10 GLY B O 1
ATOM 2549 N N . PRO B 1 11 ? 11.148 12.32 8.422 1 87.31 11 PRO B N 1
ATOM 2550 C CA . PRO B 1 11 ? 12.516 11.977 8.031 1 87.31 11 PRO B CA 1
ATOM 2551 C C . PRO B 1 11 ? 12.867 12.445 6.625 1 87.31 11 PRO B C 1
ATOM 2553 O O . PRO B 1 11 ? 11.977 12.68 5.809 1 87.31 11 PRO B O 1
ATOM 2556 N N . ASP B 1 12 ? 14.156 12.641 6.398 1 88.81 12 ASP B N 1
ATOM 2557 C CA . ASP B 1 12 ? 14.727 12.984 5.098 1 88.81 12 ASP B CA 1
ATOM 2558 C C . ASP B 1 12 ? 16.047 12.242 4.863 1 88.81 12 ASP B C 1
ATOM 2560 O O . ASP B 1 12 ? 16.281 11.188 5.453 1 88.81 12 ASP B O 1
ATOM 2564 N N . ALA B 1 13 ? 16.828 12.688 3.945 1 84.06 13 ALA B N 1
ATOM 2565 C CA . ALA B 1 13 ? 18.062 11.992 3.598 1 84.06 13 ALA B CA 1
ATOM 2566 C C . ALA B 1 13 ? 19.031 11.953 4.785 1 84.06 13 ALA B C 1
ATOM 2568 O O . ALA B 1 13 ? 19.922 11.117 4.828 1 84.06 13 ALA B O 1
ATOM 2569 N N . LEU B 1 14 ? 18.781 12.898 5.812 1 86.81 14 LEU B N 1
ATOM 2570 C CA . LEU B 1 14 ? 19.625 12.945 7 1 86.81 14 LEU B CA 1
ATOM 2571 C C . LEU B 1 14 ? 19.078 12.039 8.094 1 86.81 14 LEU B C 1
ATOM 2573 O O . LEU B 1 14 ? 19.688 11.891 9.156 1 86.81 14 LEU B O 1
ATOM 2577 N N . GLY B 1 15 ? 17.922 11.43 7.875 1 91.06 15 GLY B N 1
ATOM 2578 C CA . GLY B 1 15 ? 17.328 10.547 8.852 1 91.06 15 GLY B CA 1
ATOM 2579 C C . GLY B 1 15 ? 16.219 11.203 9.656 1 91.06 15 GLY B C 1
ATOM 2580 O O . GLY B 1 15 ? 15.602 12.164 9.203 1 91.06 15 GLY B O 1
ATOM 2581 N N . VAL B 1 16 ? 15.945 10.633 10.805 1 92.69 16 VAL B N 1
ATOM 2582 C CA . VAL B 1 16 ? 14.898 11.133 11.695 1 92.69 16 VAL B CA 1
ATOM 2583 C C . VAL B 1 16 ? 15.414 12.328 12.484 1 92.69 16 VAL B C 1
ATOM 2585 O O . VAL B 1 16 ? 16.469 12.25 13.125 1 92.69 16 VAL B O 1
ATOM 2588 N N . PRO B 1 17 ? 14.719 13.414 12.414 1 94.06 17 PRO B N 1
ATOM 2589 C CA . PRO B 1 17 ? 15.133 14.523 13.273 1 94.06 17 PRO B CA 1
ATOM 2590 C C . PRO B 1 17 ? 14.984 14.203 14.758 1 94.06 17 PRO B C 1
ATOM 2592 O O . PRO B 1 17 ? 14.039 13.523 15.156 1 94.06 17 PRO B O 1
ATOM 2595 N N . LEU B 1 18 ? 15.859 14.773 15.578 1 95.81 18 LEU B N 1
ATOM 2596 C CA . LEU B 1 18 ? 15.812 14.562 17.016 1 95.81 18 LEU B CA 1
ATOM 2597 C C . LEU B 1 18 ? 14.531 15.156 17.609 1 95.81 18 LEU B C 1
ATOM 2599 O O . LEU B 1 18 ? 13.906 14.547 18.469 1 95.81 18 LEU B O 1
ATOM 2603 N N . HIS B 1 19 ? 14.172 16.375 17.172 1 97.94 19 HIS B N 1
ATOM 2604 C CA . HIS B 1 19 ? 12.938 17.062 17.531 1 97.94 19 HIS B CA 1
ATOM 2605 C C . HIS B 1 19 ? 12.109 17.391 16.297 1 97.94 19 HIS B C 1
ATOM 2607 O O . HIS B 1 19 ? 12.344 18.422 15.648 1 97.94 19 HIS B O 1
ATOM 2613 N N . ASP B 1 20 ? 11.117 16.531 16 1 97.44 20 ASP B N 1
ATOM 2614 C CA . ASP B 1 20 ? 10.383 16.625 14.75 1 97.44 20 ASP B CA 1
ATOM 2615 C C . ASP B 1 20 ? 9.039 17.312 14.945 1 97.44 20 ASP B C 1
ATOM 2617 O O . ASP B 1 20 ? 8.016 16.672 15.164 1 97.44 20 ASP B O 1
ATOM 2621 N N . PHE B 1 21 ? 9.031 18.625 14.766 1 98.25 21 PHE B N 1
ATOM 2622 C CA . PHE B 1 21 ? 7.801 19.406 14.797 1 98.25 21 PHE B CA 1
ATOM 2623 C C . PHE B 1 21 ? 7.074 19.328 13.461 1 98.25 21 PHE B C 1
ATOM 2625 O O . PHE B 1 21 ? 5.965 19.844 13.312 1 98.25 21 PHE B O 1
ATOM 2632 N N . SER B 1 22 ? 7.641 18.594 12.469 1 96.69 22 SER B N 1
ATOM 2633 C CA . SER B 1 22 ? 7.191 18.75 11.086 1 96.69 22 SER B CA 1
ATOM 2634 C C . SER B 1 22 ? 6.141 17.703 10.727 1 96.69 22 SER B C 1
ATOM 2636 O O . SER B 1 22 ? 5.441 17.844 9.719 1 96.69 22 SER B O 1
ATOM 2638 N N . THR B 1 23 ? 5.852 16.547 11.344 1 92.88 23 THR B N 1
ATOM 2639 C CA . THR B 1 23 ? 5 15.43 10.945 1 92.88 23 THR B CA 1
ATOM 2640 C C . THR B 1 23 ? 3.596 15.594 11.523 1 92.88 23 THR B C 1
ATOM 2642 O O . THR B 1 23 ? 2.623 15.086 10.953 1 92.88 23 THR B O 1
ATOM 2645 N N . ASN B 1 24 ? 3.344 16.25 12.562 1 94.19 24 ASN B N 1
ATOM 2646 C CA . ASN B 1 24 ? 2.08 16.453 13.266 1 94.19 24 ASN B CA 1
ATOM 2647 C C . ASN B 1 24 ? 1.545 15.156 13.859 1 94.19 24 ASN B C 1
ATOM 2649 O O . ASN B 1 24 ? 0.341 15.023 14.078 1 94.19 24 ASN B O 1
ATOM 2653 N N . ALA B 1 25 ? 2.305 14.148 14 1 96.62 25 ALA B N 1
ATOM 2654 C CA . ALA B 1 25 ? 1.877 12.906 14.648 1 96.62 25 ALA B CA 1
ATOM 2655 C C . ALA B 1 25 ? 1.673 13.125 16.141 1 96.62 25 ALA B C 1
ATOM 2657 O O . ALA B 1 25 ? 2.207 14.07 16.719 1 96.62 25 ALA B O 1
ATOM 2658 N N . ASN B 1 26 ? 0.861 12.297 16.734 1 98.56 26 ASN B N 1
ATOM 2659 C CA . ASN B 1 26 ? 0.646 12.336 18.172 1 98.56 26 ASN B CA 1
ATOM 2660 C C . ASN B 1 26 ? 1.954 12.164 18.938 1 98.56 26 ASN B C 1
ATOM 2662 O O . ASN B 1 26 ? 2.514 11.07 18.984 1 98.56 26 ASN B O 1
ATOM 2666 N N . ALA B 1 27 ? 2.389 13.203 19.578 1 98.12 27 ALA B N 1
ATOM 2667 C CA . ALA B 1 27 ? 3.693 13.227 20.234 1 98.12 27 ALA B CA 1
ATOM 2668 C C . ALA B 1 27 ? 3.693 12.352 21.484 1 98.12 27 ALA B C 1
ATOM 2670 O O . ALA B 1 27 ? 4.754 12.031 22.031 1 98.12 27 ALA B O 1
ATOM 2671 N N . CYS B 1 28 ? 2.541 11.992 21.938 1 98.5 28 CYS B N 1
ATOM 2672 C CA . CYS B 1 28 ? 2.439 11.086 23.078 1 98.5 28 CYS B CA 1
ATOM 2673 C C . CYS B 1 28 ? 2.703 9.641 22.672 1 98.5 28 CYS B C 1
ATOM 2675 O O . CYS B 1 28 ? 2.861 8.766 23.516 1 98.5 28 CYS B O 1
ATOM 2677 N N . GLY B 1 29 ? 2.717 9.391 21.406 1 97.25 29 GLY B N 1
ATOM 2678 C CA . GLY B 1 29 ? 2.869 8.031 20.906 1 97.25 29 GLY B CA 1
ATOM 2679 C C . GLY B 1 29 ? 4.285 7.504 21.031 1 97.25 29 GLY B C 1
ATOM 2680 O O . GLY B 1 29 ? 5.188 8.227 21.469 1 97.25 29 GLY B O 1
ATOM 2681 N N . PRO B 1 30 ? 4.465 6.316 20.656 1 98.31 30 PRO B N 1
ATOM 2682 C CA . PRO B 1 30 ? 3.451 5.473 20.031 1 98.31 30 PRO B CA 1
ATOM 2683 C C . PRO B 1 30 ? 2.451 4.891 21.016 1 98.31 30 PRO B C 1
ATOM 2685 O O . PRO B 1 30 ? 2.797 4.66 22.188 1 98.31 30 PRO B O 1
ATOM 2688 N N . CYS B 1 31 ? 1.182 4.699 20.562 1 98.81 31 CYS B N 1
ATOM 2689 C CA . CYS B 1 31 ? 0.172 4.031 21.375 1 98.81 31 CYS B CA 1
ATOM 2690 C C . CYS B 1 31 ? 0.644 2.643 21.797 1 98.81 31 CYS B C 1
ATOM 2692 O O . CYS B 1 31 ? 0.931 1.797 20.953 1 98.81 31 CYS B O 1
ATOM 2694 N N . PRO B 1 32 ? 0.704 2.393 23.078 1 98.56 32 PRO B N 1
ATOM 2695 C CA . PRO B 1 32 ? 1.266 1.121 23.531 1 98.56 32 PRO B CA 1
ATOM 2696 C C . PRO B 1 32 ? 0.444 -0.086 23.094 1 98.56 32 PRO B C 1
ATOM 2698 O O . PRO B 1 32 ? 1.008 -1.127 22.75 1 98.56 32 PRO B O 1
ATOM 2701 N N . GLN B 1 33 ? -0.888 0.015 23.094 1 98.31 33 GLN B N 1
ATOM 2702 C CA . GLN B 1 33 ? -1.755 -1.073 22.656 1 98.31 33 GLN B CA 1
ATOM 2703 C C . GLN B 1 33 ? -1.515 -1.407 21.188 1 98.31 33 GLN B C 1
ATOM 2705 O O . GLN B 1 33 ? -1.443 -2.58 20.812 1 98.31 33 GLN B O 1
ATOM 2710 N N . ALA B 1 34 ? -1.32 -0.389 20.375 1 98.5 34 ALA B N 1
ATOM 2711 C CA . ALA B 1 34 ? -1.14 -0.578 18.938 1 98.5 34 ALA B CA 1
ATOM 2712 C C . ALA B 1 34 ? 0.237 -1.16 18.625 1 98.5 34 ALA B C 1
ATOM 2714 O O . ALA B 1 34 ? 0.368 -2.045 17.781 1 98.5 34 ALA B O 1
ATOM 2715 N N . ILE B 1 35 ? 1.255 -0.63 19.281 1 97.62 35 ILE B N 1
ATOM 2716 C CA . ILE B 1 35 ? 2.598 -1.143 19.031 1 97.62 35 ILE B CA 1
ATOM 2717 C C . ILE B 1 35 ? 2.682 -2.604 19.469 1 97.62 35 ILE B C 1
ATOM 2719 O O . ILE B 1 35 ? 3.375 -3.406 18.844 1 97.62 35 ILE B O 1
ATOM 2723 N N . ALA B 1 36 ? 2.053 -2.986 20.578 1 97.56 36 ALA B N 1
ATOM 2724 C CA . ALA B 1 36 ? 1.997 -4.379 21 1 97.56 36 ALA B CA 1
ATOM 2725 C C . ALA B 1 36 ? 1.346 -5.258 19.938 1 97.56 36 ALA B C 1
ATOM 2727 O O . ALA B 1 36 ? 1.819 -6.363 19.672 1 97.56 36 ALA B O 1
ATOM 2728 N N . ALA B 1 37 ? 0.274 -4.785 19.359 1 97.5 37 ALA B N 1
ATOM 2729 C CA . ALA B 1 37 ? -0.405 -5.5 18.281 1 97.5 37 ALA B CA 1
ATOM 2730 C C . ALA B 1 37 ? 0.505 -5.656 17.062 1 97.5 37 ALA B C 1
ATOM 2732 O O . ALA B 1 37 ? 0.542 -6.719 16.438 1 97.5 37 ALA B O 1
ATOM 2733 N N . LEU B 1 38 ? 1.239 -4.621 16.75 1 97.62 38 LEU B N 1
ATOM 2734 C CA . LEU B 1 38 ? 2.125 -4.617 15.594 1 97.62 38 LEU B CA 1
ATOM 2735 C C . LEU B 1 38 ? 3.252 -5.633 15.773 1 97.62 38 LEU B C 1
ATOM 2737 O O . LEU B 1 38 ? 3.654 -6.289 14.812 1 97.62 38 LEU B O 1
ATOM 2741 N N . ARG B 1 39 ? 3.74 -5.758 16.938 1 94.38 39 ARG B N 1
ATOM 2742 C CA . ARG B 1 39 ? 4.824 -6.691 17.234 1 94.38 39 ARG B CA 1
ATOM 2743 C C . ARG B 1 39 ? 4.371 -8.133 17.047 1 94.38 39 ARG B C 1
ATOM 2745 O O . ARG B 1 39 ? 5.195 -9.039 16.906 1 94.38 39 ARG B O 1
ATOM 2752 N N . GLN B 1 40 ? 3.062 -8.344 16.984 1 94.31 40 GLN B N 1
ATOM 2753 C CA . GLN B 1 40 ? 2.498 -9.672 16.812 1 94.31 40 GLN B CA 1
ATOM 2754 C C . GLN B 1 40 ? 1.924 -9.852 15.414 1 94.31 40 GLN B C 1
ATOM 2756 O O . GLN B 1 40 ? 1.184 -10.805 15.156 1 94.31 40 GLN B O 1
ATOM 2761 N N . SER B 1 41 ? 2.26 -8.961 14.578 1 96.12 41 SER B N 1
ATOM 2762 C CA . SER B 1 41 ? 1.739 -9.023 13.211 1 96.12 41 SER B CA 1
ATOM 2763 C C . SER B 1 41 ? 2.113 -10.336 12.539 1 96.12 41 SER B C 1
ATOM 2765 O O . SER B 1 41 ? 3.234 -10.82 12.695 1 96.12 41 SER B O 1
ATOM 2767 N N . ASP B 1 42 ? 1.203 -10.922 11.812 1 96.44 42 ASP B N 1
ATOM 2768 C CA . ASP B 1 42 ? 1.449 -12.141 11.055 1 96.44 42 ASP B CA 1
ATOM 2769 C C . ASP B 1 42 ? 2.105 -11.836 9.711 1 96.44 42 ASP B C 1
ATOM 2771 O O . ASP B 1 42 ? 1.459 -11.914 8.664 1 96.44 42 ASP B O 1
ATOM 2775 N N . PHE B 1 43 ? 3.402 -11.648 9.711 1 97.44 43 PHE B N 1
ATOM 2776 C CA . PHE B 1 43 ? 4.145 -11.289 8.508 1 97.44 43 PHE B CA 1
ATOM 2777 C C . PHE B 1 43 ? 4.246 -12.469 7.562 1 97.44 43 PHE B C 1
ATOM 2779 O O . PHE B 1 43 ? 4.629 -12.312 6.398 1 97.44 43 PHE B O 1
ATOM 2786 N N . ILE B 1 44 ? 3.867 -13.648 7.934 1 97.06 44 ILE B N 1
ATOM 2787 C CA . ILE B 1 44 ? 4.09 -14.891 7.195 1 97.06 44 ILE B CA 1
ATOM 2788 C C . ILE B 1 44 ? 2.957 -15.102 6.191 1 97.06 44 ILE B C 1
ATOM 2790 O O . ILE B 1 44 ? 3.184 -15.602 5.086 1 97.06 44 ILE B O 1
ATOM 2794 N N . HIS B 1 45 ? 1.77 -14.719 6.566 1 96.62 45 HIS B N 1
ATOM 2795 C CA . HIS B 1 45 ? 0.618 -15.039 5.73 1 96.62 45 HIS B CA 1
ATOM 2796 C C . HIS B 1 45 ? -0.069 -13.773 5.227 1 96.62 45 HIS B C 1
ATOM 2798 O O . HIS B 1 45 ? -0.108 -12.766 5.926 1 96.62 45 HIS B O 1
ATOM 2804 N N . TYR B 1 46 ? -0.673 -13.898 4.043 1 95.19 46 TYR B N 1
ATOM 2805 C CA . TYR B 1 46 ? -1.595 -12.867 3.58 1 95.19 46 TYR B CA 1
ATOM 2806 C C . TYR B 1 46 ? -2.742 -12.68 4.566 1 95.19 46 TYR B C 1
ATOM 2808 O O . TYR B 1 46 ? -3.207 -13.641 5.18 1 95.19 46 TYR B O 1
ATOM 2816 N N . PRO B 1 47 ? -3.211 -11.438 4.621 1 95.38 47 PRO B N 1
ATOM 2817 C CA . PRO B 1 47 ? -4.539 -11.289 5.223 1 95.38 47 PRO B CA 1
ATOM 2818 C C . PRO B 1 47 ? -5.637 -11.953 4.395 1 95.38 47 PRO B C 1
ATOM 2820 O O . PRO B 1 47 ? -5.406 -12.32 3.238 1 95.38 47 PRO B O 1
ATOM 2823 N N . ASP B 1 48 ? -6.762 -12.141 5.066 1 92.44 48 ASP B N 1
ATOM 2824 C CA . ASP B 1 48 ? -7.969 -12.445 4.305 1 92.44 48 ASP B CA 1
ATOM 2825 C C . ASP B 1 48 ? -8.172 -11.438 3.174 1 92.44 48 ASP B C 1
ATOM 2827 O O . ASP B 1 48 ? -8.188 -10.227 3.41 1 92.44 48 ASP B O 1
ATOM 2831 N N . PRO B 1 49 ? -8.25 -11.969 1.935 1 92.19 49 PRO B N 1
ATOM 2832 C CA . PRO B 1 49 ? -8.32 -11.039 0.805 1 92.19 49 PRO B CA 1
ATOM 2833 C C . PRO B 1 49 ? -9.5 -10.07 0.906 1 92.19 49 PRO B C 1
ATOM 2835 O O . PRO B 1 49 ? -9.43 -8.945 0.404 1 92.19 49 PRO B O 1
ATOM 2838 N N . ALA B 1 50 ? -10.547 -10.469 1.577 1 94 50 ALA B N 1
ATOM 2839 C CA . ALA B 1 50 ? -11.719 -9.617 1.728 1 94 50 ALA B CA 1
ATOM 2840 C C . ALA B 1 50 ? -11.648 -8.797 3.016 1 94 50 ALA B C 1
ATOM 2842 O O . ALA B 1 50 ? -12.516 -7.961 3.279 1 94 50 ALA B O 1
ATOM 2843 N N . TYR B 1 51 ? -10.656 -9.039 3.793 1 97 51 TYR B N 1
ATOM 2844 C CA . TYR B 1 51 ? -10.5 -8.391 5.086 1 97 51 TYR B CA 1
ATOM 2845 C C . TYR B 1 51 ? -11.781 -8.477 5.906 1 97 51 TYR B C 1
ATOM 2847 O O . TYR B 1 51 ? -12.219 -7.488 6.496 1 97 51 TYR B O 1
ATOM 2855 N N . THR B 1 52 ? -12.391 -9.602 5.934 1 96.38 52 THR B N 1
ATOM 2856 C CA . THR B 1 52 ? -13.734 -9.789 6.461 1 96.38 52 THR B CA 1
ATOM 2857 C C . THR B 1 52 ? -13.828 -9.312 7.906 1 96.38 52 THR B C 1
ATOM 2859 O O . THR B 1 52 ? -14.633 -8.438 8.227 1 96.38 52 THR B O 1
ATOM 2862 N N . ALA B 1 53 ? -12.969 -9.828 8.773 1 97.12 53 ALA B N 1
ATOM 2863 C CA . ALA B 1 53 ? -13.023 -9.484 10.195 1 97.12 53 ALA B CA 1
ATOM 2864 C C . ALA B 1 53 ? -12.695 -8.016 10.414 1 97.12 53 ALA B C 1
ATOM 2866 O O . ALA B 1 53 ? -13.359 -7.332 11.203 1 97.12 53 ALA B O 1
ATOM 2867 N N . LEU B 1 54 ? -11.734 -7.48 9.75 1 98.19 54 LEU B N 1
ATOM 2868 C CA . LEU B 1 54 ? -11.297 -6.098 9.922 1 98.19 54 LEU B CA 1
ATOM 2869 C C . LEU B 1 54 ? -12.391 -5.125 9.5 1 98.19 54 LEU B C 1
ATOM 2871 O O . LEU B 1 54 ? -12.695 -4.176 10.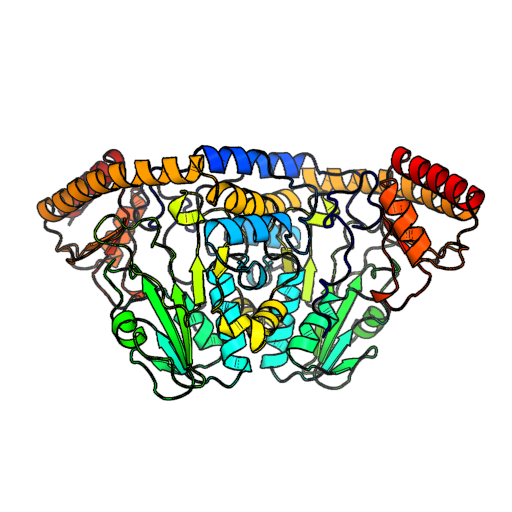234 1 98.19 54 LEU B O 1
ATOM 2875 N N . ARG B 1 55 ? -12.961 -5.336 8.32 1 98.44 55 ARG B N 1
ATOM 2876 C CA . ARG B 1 55 ? -14.023 -4.461 7.84 1 98.44 55 ARG B CA 1
ATOM 2877 C C . ARG B 1 55 ? -15.219 -4.477 8.789 1 98.44 55 ARG B C 1
ATOM 2879 O O . ARG B 1 55 ? -15.836 -3.439 9.039 1 98.44 55 ARG B O 1
ATOM 2886 N N . ALA B 1 56 ? -15.516 -5.656 9.328 1 98.5 56 ALA B N 1
ATOM 2887 C CA . ALA B 1 56 ? -16.625 -5.762 10.281 1 98.5 56 ALA B CA 1
ATOM 2888 C C . ALA B 1 56 ? -16.344 -4.945 11.539 1 98.5 56 ALA B C 1
ATOM 2890 O O . ALA B 1 56 ? -17.219 -4.25 12.047 1 98.5 56 ALA B O 1
ATOM 2891 N N . GLN B 1 57 ? -15.141 -5.031 12.055 1 98.69 57 GLN B N 1
ATOM 2892 C CA . GLN B 1 57 ? -14.75 -4.289 13.25 1 98.69 57 GLN B CA 1
ATOM 2893 C C . GLN B 1 57 ? -14.844 -2.783 13.016 1 98.69 57 GLN B C 1
ATOM 2895 O O . GLN B 1 57 ? -15.375 -2.053 13.852 1 98.69 57 GLN B O 1
ATOM 2900 N N . ILE B 1 58 ? -14.391 -2.312 11.875 1 98.81 58 ILE B N 1
ATOM 2901 C CA . ILE B 1 58 ? -14.414 -0.893 11.539 1 98.81 58 ILE B CA 1
ATOM 2902 C C . ILE B 1 58 ? -15.859 -0.43 11.367 1 98.81 58 ILE B C 1
ATOM 2904 O O . ILE B 1 58 ? -16.234 0.641 11.852 1 98.81 58 ILE B O 1
ATOM 2908 N N . ALA B 1 59 ? -16.625 -1.247 10.68 1 98.69 59 ALA B N 1
ATOM 2909 C CA . ALA B 1 59 ? -18.031 -0.926 10.477 1 98.69 59 ALA B CA 1
ATOM 2910 C C . ALA B 1 59 ? -18.766 -0.757 11.812 1 98.69 59 ALA B C 1
ATOM 2912 O O . ALA B 1 59 ? -19.516 0.197 12 1 98.69 59 ALA B O 1
ATOM 2913 N N . THR B 1 60 ? -18.531 -1.688 12.711 1 98.69 60 THR B N 1
ATOM 2914 C CA . THR B 1 60 ? -19.141 -1.627 14.039 1 98.69 60 THR B CA 1
ATOM 2915 C C . THR B 1 60 ? -18.688 -0.369 14.773 1 98.69 60 THR B C 1
ATOM 2917 O O . THR B 1 60 ? -19.5 0.327 15.383 1 98.69 60 THR B O 1
ATOM 2920 N N . PHE B 1 61 ? -17.469 -0.021 14.734 1 98.5 61 PHE B N 1
ATOM 2921 C CA . PHE B 1 61 ? -16.875 1.134 15.398 1 98.5 61 PHE B CA 1
ATOM 2922 C C . PHE B 1 61 ? -17.547 2.424 14.938 1 98.5 61 PHE B C 1
ATOM 2924 O O . PHE B 1 61 ? -17.797 3.322 15.75 1 98.5 61 PHE B O 1
ATOM 2931 N N . HIS B 1 62 ? -17.891 2.527 13.609 1 97.31 62 HIS B N 1
ATOM 2932 C CA . HIS B 1 62 ? -18.438 3.75 13.039 1 97.31 62 HIS B CA 1
ATOM 2933 C C . HIS B 1 62 ? -19.953 3.701 13 1 97.31 62 HIS B C 1
ATOM 2935 O O . HIS B 1 62 ? -20.609 4.699 12.68 1 97.31 62 HIS B O 1
ATOM 2941 N N . GLY B 1 63 ? -20.531 2.562 13.289 1 97.25 63 GLY B N 1
ATOM 2942 C CA . GLY B 1 63 ? -21.984 2.41 13.203 1 97.25 63 GLY B CA 1
ATOM 2943 C C . GLY B 1 63 ? -22.516 2.502 11.789 1 97.25 63 GLY B C 1
ATOM 2944 O O . GLY B 1 63 ? -23.516 3.172 11.539 1 97.25 63 GLY B O 1
ATOM 2945 N N . VAL B 1 64 ? -21.828 1.899 10.812 1 97.25 64 VAL B N 1
ATOM 2946 C CA . VAL B 1 64 ? -22.234 1.93 9.414 1 97.25 64 VAL B CA 1
ATOM 2947 C C . VAL B 1 64 ? -22.312 0.506 8.859 1 97.25 64 VAL B C 1
ATOM 2949 O O . VAL B 1 64 ? -21.828 -0.434 9.492 1 97.25 64 VAL B O 1
ATOM 2952 N N . ALA B 1 65 ? -22.984 0.364 7.68 1 97.56 65 ALA B N 1
ATOM 2953 C CA . ALA B 1 65 ? -22.969 -0.919 6.98 1 97.56 65 ALA B CA 1
ATOM 2954 C C . ALA B 1 65 ? -21.562 -1.289 6.527 1 97.56 65 ALA B C 1
ATOM 2956 O O . ALA B 1 65 ? -20.797 -0.425 6.102 1 97.56 65 ALA B O 1
ATOM 2957 N N . VAL B 1 66 ? -21.203 -2.564 6.594 1 98.06 66 VAL B N 1
ATOM 2958 C CA . VAL B 1 66 ? -19.859 -3.051 6.297 1 98.06 66 VAL B CA 1
ATOM 2959 C C . VAL B 1 66 ? -19.5 -2.703 4.855 1 98.06 66 VAL B C 1
ATOM 2961 O O . VAL B 1 66 ? -18.328 -2.428 4.555 1 98.06 66 VAL B O 1
ATOM 2964 N N . GLN B 1 67 ? -20.453 -2.584 3.924 1 97.06 67 GLN B N 1
ATOM 2965 C CA . GLN B 1 67 ? -20.219 -2.301 2.512 1 97.06 67 GLN B CA 1
ATOM 2966 C C . GLN B 1 67 ? -19.688 -0.88 2.314 1 97.06 67 GLN B C 1
ATOM 2968 O O . GLN B 1 67 ? -19.156 -0.553 1.258 1 97.06 67 GLN B O 1
ATOM 2973 N N . ARG B 1 68 ? -19.828 -0.027 3.35 1 97.88 68 ARG B N 1
ATOM 2974 C CA . ARG B 1 68 ? -19.391 1.36 3.246 1 97.88 68 ARG B CA 1
ATOM 2975 C C . ARG B 1 68 ? -17.922 1.495 3.619 1 97.88 68 ARG B C 1
ATOM 2977 O O . ARG B 1 68 ? -17.312 2.547 3.402 1 97.88 68 ARG B O 1
ATOM 2984 N N . VAL B 1 69 ? -17.375 0.397 4.172 1 98.5 69 VAL B N 1
ATOM 2985 C CA . VAL B 1 69 ? -15.977 0.436 4.602 1 98.5 69 VAL B CA 1
ATOM 2986 C C . VAL B 1 69 ? -15.062 0.092 3.428 1 98.5 69 VAL B C 1
ATOM 2988 O O . VAL B 1 69 ? -15.133 -1.013 2.885 1 98.5 69 VAL B O 1
ATOM 2991 N N . VAL B 1 70 ? -14.242 1.03 3.021 1 98.5 70 VAL B N 1
ATOM 2992 C CA . VAL B 1 70 ? -13.273 0.849 1.947 1 98.5 70 VAL B CA 1
ATOM 2993 C C . VAL B 1 70 ? -11.852 0.979 2.504 1 98.5 70 VAL B C 1
ATOM 2995 O O . VAL B 1 70 ? -11.453 2.057 2.947 1 98.5 70 VAL B O 1
ATOM 2998 N N . LEU B 1 71 ? -11.102 -0.117 2.49 1 98.62 71 LEU B N 1
ATOM 2999 C CA . LEU B 1 71 ? -9.734 -0.086 2.998 1 98.62 71 LEU B CA 1
ATOM 3000 C C . LEU B 1 71 ? -8.789 0.528 1.972 1 98.62 71 LEU B C 1
ATOM 3002 O O . LEU B 1 71 ? -9.016 0.417 0.765 1 98.62 71 LEU B O 1
ATOM 3006 N N . ALA B 1 72 ? -7.793 1.181 2.459 1 98.56 72 ALA B N 1
ATOM 3007 C CA . ALA B 1 72 ? -6.77 1.817 1.635 1 98.56 72 ALA B CA 1
ATOM 3008 C C . ALA B 1 72 ? -5.375 1.561 2.199 1 98.56 72 ALA B C 1
ATOM 3010 O O . ALA B 1 72 ? -5.199 1.455 3.416 1 98.56 72 ALA B O 1
ATOM 3011 N N . ALA B 1 73 ? -4.387 1.483 1.348 1 98.25 73 ALA B N 1
ATOM 3012 C CA . ALA B 1 73 ? -3.002 1.254 1.751 1 98.25 73 ALA B CA 1
ATOM 3013 C C . ALA B 1 73 ? -2.463 2.43 2.559 1 98.25 73 ALA B C 1
ATOM 3015 O O . ALA B 1 73 ? -1.479 2.291 3.291 1 98.25 73 ALA B O 1
ATOM 3016 N N . SER B 1 74 ? -2.994 3.578 2.371 1 97.75 74 SER B N 1
ATOM 3017 C CA . SER B 1 74 ? -2.768 4.836 3.072 1 97.75 74 SER B CA 1
ATOM 3018 C C . SER B 1 74 ? -3.775 5.898 2.645 1 97.75 74 SER B C 1
ATOM 3020 O O . SER B 1 74 ? -4.547 5.688 1.704 1 97.75 74 SER B O 1
ATOM 3022 N N . ALA B 1 75 ? -3.756 6.984 3.367 1 97.5 75 ALA B N 1
ATOM 3023 C CA . ALA B 1 75 ? -4.582 8.102 2.922 1 97.5 75 ALA B CA 1
ATOM 3024 C C . ALA B 1 75 ? -4.129 8.609 1.559 1 97.5 75 ALA B C 1
ATOM 3026 O O . ALA B 1 75 ? -4.953 8.922 0.698 1 97.5 75 ALA B O 1
ATOM 3027 N N . SER B 1 76 ? -2.826 8.648 1.367 1 97.44 76 SER B N 1
ATOM 3028 C CA . SER B 1 76 ? -2.291 9.086 0.08 1 97.44 76 SER B CA 1
ATOM 3029 C C . SER B 1 76 ? -2.734 8.148 -1.043 1 97.44 76 SER B C 1
ATOM 3031 O O . SER B 1 76 ? -3.066 8.609 -2.141 1 97.44 76 SER B O 1
ATOM 3033 N N . GLU B 1 77 ? -2.688 6.852 -0.771 1 98.5 77 GLU B N 1
ATOM 3034 C CA . GLU B 1 77 ? -3.162 5.902 -1.771 1 98.5 77 GLU B CA 1
ATOM 3035 C C . GLU B 1 77 ? -4.637 6.133 -2.096 1 98.5 77 GLU B C 1
ATOM 3037 O O . GLU B 1 77 ? -5.031 6.113 -3.264 1 98.5 77 GLU B O 1
ATOM 3042 N N . PHE B 1 78 ? -5.457 6.363 -1.117 1 98.75 78 PHE B N 1
ATOM 3043 C CA . PHE B 1 78 ? -6.871 6.617 -1.354 1 98.75 78 PHE B CA 1
ATOM 3044 C C . PHE B 1 78 ? -7.066 7.891 -2.17 1 98.75 78 PHE B C 1
ATOM 3046 O O . PHE B 1 78 ? -7.926 7.945 -3.049 1 98.75 78 PHE B O 1
ATOM 3053 N N . ILE B 1 79 ? -6.301 8.914 -1.86 1 98.62 79 ILE B N 1
ATOM 3054 C CA . ILE B 1 79 ? -6.363 10.18 -2.586 1 98.62 79 ILE B CA 1
ATOM 3055 C C . ILE B 1 79 ? -6.137 9.93 -4.078 1 98.62 79 ILE B C 1
ATOM 3057 O O . ILE B 1 79 ? -6.918 10.391 -4.914 1 98.62 79 ILE B O 1
ATOM 3061 N N . HIS B 1 80 ? -5.16 9.203 -4.395 1 98.44 80 HIS B N 1
ATOM 3062 C CA . HIS B 1 80 ? -4.887 8.898 -5.793 1 98.44 80 HIS B CA 1
ATOM 3063 C C . HIS B 1 80 ? -6 8.047 -6.398 1 98.44 80 HIS B C 1
ATOM 3065 O O . HIS B 1 80 ? -6.434 8.297 -7.523 1 98.44 80 HIS B O 1
ATOM 3071 N N . ARG B 1 81 ? -6.469 7.055 -5.637 1 98.56 81 ARG B N 1
ATOM 3072 C CA . ARG B 1 81 ? -7.484 6.125 -6.121 1 98.56 81 ARG B CA 1
ATOM 3073 C C . ARG B 1 81 ? -8.797 6.844 -6.41 1 98.56 81 ARG B C 1
ATOM 3075 O O . ARG B 1 81 ? -9.367 6.691 -7.492 1 98.56 81 ARG B O 1
ATOM 3082 N N . ILE B 1 82 ? -9.258 7.691 -5.516 1 98.5 82 ILE B N 1
ATOM 3083 C CA . ILE B 1 82 ? -10.547 8.367 -5.668 1 98.5 82 ILE B CA 1
ATOM 3084 C C . ILE B 1 82 ? -10.438 9.438 -6.75 1 98.5 82 ILE B C 1
ATOM 3086 O O . ILE B 1 82 ? -11.406 9.695 -7.473 1 98.5 82 ILE B O 1
ATOM 3090 N N . THR B 1 83 ? -9.289 10.102 -6.859 1 98.5 83 THR B N 1
ATOM 3091 C CA . THR B 1 83 ? -9.07 11.055 -7.941 1 98.5 83 THR B CA 1
ATOM 3092 C C . THR B 1 83 ? -9.133 10.367 -9.297 1 98.5 83 THR B C 1
ATOM 3094 O O . THR B 1 83 ? -9.727 10.883 -10.242 1 98.5 83 THR B O 1
ATOM 3097 N N . THR B 1 84 ? -8.5 9.18 -9.422 1 98.19 84 THR B N 1
ATOM 3098 C CA . THR B 1 84 ? -8.578 8.383 -10.641 1 98.19 84 THR B CA 1
ATOM 3099 C C . THR B 1 84 ? -10.023 8.031 -10.961 1 98.19 84 THR B C 1
ATOM 3101 O O . THR B 1 84 ? -10.453 8.133 -12.117 1 98.19 84 THR B O 1
ATOM 3104 N N . HIS B 1 85 ? -10.75 7.586 -9.938 1 97.69 85 HIS B N 1
ATOM 3105 C CA . HIS B 1 85 ? -12.172 7.293 -10.133 1 97.69 85 HIS B CA 1
ATOM 3106 C C . HIS B 1 85 ? -12.914 8.508 -10.68 1 97.69 85 HIS B C 1
ATOM 3108 O O . HIS B 1 85 ? -13.688 8.383 -11.625 1 97.69 85 HIS B O 1
ATOM 3114 N N . ALA B 1 86 ? -12.664 9.688 -10.07 1 97.38 86 ALA B N 1
ATOM 3115 C CA . ALA B 1 86 ? -13.305 10.922 -10.531 1 97.38 86 ALA B CA 1
ATOM 3116 C C . ALA B 1 86 ? -12.969 11.195 -11.992 1 97.38 86 ALA B C 1
ATOM 3118 O O . ALA B 1 86 ? -13.867 11.461 -12.797 1 97.38 86 ALA B O 1
ATOM 3119 N N . ALA B 1 87 ? -11.711 11.102 -12.328 1 96.69 87 ALA B N 1
ATOM 3120 C CA . ALA B 1 87 ? -11.273 11.344 -13.703 1 96.69 87 ALA B CA 1
ATOM 3121 C C . ALA B 1 87 ? -11.953 10.383 -14.672 1 96.69 87 ALA B C 1
ATOM 3123 O O . ALA B 1 87 ? -12.438 10.797 -15.727 1 96.69 87 ALA B O 1
ATOM 3124 N N . ARG B 1 88 ? -11.992 9.148 -14.344 1 95.25 88 ARG B N 1
ATOM 3125 C CA . ARG B 1 88 ? -12.617 8.125 -15.18 1 95.25 88 ARG B CA 1
ATOM 3126 C C . ARG B 1 88 ? -14.109 8.391 -15.352 1 95.25 88 ARG B C 1
ATOM 3128 O O . ARG B 1 88 ? -14.695 8.008 -16.375 1 95.25 88 ARG B O 1
ATOM 3135 N N . SER B 1 89 ? -14.68 9 -14.352 1 94.56 89 SER B N 1
ATOM 3136 C CA . SER B 1 89 ? -16.109 9.266 -14.367 1 94.56 89 SER B CA 1
ATOM 3137 C C . SER B 1 89 ? -16.438 10.539 -15.133 1 94.56 89 SER B C 1
ATOM 3139 O O . SER B 1 89 ? -17.578 10.984 -15.164 1 94.56 89 SER B O 1
ATOM 3141 N N . GLY B 1 90 ? -15.453 11.242 -15.672 1 94.31 90 GLY B N 1
ATOM 3142 C CA . GLY B 1 90 ? -15.68 12.391 -16.531 1 94.31 90 GLY B CA 1
ATOM 3143 C C . GLY B 1 90 ? -15.445 13.719 -15.844 1 94.31 90 GLY B C 1
ATOM 3144 O O . GLY B 1 90 ? -15.609 14.781 -16.453 1 94.31 90 GLY B O 1
ATOM 3145 N N . VAL B 1 91 ? -15.07 13.68 -14.578 1 95.94 91 VAL B N 1
ATOM 3146 C CA . VAL B 1 91 ? -14.758 14.898 -13.844 1 95.94 91 VAL B CA 1
ATOM 3147 C C . VAL B 1 91 ? -13.516 15.555 -14.438 1 95.94 91 VAL B C 1
ATOM 3149 O O . VAL B 1 91 ? -12.547 14.875 -14.781 1 95.94 91 VAL B O 1
ATOM 3152 N N . ARG B 1 92 ? -13.602 16.906 -14.562 1 95.94 92 ARG B N 1
ATOM 3153 C CA . ARG B 1 92 ? -12.477 17.594 -15.188 1 95.94 92 ARG B CA 1
ATOM 3154 C C . ARG B 1 92 ? -11.969 18.719 -14.297 1 95.94 92 ARG B C 1
ATOM 3156 O O . ARG B 1 92 ? -11.055 19.453 -14.68 1 95.94 92 ARG B O 1
ATOM 3163 N N . GLN B 1 93 ? -12.469 18.844 -13.078 1 96.38 93 GLN B N 1
ATOM 3164 C CA . GLN B 1 93 ? -12.016 19.875 -12.156 1 96.38 93 GLN B CA 1
ATOM 3165 C C . GLN B 1 93 ? -12.008 19.359 -10.719 1 96.38 93 GLN B C 1
ATOM 3167 O O . GLN B 1 93 ? -12.734 18.406 -10.383 1 96.38 93 GLN B O 1
ATOM 3172 N N . VAL B 1 94 ? -11.172 19.922 -9.945 1 96.81 94 VAL B N 1
ATOM 3173 C CA . VAL B 1 94 ? -11.047 19.578 -8.531 1 96.81 94 VAL B CA 1
ATOM 3174 C C . VAL B 1 94 ? -10.977 20.844 -7.691 1 96.81 94 VAL B C 1
ATOM 3176 O O . VAL B 1 94 ? -10.344 21.828 -8.094 1 96.81 94 VAL B O 1
ATOM 3179 N N . ALA B 1 95 ? -11.773 20.875 -6.652 1 95.69 95 ALA B N 1
ATOM 3180 C CA . ALA B 1 95 ? -11.695 21.938 -5.66 1 95.69 95 ALA B CA 1
ATOM 3181 C C . ALA B 1 95 ? -10.898 21.5 -4.438 1 95.69 95 ALA B C 1
ATOM 3183 O O . ALA B 1 95 ? -11.234 20.5 -3.801 1 95.69 95 ALA B O 1
ATOM 3184 N N . VAL B 1 96 ? -9.828 22.203 -4.152 1 95.31 96 VAL B N 1
ATOM 3185 C CA . VAL B 1 96 ? -8.984 21.906 -3 1 95.31 96 VAL B CA 1
ATOM 3186 C C . VAL B 1 96 ? -8.922 23.125 -2.084 1 95.31 96 VAL B C 1
ATOM 3188 O O . VAL B 1 96 ? -9.125 24.266 -2.529 1 95.31 96 VAL B O 1
ATOM 3191 N N . PRO B 1 97 ? -8.688 22.922 -0.771 1 93.94 97 PRO B N 1
ATOM 3192 C CA . PRO B 1 97 ? -8.5 24.078 0.113 1 93.94 97 PRO B CA 1
ATOM 3193 C C . PRO B 1 97 ? -7.375 25 -0.356 1 93.94 97 PRO B C 1
ATOM 3195 O O . PRO B 1 97 ? -6.402 24.547 -0.955 1 93.94 97 PRO B O 1
ATOM 3198 N N . ALA B 1 98 ? -7.508 26.328 -0.02 1 91.19 98 ALA B N 1
ATOM 3199 C CA . ALA B 1 98 ? -6.496 27.312 -0.403 1 91.19 98 ALA B CA 1
ATOM 3200 C C . ALA B 1 98 ? -5.125 26.938 0.156 1 91.19 98 ALA B C 1
ATOM 3202 O O . ALA B 1 98 ? -4.102 27.141 -0.5 1 91.19 98 ALA B O 1
ATOM 3203 N N . HIS B 1 99 ? -5.16 26.469 1.367 1 93.5 99 HIS B N 1
ATOM 3204 C CA . HIS B 1 99 ? -3.992 25.891 2.02 1 93.5 99 HIS B CA 1
ATOM 3205 C C . HIS B 1 99 ? -4.262 24.453 2.449 1 93.5 99 HIS B C 1
ATOM 3207 O O . HIS B 1 99 ? -5.039 24.219 3.375 1 93.5 99 HIS B O 1
ATOM 3213 N N . GLY B 1 100 ? -3.789 23.547 1.621 1 91.88 100 GLY B N 1
ATOM 3214 C CA . GLY B 1 100 ? -4.113 22.172 1.944 1 91.88 100 GLY B CA 1
ATOM 3215 C C . GLY B 1 100 ? -2.998 21.203 1.598 1 91.88 100 GLY B C 1
ATOM 3216 O O . GLY B 1 100 ? -1.938 21.609 1.119 1 91.88 100 GLY B O 1
ATOM 3217 N N . TYR B 1 101 ? -3.262 20 1.987 1 92.5 101 TYR B N 1
ATOM 3218 C CA . TYR B 1 101 ? -2.328 18.922 1.729 1 92.5 101 TYR B CA 1
ATOM 3219 C C . TYR B 1 101 ? -2.012 18.812 0.242 1 92.5 101 TYR B C 1
ATOM 3221 O O . TYR B 1 101 ? -2.92 18.797 -0.593 1 92.5 101 TYR B O 1
ATOM 3229 N N . GLY B 1 102 ? -0.768 18.672 -0.113 1 93.31 102 GLY B N 1
ATOM 3230 C CA . GLY B 1 102 ? -0.273 18.75 -1.479 1 93.31 102 GLY B CA 1
ATOM 3231 C C . GLY B 1 102 ? -0.689 17.562 -2.332 1 93.31 102 GLY B C 1
ATOM 3232 O O . GLY B 1 102 ? -0.818 17.688 -3.553 1 93.31 102 GLY B O 1
ATOM 3233 N N . ASP B 1 103 ? -0.975 16.453 -1.771 1 94.88 103 ASP B N 1
ATOM 3234 C CA . ASP B 1 103 ? -1.282 15.234 -2.523 1 94.88 103 ASP B CA 1
ATOM 3235 C C . ASP B 1 103 ? -2.605 15.375 -3.271 1 94.88 103 ASP B C 1
ATOM 3237 O O . ASP B 1 103 ? -2.83 14.703 -4.281 1 94.88 103 ASP B O 1
ATOM 3241 N N . TYR B 1 104 ? -3.559 16.281 -2.773 1 97 104 TYR B N 1
ATOM 3242 C CA . TYR B 1 104 ? -4.789 16.516 -3.518 1 97 104 TYR B CA 1
ATOM 3243 C C . TYR B 1 104 ? -4.488 17.047 -4.918 1 97 104 TYR B C 1
ATOM 3245 O O . TYR B 1 104 ? -4.965 16.484 -5.91 1 97 104 TYR B O 1
ATOM 3253 N N . THR B 1 105 ? -3.641 18.047 -4.898 1 95.69 105 THR B N 1
ATOM 3254 C CA . THR B 1 105 ? -3.275 18.703 -6.148 1 95.69 105 THR B CA 1
ATOM 3255 C C . THR B 1 105 ? -2.398 17.797 -7.004 1 95.69 105 THR B C 1
ATOM 3257 O O . THR B 1 105 ? -2.57 17.734 -8.227 1 95.69 105 THR B O 1
ATOM 3260 N N . ARG B 1 106 ? -1.495 17.125 -6.391 1 95.25 106 ARG B N 1
ATOM 3261 C CA . ARG B 1 106 ? -0.596 16.234 -7.117 1 95.25 106 ARG B CA 1
ATOM 3262 C C . ARG B 1 106 ? -1.376 15.156 -7.855 1 95.25 106 ARG B C 1
ATOM 3264 O O . ARG B 1 106 ? -1.123 14.891 -9.031 1 95.25 106 ARG B O 1
ATOM 3271 N N . ALA B 1 107 ? -2.303 14.523 -7.156 1 97.5 107 ALA B N 1
ATOM 3272 C CA . ALA B 1 107 ? -3.129 13.492 -7.773 1 97.5 107 ALA B CA 1
ATOM 3273 C C . ALA B 1 107 ? -3.947 14.062 -8.93 1 97.5 107 ALA B C 1
ATOM 3275 O O . ALA B 1 107 ? -4.094 13.422 -9.969 1 97.5 107 ALA B O 1
ATOM 3276 N N . ALA B 1 108 ? -4.465 15.258 -8.758 1 97.56 108 ALA B N 1
ATOM 3277 C CA . ALA B 1 108 ? -5.25 15.922 -9.789 1 97.56 108 ALA B CA 1
ATOM 3278 C C . ALA B 1 108 ? -4.395 16.219 -11.023 1 97.56 108 ALA B C 1
ATOM 3280 O O . ALA B 1 108 ? -4.852 16.047 -12.156 1 97.56 108 ALA B O 1
ATOM 3281 N N . GLN B 1 109 ? -3.193 16.641 -10.805 1 96.25 109 GLN B N 1
ATOM 3282 C CA . GLN B 1 109 ? -2.283 17.016 -11.875 1 96.25 109 GLN B CA 1
ATOM 3283 C C . GLN B 1 109 ? -1.977 15.828 -12.781 1 96.25 109 GLN B C 1
ATOM 3285 O O . GLN B 1 109 ? -1.817 15.984 -13.992 1 96.25 109 GLN B O 1
ATOM 3290 N N . VAL B 1 110 ? -1.885 14.664 -12.211 1 96.31 110 VAL B N 1
ATOM 3291 C CA . VAL B 1 110 ? -1.629 13.445 -12.977 1 96.31 110 VAL B CA 1
ATOM 3292 C C . VAL B 1 110 ? -2.68 13.297 -14.078 1 96.31 110 VAL B C 1
ATOM 3294 O O . VAL B 1 110 ? -2.369 12.859 -15.188 1 96.31 110 VAL B O 1
ATOM 3297 N N . TRP B 1 111 ? -3.881 13.727 -13.812 1 97.06 111 TRP B N 1
ATOM 3298 C CA . TRP B 1 111 ? -5 13.531 -14.734 1 97.06 111 TRP B CA 1
ATOM 3299 C C . TRP B 1 111 ? -5.34 14.828 -15.461 1 97.06 111 TRP B C 1
ATOM 3301 O O . TRP B 1 111 ? -6.336 14.891 -16.188 1 97.06 111 TRP B O 1
ATOM 3311 N N . GLY B 1 112 ? -4.598 15.844 -15.188 1 97.12 112 GLY B N 1
ATOM 3312 C CA . GLY B 1 112 ? -4.824 17.125 -15.844 1 97.12 112 GLY B CA 1
ATOM 3313 C C . GLY B 1 112 ? -6.102 17.797 -15.398 1 97.12 112 GLY B C 1
ATOM 3314 O O . GLY B 1 112 ? -6.738 18.516 -16.172 1 97.12 112 GLY B O 1
ATOM 3315 N N . LEU B 1 113 ? -6.57 17.516 -14.227 1 97.12 113 LEU B N 1
ATOM 3316 C CA . LEU B 1 113 ? -7.762 18.172 -13.703 1 97.12 113 LEU B CA 1
ATOM 3317 C C . LEU B 1 113 ? -7.48 19.641 -13.406 1 97.12 113 LEU B C 1
ATOM 3319 O O . LEU B 1 113 ? -6.402 19.984 -12.914 1 97.12 113 LEU B O 1
ATOM 3323 N N . ASP B 1 114 ? -8.453 20.484 -13.648 1 96.38 114 ASP B N 1
ATOM 3324 C CA . ASP B 1 114 ? -8.352 21.906 -13.312 1 96.38 114 ASP B CA 1
ATOM 3325 C C . ASP B 1 114 ? -8.5 22.125 -11.805 1 96.38 114 ASP B C 1
ATOM 3327 O O . ASP B 1 114 ? -9.578 21.891 -11.25 1 96.38 114 ASP B O 1
ATOM 3331 N N . CYS B 1 115 ? -7.484 22.547 -11.125 1 95.06 115 CYS B N 1
ATOM 3332 C CA . CYS B 1 115 ? -7.496 22.75 -9.68 1 95.06 115 CYS B CA 1
ATOM 3333 C C . CYS B 1 115 ? -7.992 24.141 -9.336 1 95.06 115 CYS B C 1
ATOM 3335 O O . CYS B 1 115 ? -7.457 25.141 -9.828 1 95.06 115 CYS B O 1
ATOM 3337 N N . ARG B 1 116 ? -8.984 24.172 -8.508 1 94.12 116 ARG B N 1
ATOM 3338 C CA . ARG B 1 116 ? -9.578 25.438 -8.062 1 94.12 116 ARG B CA 1
ATOM 3339 C C . ARG B 1 116 ? -9.695 25.484 -6.543 1 94.12 116 ARG B C 1
ATOM 3341 O O . ARG B 1 116 ? -9.492 24.469 -5.871 1 94.12 116 ARG B O 1
ATOM 3348 N N . HIS B 1 117 ? -10 26.703 -6.035 1 91.12 117 HIS B N 1
ATOM 3349 C CA . HIS B 1 117 ? -10.133 26.844 -4.59 1 91.12 117 HIS B CA 1
ATOM 3350 C C . HIS B 1 117 ? -11.578 27.172 -4.207 1 91.12 117 HIS B C 1
ATOM 3352 O O . HIS B 1 117 ? -11.875 27.391 -3.029 1 91.12 117 HIS B O 1
ATOM 3358 N N . THR B 1 118 ? -12.43 27.219 -5.223 1 84.75 118 THR B N 1
ATOM 3359 C CA . THR B 1 118 ? -13.836 27.516 -4.98 1 84.75 118 THR B CA 1
ATOM 3360 C C . THR B 1 118 ? -14.719 26.359 -5.477 1 84.75 118 THR B C 1
ATOM 3362 O O . THR B 1 118 ? -14.328 25.625 -6.391 1 84.75 118 THR B O 1
ATOM 3365 N N . PRO B 1 119 ? -15.789 26.25 -4.824 1 76.56 119 PRO B N 1
ATOM 3366 C CA . PRO B 1 119 ? -16.688 25.188 -5.277 1 76.56 119 PRO B CA 1
ATOM 3367 C C . PRO B 1 119 ? -17.188 25.406 -6.703 1 76.56 119 PRO B C 1
ATOM 3369 O O . PRO B 1 119 ? -17.219 26.531 -7.184 1 76.56 119 PRO B O 1
ATOM 3372 N N . SER B 1 120 ? -17.391 24.234 -7.402 1 74.94 120 SER B N 1
ATOM 3373 C CA . SER B 1 120 ? -17.906 24.266 -8.758 1 74.94 120 SER B CA 1
ATOM 3374 C C . SER B 1 120 ? -19.344 23.734 -8.812 1 74.94 120 SER B C 1
ATOM 3376 O O . SER B 1 120 ? -19.734 22.875 -8.023 1 74.94 120 SER B O 1
ATOM 3378 N N . SER B 1 121 ? -20.141 24.375 -9.617 1 75.12 121 SER B N 1
ATOM 3379 C CA . SER B 1 121 ? -21.469 23.844 -9.883 1 75.12 121 SER B CA 1
ATOM 3380 C C . SER B 1 121 ? -21.438 22.734 -10.93 1 75.12 121 SER B C 1
ATOM 3382 O O . SER B 1 121 ? -22.406 22 -11.109 1 75.12 121 SER B O 1
ATOM 3384 N N . GLU B 1 122 ? -20.344 22.516 -11.539 1 85.38 122 GLU B N 1
ATOM 3385 C CA . GLU B 1 122 ? -20.125 21.406 -12.477 1 85.38 122 GLU B CA 1
ATOM 3386 C C . GLU B 1 122 ? -19.531 20.203 -11.773 1 85.38 122 GLU B C 1
ATOM 3388 O O . GLU B 1 122 ? -19.062 20.297 -10.633 1 85.38 122 GLU B O 1
ATOM 3393 N N . PRO B 1 123 ? -19.719 19.047 -12.398 1 89.56 123 PRO B N 1
ATOM 3394 C CA . PRO B 1 123 ? -19.109 17.844 -11.812 1 89.56 123 PRO B CA 1
ATOM 3395 C C . PRO B 1 123 ? -17.656 18.078 -11.398 1 89.56 123 PRO B C 1
ATOM 3397 O O . PRO B 1 123 ? -16.859 18.609 -12.172 1 89.56 123 PRO B O 1
ATOM 3400 N N . ALA B 1 124 ? -17.391 17.812 -10.156 1 94.94 124 ALA B N 1
ATOM 3401 C CA . ALA B 1 124 ? -16.078 18.094 -9.586 1 94.94 124 ALA B CA 1
ATOM 3402 C C . ALA B 1 124 ? -15.766 17.156 -8.43 1 94.94 124 ALA B C 1
ATOM 3404 O O . ALA B 1 124 ? -16.656 16.516 -7.879 1 94.94 124 ALA B O 1
ATOM 3405 N N . LEU B 1 125 ? -14.516 16.969 -8.258 1 96.81 125 LEU B N 1
ATOM 3406 C CA . LEU B 1 125 ? -14.008 16.406 -7.012 1 96.81 125 LEU B CA 1
ATOM 3407 C C . LEU B 1 125 ? -13.742 17.5 -5.984 1 96.81 125 LEU B C 1
ATOM 3409 O O . LEU B 1 125 ? -12.984 18.438 -6.258 1 96.81 125 LEU B O 1
ATOM 3413 N N . HIS B 1 126 ? -14.383 17.469 -4.852 1 95.69 126 HIS B N 1
ATOM 3414 C CA . HIS B 1 126 ? -14.25 18.5 -3.826 1 95.69 126 HIS B CA 1
ATOM 3415 C C . HIS B 1 126 ? -13.602 17.938 -2.564 1 95.69 126 HIS B C 1
ATOM 3417 O O . HIS B 1 126 ? -14.156 17.047 -1.921 1 95.69 126 HIS B O 1
ATOM 3423 N N . TRP B 1 127 ? -12.453 18.5 -2.184 1 96.75 127 TRP B N 1
ATOM 3424 C CA . TRP B 1 127 ? -11.742 18.109 -0.968 1 96.75 127 TRP B CA 1
ATOM 3425 C C . TRP B 1 127 ? -12.016 19.109 0.16 1 96.75 127 TRP B C 1
ATOM 3427 O O . TRP B 1 127 ? -12.031 20.312 -0.061 1 96.75 127 TRP B O 1
ATOM 3437 N N . ALA B 1 128 ? -12.188 18.625 1.309 1 95.5 128 ALA B N 1
ATOM 3438 C CA . ALA B 1 128 ? -12.109 19.359 2.566 1 95.5 128 ALA B CA 1
ATOM 3439 C C . ALA B 1 128 ? -11.305 18.594 3.607 1 95.5 128 ALA B C 1
ATOM 3441 O O . ALA B 1 128 ? -11.133 17.375 3.494 1 95.5 128 ALA B O 1
ATOM 3442 N N . CYS B 1 129 ? -10.742 19.203 4.477 1 96.25 129 CYS B N 1
ATOM 3443 C CA . CYS B 1 129 ? -9.961 18.625 5.559 1 96.25 129 CYS B CA 1
ATOM 3444 C C . CYS B 1 129 ? -10.367 19.203 6.906 1 96.25 129 CYS B C 1
ATOM 3446 O O . CYS B 1 129 ? -10.398 20.422 7.07 1 96.25 129 CYS B O 1
ATOM 3448 N N . GLU B 1 130 ? -10.664 18.328 7.871 1 94.69 130 GLU B N 1
ATOM 3449 C CA . GLU B 1 130 ? -11.164 18.797 9.164 1 94.69 130 GLU B CA 1
ATOM 3450 C C . GLU B 1 130 ? -10.484 18.062 10.312 1 94.69 130 GLU B C 1
ATOM 3452 O O . GLU B 1 130 ? -10.695 16.875 10.516 1 94.69 130 GLU B O 1
ATOM 3457 N N . PRO B 1 131 ? -9.727 18.797 11.234 1 96 131 PRO B N 1
ATOM 3458 C CA . PRO B 1 131 ? -9.266 20.172 11.055 1 96 131 PRO B CA 1
ATOM 3459 C C . PRO B 1 131 ? -8.328 20.328 9.852 1 96 131 PRO B C 1
ATOM 3461 O O . PRO B 1 131 ? -7.645 19.375 9.477 1 96 131 PRO B O 1
ATOM 3464 N N . ALA B 1 132 ? -8.367 21.531 9.289 1 95.31 132 ALA B N 1
ATOM 3465 C CA . ALA B 1 132 ? -7.598 21.797 8.078 1 95.31 132 ALA B CA 1
ATOM 3466 C C . ALA B 1 132 ? -6.102 21.812 8.375 1 95.31 132 ALA B C 1
ATOM 3468 O O . ALA B 1 132 ? -5.68 22.328 9.414 1 95.31 132 ALA B O 1
ATOM 3469 N N . SER B 1 133 ? -5.297 21.25 7.641 1 94.88 133 SER B N 1
ATOM 3470 C CA . SER B 1 133 ? -3.844 21.391 7.676 1 94.88 133 SER B CA 1
ATOM 3471 C C . SER B 1 133 ? -3.352 22.281 6.535 1 94.88 133 SER B C 1
ATOM 3473 O O . SER B 1 133 ? -3.727 22.078 5.379 1 94.88 133 SER B O 1
ATOM 3475 N N . PRO B 1 134 ? -2.637 23.297 6.863 1 96.62 134 PRO B N 1
ATOM 3476 C CA . PRO B 1 134 ? -1.741 23.391 8.023 1 96.62 134 PRO B CA 1
ATOM 3477 C C . PRO B 1 134 ? -2.293 24.297 9.117 1 96.62 134 PRO B C 1
ATOM 3479 O O . PRO B 1 134 ? -1.694 24.406 10.195 1 96.62 134 PRO B O 1
ATOM 3482 N N . LEU B 1 135 ? -3.453 24.891 8.914 1 96.94 135 LEU B N 1
ATOM 3483 C CA . LEU B 1 135 ? -3.867 25.984 9.789 1 96.94 135 LEU B CA 1
ATOM 3484 C C . LEU B 1 135 ? -4.594 25.453 11.023 1 96.94 135 LEU B C 1
ATOM 3486 O O . LEU B 1 135 ? -4.758 26.172 12.008 1 96.94 135 LEU B O 1
ATOM 3490 N N . GLY B 1 136 ? -5.043 24.234 10.945 1 96.94 136 GLY B N 1
ATOM 3491 C CA . GLY B 1 136 ? -5.715 23.625 12.078 1 96.94 136 GLY B CA 1
ATOM 3492 C C . GLY B 1 136 ? -7.117 24.156 12.297 1 96.94 136 GLY B C 1
ATOM 3493 O O . GLY B 1 136 ? -7.707 23.938 13.359 1 96.94 136 GLY B O 1
ATOM 3494 N N . THR B 1 137 ? -7.664 24.938 11.375 1 95.5 137 THR B N 1
ATOM 3495 C CA . THR B 1 137 ? -8.977 25.562 11.516 1 95.5 137 THR B CA 1
ATOM 3496 C C . THR B 1 137 ? -10.055 24.719 10.852 1 95.5 137 THR B C 1
ATOM 3498 O O . THR B 1 137 ? -9.75 23.719 10.18 1 95.5 137 THR B O 1
ATOM 3501 N N . THR B 1 138 ? -11.297 25.109 11.164 1 93.94 138 THR B N 1
ATOM 3502 C CA . THR B 1 138 ? -12.391 24.484 10.422 1 93.94 138 THR B CA 1
ATOM 3503 C C . THR B 1 138 ? -12.289 24.797 8.938 1 93.94 138 THR B C 1
ATOM 3505 O O . THR B 1 138 ? -12.008 25.938 8.555 1 93.94 138 THR B O 1
ATOM 3508 N N . ASP B 1 139 ? -12.453 23.812 8.141 1 92.94 139 ASP B N 1
ATOM 3509 C CA . ASP B 1 139 ? -12.398 24.031 6.699 1 92.94 139 ASP B CA 1
ATOM 3510 C C . ASP B 1 139 ? -13.625 24.781 6.211 1 92.94 139 ASP B C 1
ATOM 3512 O O . ASP B 1 139 ? -14.758 24.359 6.441 1 92.94 139 ASP B O 1
ATOM 3516 N N . ALA B 1 140 ? -13.461 25.844 5.477 1 86.75 140 ALA B N 1
ATOM 3517 C CA . ALA B 1 140 ? -14.531 26.719 5.016 1 86.75 140 ALA B CA 1
ATOM 3518 C C . ALA B 1 140 ? -15.461 25.984 4.051 1 86.75 140 ALA B C 1
ATOM 3520 O O . ALA B 1 140 ? -16.641 26.328 3.932 1 86.75 140 ALA B O 1
ATOM 3521 N N . ALA B 1 141 ? -15.016 25.016 3.393 1 88.25 141 ALA B N 1
ATOM 3522 C CA . ALA B 1 141 ? -15.797 24.266 2.404 1 88.25 141 ALA B CA 1
ATOM 3523 C C . ALA B 1 141 ? -16.969 23.547 3.061 1 88.25 141 ALA B C 1
ATOM 3525 O O . ALA B 1 141 ? -18 23.312 2.424 1 88.25 141 ALA B O 1
ATOM 3526 N N . LEU B 1 142 ? -16.844 23.25 4.336 1 89.31 142 LEU B N 1
ATOM 3527 C CA . LEU B 1 142 ? -17.828 22.422 5.016 1 89.31 142 LEU B CA 1
ATOM 3528 C C . LEU B 1 142 ? -19.156 23.156 5.16 1 89.31 142 LEU B C 1
ATOM 3530 O O . LEU B 1 142 ? -20.219 22.531 5.195 1 89.31 142 LEU B O 1
ATOM 3534 N N . THR B 1 143 ? -19.078 24.469 5.238 1 84.44 143 THR B N 1
ATOM 3535 C CA . THR B 1 143 ? -20.297 25.25 5.297 1 84.44 143 THR B CA 1
ATOM 3536 C C . THR B 1 143 ? -21.141 25.031 4.039 1 84.44 143 THR B C 1
ATOM 3538 O O . THR B 1 143 ? -22.359 24.953 4.117 1 84.44 143 THR B O 1
ATOM 3541 N N . ALA B 1 144 ? -20.469 24.891 2.943 1 82.75 144 ALA B N 1
ATOM 3542 C CA . ALA B 1 144 ? -21.156 24.688 1.67 1 82.75 144 ALA B CA 1
ATOM 3543 C C . ALA B 1 144 ? -21.688 23.25 1.562 1 82.75 144 ALA B C 1
ATOM 3545 O O . ALA B 1 144 ? -22.594 22.984 0.76 1 82.75 144 ALA B O 1
ATOM 3546 N N . TRP B 1 145 ? -21.172 22.375 2.316 1 87.06 145 TRP B N 1
ATOM 3547 C CA . TRP B 1 145 ? -21.547 20.953 2.221 1 87.06 145 TRP B CA 1
ATOM 3548 C C . TRP B 1 145 ? -22.812 20.672 3.004 1 87.06 145 TRP B C 1
ATOM 3550 O O . TRP B 1 145 ? -23.359 19.578 2.947 1 87.06 145 TRP B O 1
ATOM 3560 N N . CYS B 1 146 ? -23.375 21.641 3.645 1 81.44 146 CYS B N 1
ATOM 3561 C CA . CYS B 1 146 ? -24.641 21.5 4.359 1 81.44 146 CYS B CA 1
ATOM 3562 C C . CYS B 1 146 ? -25.797 21.281 3.385 1 81.44 146 CYS B C 1
ATOM 3564 O O . CYS B 1 146 ? -26.844 20.766 3.764 1 81.44 146 CYS B O 1
ATOM 3566 N N . ALA B 1 147 ? -25.609 21.609 2.15 1 80.12 147 ALA B N 1
ATOM 3567 C CA . ALA B 1 147 ? -26.609 21.406 1.1 1 80.12 147 ALA B CA 1
ATOM 3568 C C . ALA B 1 147 ? -26.312 20.125 0.322 1 80.12 147 ALA B C 1
ATOM 3570 O O . ALA B 1 147 ? -25.203 19.609 0.349 1 80.12 147 ALA B O 1
ATOM 3571 N N . PRO B 1 148 ? -27.375 19.594 -0.255 1 82.19 148 PRO B N 1
ATOM 3572 C CA . PRO B 1 148 ? -27.125 18.438 -1.113 1 82.19 148 PRO B CA 1
ATOM 3573 C C . PRO B 1 148 ? -26.078 18.703 -2.18 1 82.19 148 PRO B C 1
ATOM 3575 O O . PRO B 1 148 ? -26 19.812 -2.717 1 82.19 148 PRO B O 1
ATOM 3578 N N . ALA B 1 149 ? -25.25 17.703 -2.373 1 81.88 149 ALA B N 1
ATOM 3579 C CA . ALA B 1 149 ? -24.234 17.859 -3.408 1 81.88 149 ALA B CA 1
ATOM 3580 C C . ALA B 1 149 ? -24.859 17.922 -4.797 1 81.88 149 ALA B C 1
ATOM 3582 O O . ALA B 1 149 ? -25.766 17.141 -5.105 1 81.88 149 ALA B O 1
ATOM 3583 N N . PRO B 1 150 ? -24.391 18.828 -5.59 1 81.75 150 PRO B N 1
ATOM 3584 C CA . PRO B 1 150 ? -24.828 18.797 -6.984 1 81.75 150 PRO B CA 1
ATOM 3585 C C . PRO B 1 150 ? -24.5 17.484 -7.68 1 81.75 150 PRO B C 1
ATOM 3587 O O . PRO B 1 150 ? -23.609 16.75 -7.23 1 81.75 150 PRO B O 1
ATOM 3590 N N . VAL B 1 151 ? -25.25 17.234 -8.727 1 82.69 151 VAL B N 1
ATOM 3591 C CA . VAL B 1 151 ? -25.047 16.016 -9.492 1 82.69 151 VAL B CA 1
ATOM 3592 C C . VAL B 1 151 ? -23.609 15.977 -10.016 1 82.69 151 VAL B C 1
ATOM 3594 O O . VAL B 1 151 ? -23.109 16.969 -10.547 1 82.69 151 VAL B O 1
ATOM 3597 N N . GLY B 1 152 ? -22.938 14.859 -9.711 1 87.56 152 GLY B N 1
ATOM 3598 C CA . GLY B 1 152 ? -21.609 14.672 -10.266 1 87.56 152 GLY B CA 1
ATOM 3599 C C . GLY B 1 152 ? -20.516 15.188 -9.352 1 87.56 152 GLY B C 1
ATOM 3600 O O . GLY B 1 152 ? -19.328 15.023 -9.648 1 87.56 152 GLY B O 1
ATOM 3601 N N . VAL B 1 153 ? -20.906 15.797 -8.281 1 90.5 153 VAL B N 1
ATOM 3602 C CA . VAL B 1 153 ? -19.906 16.297 -7.348 1 90.5 153 VAL B CA 1
ATOM 3603 C C . VAL B 1 153 ? -19.562 15.227 -6.32 1 90.5 153 VAL B C 1
ATOM 3605 O O . VAL B 1 153 ? -20.453 14.688 -5.66 1 90.5 153 VAL B O 1
ATOM 3608 N N . LEU B 1 154 ? -18.328 14.883 -6.285 1 94.12 154 LEU B N 1
ATOM 3609 C CA . LEU B 1 154 ? -17.781 13.945 -5.305 1 94.12 154 LEU B CA 1
ATOM 3610 C C . LEU B 1 154 ? -17.125 14.695 -4.148 1 94.12 154 LEU B C 1
ATOM 3612 O O . LEU B 1 154 ? -16.141 15.414 -4.348 1 94.12 154 LEU B O 1
ATOM 3616 N N . ARG B 1 155 ? -17.672 14.609 -2.961 1 95.12 155 ARG B N 1
ATOM 3617 C CA . ARG B 1 155 ? -17.156 15.281 -1.778 1 95.12 155 ARG B CA 1
ATOM 3618 C C . ARG B 1 155 ? -16.344 14.32 -0.913 1 95.12 155 ARG B C 1
ATOM 3620 O O . ARG B 1 155 ? -16.828 13.25 -0.548 1 95.12 155 ARG B O 1
ATOM 3627 N N . ILE B 1 156 ? -15.125 14.664 -0.611 1 97.12 156 ILE B N 1
ATOM 3628 C CA . ILE B 1 156 ? -14.25 13.859 0.237 1 97.12 156 ILE B CA 1
ATOM 3629 C C . ILE B 1 156 ? -13.812 14.68 1.448 1 97.12 156 ILE B C 1
ATOM 3631 O O . ILE B 1 156 ? -13.172 15.727 1.3 1 97.12 156 ILE B O 1
ATOM 3635 N N . LEU B 1 157 ? -14.094 14.25 2.59 1 96.94 157 LEU B N 1
ATOM 3636 C CA . LEU B 1 157 ? -13.625 14.859 3.828 1 96.94 157 LEU B CA 1
ATOM 3637 C C . LEU B 1 157 ? -12.422 14.109 4.379 1 96.94 157 LEU B C 1
ATOM 3639 O O . LEU B 1 157 ? -12.531 12.945 4.773 1 96.94 157 LEU B O 1
ATOM 3643 N N . ASP B 1 158 ? -11.297 14.75 4.336 1 97.56 158 ASP B N 1
ATOM 3644 C CA . ASP B 1 158 ? -10.078 14.234 4.961 1 97.56 158 ASP B CA 1
ATOM 3645 C C . ASP B 1 158 ? -10.109 14.43 6.473 1 97.56 158 ASP B C 1
ATOM 3647 O O . ASP B 1 158 ? -10.039 15.562 6.953 1 97.56 158 ASP B O 1
ATOM 3651 N N . CYS B 1 159 ? -10.07 13.328 7.199 1 97.31 159 CYS B N 1
ATOM 3652 C CA . CYS B 1 159 ? -10.219 13.367 8.648 1 97.31 159 CYS B CA 1
ATOM 3653 C C . CYS B 1 159 ? -8.914 12.953 9.336 1 97.31 159 CYS B C 1
ATOM 3655 O O . CYS B 1 159 ? -8.938 12.422 10.445 1 97.31 159 CYS B O 1
ATOM 3657 N N . ALA B 1 160 ? -7.805 13.18 8.68 1 96.69 160 ALA B N 1
ATOM 3658 C CA . ALA B 1 160 ? -6.504 12.742 9.18 1 96.69 160 ALA B CA 1
ATOM 3659 C C . ALA B 1 160 ? -6.254 13.258 10.594 1 96.69 160 ALA B C 1
ATOM 3661 O O . ALA B 1 160 ? -5.637 12.57 11.406 1 96.69 160 ALA B O 1
ATOM 3662 N N . TYR B 1 161 ? -6.766 14.438 10.922 1 97.06 161 TYR B N 1
ATOM 3663 C CA . TYR B 1 161 ? -6.426 15.047 12.203 1 97.06 161 TYR B CA 1
ATOM 3664 C C . TYR B 1 161 ? -7.66 15.18 13.086 1 97.06 161 TYR B C 1
ATOM 3666 O O . TYR B 1 161 ? -7.586 15.727 14.188 1 97.06 161 TYR B O 1
ATOM 3674 N N . ALA B 1 162 ? -8.781 14.641 12.633 1 96.88 162 ALA B N 1
ATOM 3675 C CA . ALA B 1 162 ? -10.008 14.695 13.422 1 96.88 162 ALA B CA 1
ATOM 3676 C C . ALA B 1 162 ? -9.797 14.062 14.797 1 96.88 162 ALA B C 1
ATOM 3678 O O . ALA B 1 162 ? -10.211 14.625 15.812 1 96.88 162 ALA B O 1
ATOM 3679 N N . PRO B 1 163 ? -9.086 12.938 14.906 1 97.5 163 PRO B N 1
ATOM 3680 C CA . PRO B 1 163 ? -8.875 12.344 16.234 1 97.5 163 PRO B CA 1
ATOM 3681 C C . PRO B 1 163 ? -7.949 13.172 17.109 1 97.5 163 PRO B C 1
ATOM 3683 O O . PRO B 1 163 ? -7.855 12.938 18.312 1 97.5 163 PRO B O 1
ATOM 3686 N N . LEU B 1 164 ? -7.246 14.078 16.547 1 98.19 164 LEU B N 1
ATOM 3687 C CA . LEU B 1 164 ? -6.262 14.875 17.281 1 98.19 164 LEU B CA 1
ATOM 3688 C C . LEU B 1 164 ? -6.773 16.297 17.5 1 98.19 164 LEU B C 1
ATOM 3690 O O . LEU B 1 164 ? -5.98 17.219 17.734 1 98.19 164 LEU B O 1
ATOM 3694 N N . ARG B 1 165 ? -8.047 16.469 17.312 1 97.94 165 ARG B N 1
ATOM 3695 C CA . ARG B 1 165 ? -8.664 17.734 17.656 1 97.94 165 ARG B CA 1
ATOM 3696 C C . ARG B 1 165 ? -8.547 18.016 19.141 1 97.94 165 ARG B C 1
ATOM 3698 O O . ARG B 1 165 ? -8.875 17.172 19.969 1 97.94 165 ARG B O 1
ATOM 3705 N N . LEU B 1 166 ? -8.102 19.156 19.516 1 98 166 LEU B N 1
ATOM 3706 C CA . LEU B 1 166 ? -7.832 19.469 20.906 1 98 166 LEU B CA 1
ATOM 3707 C C . LEU B 1 166 ? -8.867 20.453 21.453 1 98 166 LEU B C 1
ATOM 3709 O O . LEU B 1 166 ? -9.016 20.578 22.672 1 98 166 LEU B O 1
ATOM 3713 N N . GLU B 1 167 ? -9.484 21.141 20.516 1 94.81 167 GLU B N 1
ATOM 3714 C CA . GLU B 1 167 ? -10.453 22.156 20.922 1 94.81 167 GLU B CA 1
ATOM 3715 C C . GLU B 1 167 ? -11.711 22.094 20.047 1 94.81 167 GLU B C 1
ATOM 3717 O O . GLU B 1 167 ? -11.656 21.625 18.906 1 94.81 167 GLU B O 1
ATOM 3722 N N . GLY B 1 168 ? -12.789 22.484 20.641 1 90.94 168 GLY B N 1
ATOM 3723 C CA . GLY B 1 168 ? -14.023 22.594 19.875 1 90.94 168 GLY B CA 1
ATOM 3724 C C . GLY B 1 168 ? -14.711 21.25 19.688 1 90.94 168 GLY B C 1
ATOM 3725 O O . GLY B 1 168 ? -14.141 20.203 19.984 1 90.94 168 GLY B O 1
ATOM 3726 N N . ALA B 1 169 ? -15.883 21.375 19.188 1 87.06 169 ALA B N 1
ATOM 3727 C CA . ALA B 1 169 ? -16.656 20.172 18.953 1 87.06 169 ALA B CA 1
ATOM 3728 C C . ALA B 1 169 ? -16.266 19.516 17.625 1 87.06 169 ALA B C 1
ATOM 3730 O O . ALA B 1 169 ? -15.805 20.203 16.703 1 87.06 169 ALA B O 1
ATOM 3731 N N . ALA B 1 170 ? -16.359 18.25 17.641 1 83.94 170 ALA B N 1
ATOM 3732 C CA . ALA B 1 170 ? -16.094 17.516 16.406 1 83.94 170 ALA B CA 1
ATOM 3733 C C . ALA B 1 170 ? -17.109 17.875 15.328 1 83.94 170 ALA B C 1
ATOM 3735 O O . ALA B 1 170 ? -18.297 18.031 15.617 1 83.94 170 ALA B O 1
ATOM 3736 N N . THR B 1 171 ? -16.641 18.094 14.133 1 79.06 171 THR B N 1
ATOM 3737 C CA . THR B 1 171 ? -17.531 18.297 13 1 79.06 171 THR B CA 1
ATOM 3738 C C . THR B 1 171 ? -18.078 16.969 12.492 1 79.06 171 THR B C 1
ATOM 3740 O O . THR B 1 171 ? -17.312 16.016 12.305 1 79.06 171 THR B O 1
ATOM 3743 N N . VAL B 1 172 ? -19.375 16.969 12.375 1 79.38 172 VAL B N 1
ATOM 3744 C CA . VAL B 1 172 ? -20 15.766 11.836 1 79.38 172 VAL B CA 1
ATOM 3745 C C . VAL B 1 172 ? -19.906 15.781 10.312 1 79.38 172 VAL B C 1
ATOM 3747 O O . VAL B 1 172 ? -20.328 16.75 9.664 1 79.38 172 VAL B O 1
ATOM 3750 N N . ALA B 1 173 ? -19.281 14.758 9.812 1 81.94 173 ALA B N 1
ATOM 3751 C CA . ALA B 1 173 ? -19.188 14.648 8.359 1 81.94 173 ALA B CA 1
ATOM 3752 C C . ALA B 1 173 ? -20.562 14.422 7.73 1 81.94 173 ALA B C 1
ATOM 3754 O O . ALA B 1 173 ? -21.344 13.609 8.219 1 81.94 173 ALA B O 1
ATOM 3755 N N . PRO B 1 174 ? -20.859 15.18 6.664 1 87.19 174 PRO B N 1
ATOM 3756 C CA . PRO B 1 174 ? -22.109 14.906 5.969 1 87.19 174 PRO B CA 1
ATOM 3757 C C . PRO B 1 174 ? -22.172 13.492 5.395 1 87.19 174 PRO B C 1
ATOM 3759 O O . PRO B 1 174 ? -21.172 12.969 4.926 1 87.19 174 PRO B O 1
ATOM 3762 N N . ASP B 1 175 ? -23.312 12.906 5.426 1 87.25 175 ASP B N 1
ATOM 3763 C CA . ASP B 1 175 ? -23.5 11.555 4.914 1 87.25 175 ASP B CA 1
ATOM 3764 C C . ASP B 1 175 ? -23.156 11.469 3.432 1 87.25 175 ASP B C 1
ATOM 3766 O O . ASP B 1 175 ? -22.75 10.414 2.941 1 87.25 175 ASP B O 1
ATOM 3770 N N . ALA B 1 176 ? -23.281 12.594 2.768 1 90.88 176 ALA B N 1
ATOM 3771 C CA . ALA B 1 176 ? -23.094 12.617 1.319 1 90.88 176 ALA B CA 1
ATOM 3772 C C . ALA B 1 176 ? -21.609 12.719 0.966 1 90.88 176 ALA B C 1
ATOM 3774 O O . ALA B 1 176 ? -21.234 12.656 -0.21 1 90.88 176 ALA B O 1
ATOM 3775 N N . ALA B 1 177 ? -20.75 12.734 1.963 1 94.88 177 ALA B N 1
ATOM 3776 C CA . ALA B 1 177 ? -19.312 12.867 1.715 1 94.88 177 ALA B CA 1
ATOM 3777 C C . ALA B 1 177 ? -18.578 11.586 2.094 1 94.88 177 ALA B C 1
ATOM 3779 O O . ALA B 1 177 ? -18.906 10.938 3.092 1 94.88 177 ALA B O 1
ATOM 3780 N N . TRP B 1 178 ? -17.641 11.234 1.218 1 96.81 178 TRP B N 1
ATOM 3781 C CA . TRP B 1 178 ? -16.672 10.25 1.679 1 96.81 178 TRP B CA 1
ATOM 3782 C C . TRP B 1 178 ? -15.891 10.773 2.873 1 96.81 178 TRP B C 1
ATOM 3784 O O . TRP B 1 178 ? -15.508 11.945 2.902 1 96.81 178 TRP B O 1
ATOM 3794 N N . GLN B 1 179 ? -15.641 9.906 3.875 1 97.5 179 GLN B N 1
ATOM 3795 C CA . GLN B 1 179 ? -14.773 10.234 4.996 1 97.5 179 GLN B CA 1
ATOM 3796 C C . GLN B 1 179 ? -13.492 9.406 4.957 1 97.5 179 GLN B C 1
ATOM 3798 O O . GLN B 1 179 ? -13.539 8.18 4.953 1 97.5 179 GLN B O 1
ATOM 3803 N N . MET B 1 180 ? -12.406 10.047 4.848 1 98.06 180 MET B N 1
ATOM 3804 C CA . MET B 1 180 ? -11.117 9.375 4.832 1 98.06 180 MET B CA 1
ATOM 3805 C C . MET B 1 180 ? -10.445 9.438 6.203 1 98.06 180 MET B C 1
ATOM 3807 O O . MET B 1 180 ? -10.25 10.531 6.746 1 98.06 180 MET B O 1
ATOM 3811 N N . LEU B 1 181 ? -10.078 8.312 6.773 1 97.88 181 LEU B N 1
ATOM 3812 C CA . LEU B 1 181 ? -9.5 8.211 8.109 1 97.88 181 LEU B CA 1
ATOM 3813 C C . LEU B 1 181 ? -8.102 7.594 8.055 1 97.88 181 LEU B C 1
ATOM 3815 O O . LEU B 1 181 ? -7.879 6.629 7.32 1 97.88 181 LEU B O 1
ATOM 3819 N N . THR B 1 182 ? -7.199 8.133 8.789 1 96.81 182 THR B N 1
ATOM 3820 C CA . THR B 1 182 ? -5.809 7.695 8.867 1 96.81 182 THR B CA 1
ATOM 3821 C C . THR B 1 182 ? -5.355 7.598 10.32 1 96.81 182 THR B C 1
ATOM 3823 O O . THR B 1 182 ? -4.781 8.539 10.859 1 96.81 182 THR B O 1
ATOM 3826 N N . PRO B 1 183 ? -5.441 6.492 10.898 1 98.06 183 PRO B N 1
ATOM 3827 C CA . PRO B 1 183 ? -5.188 6.355 12.336 1 98.06 183 PRO B CA 1
ATOM 3828 C C . PRO B 1 183 ? -3.703 6.43 12.688 1 98.06 183 PRO B C 1
ATOM 3830 O O . PRO B 1 183 ? -3.348 6.57 13.859 1 98.06 183 PRO B O 1
ATOM 3833 N N . ASN B 1 184 ? -2.807 6.223 11.711 1 97.94 184 ASN B N 1
ATOM 3834 C CA . ASN B 1 184 ? -1.382 6.109 12.008 1 97.94 184 ASN B CA 1
ATOM 3835 C C . ASN B 1 184 ? -0.841 7.379 12.664 1 97.94 184 ASN B C 1
ATOM 3837 O O . ASN B 1 184 ? 0.039 7.309 13.523 1 97.94 184 ASN B O 1
ATOM 3841 N N . LYS B 1 185 ? -1.417 8.602 12.359 1 97.25 185 LYS B N 1
ATOM 3842 C CA . LYS B 1 185 ? -0.994 9.852 12.977 1 97.25 185 LYS B CA 1
ATOM 3843 C C . LYS B 1 185 ? -1.442 9.93 14.43 1 97.25 185 LYS B C 1
ATOM 3845 O O . LYS B 1 185 ? -0.65 10.266 15.312 1 97.25 185 LYS B O 1
ATOM 3850 N N . ALA B 1 186 ? -2.682 9.594 14.633 1 98.5 186 ALA B N 1
ATOM 3851 C CA . ALA B 1 186 ? -3.264 9.664 15.969 1 98.5 186 ALA B CA 1
ATOM 3852 C C . ALA B 1 186 ? -2.568 8.695 16.922 1 98.5 186 ALA B C 1
ATOM 3854 O O . ALA B 1 186 ? -2.486 8.945 18.125 1 98.5 186 ALA B O 1
ATOM 3855 N N . LEU B 1 187 ? -2.037 7.641 16.391 1 98.81 187 LEU B N 1
ATOM 3856 C CA . LEU B 1 187 ? -1.462 6.594 17.219 1 98.81 187 LEU B CA 1
ATOM 3857 C C . LEU B 1 187 ? 0.056 6.723 17.297 1 98.81 187 LEU B C 1
ATOM 3859 O O . LEU B 1 187 ? 0.722 5.926 17.953 1 98.81 187 LEU B O 1
ATOM 3863 N N . GLY B 1 188 ? 0.624 7.742 16.641 1 98.31 188 GLY B N 1
ATOM 3864 C CA . GLY B 1 188 ? 2.066 7.926 16.625 1 98.31 188 GLY B CA 1
ATOM 3865 C C . GLY B 1 188 ? 2.799 6.801 15.906 1 98.31 188 GLY B C 1
ATOM 3866 O O . GLY B 1 188 ? 3.844 6.344 16.375 1 98.31 188 GLY B O 1
ATOM 3867 N N . LEU B 1 189 ? 2.213 6.312 14.875 1 98.38 189 LEU B N 1
ATOM 3868 C CA . LEU B 1 189 ? 2.732 5.152 14.164 1 98.38 189 LEU B CA 1
ATOM 3869 C C . LEU B 1 189 ? 2.768 5.406 12.656 1 98.38 189 LEU B C 1
ATOM 3871 O O . LEU B 1 189 ? 2.277 4.59 11.875 1 98.38 189 LEU B O 1
ATOM 3875 N N . THR B 1 190 ? 3.404 6.516 12.234 1 97.44 190 THR B N 1
ATOM 3876 C CA . THR B 1 190 ? 3.369 6.977 10.852 1 97.44 190 THR B CA 1
ATOM 3877 C C . THR B 1 190 ? 4.141 6.023 9.945 1 97.44 190 THR B C 1
ATOM 3879 O O . THR B 1 190 ? 3.984 6.055 8.727 1 97.44 190 THR B O 1
ATOM 3882 N N . GLY B 1 191 ? 4.938 5.105 10.484 1 97.75 191 GLY B N 1
ATOM 3883 C CA . GLY B 1 191 ? 5.652 4.125 9.688 1 97.75 191 GLY B CA 1
ATOM 3884 C C . GLY B 1 191 ? 4.754 3.039 9.125 1 97.75 191 GLY B C 1
ATOM 3885 O O . GLY B 1 191 ? 5.16 2.287 8.234 1 97.75 191 GLY B O 1
ATOM 3886 N N . VAL B 1 192 ? 3.559 2.92 9.648 1 98.44 192 VAL B N 1
ATOM 3887 C CA . VAL B 1 192 ? 2.607 1.908 9.203 1 98.44 192 VAL B CA 1
ATOM 3888 C C . VAL B 1 192 ? 1.683 2.5 8.141 1 98.44 192 VAL B C 1
ATOM 3890 O O . VAL B 1 192 ? 1.103 3.57 8.336 1 98.44 192 VAL B O 1
ATOM 3893 N N . ARG B 1 193 ? 1.589 1.847 7.023 1 97.94 193 ARG B N 1
ATOM 3894 C CA . ARG B 1 193 ? 0.75 2.316 5.926 1 97.94 193 ARG B CA 1
ATOM 3895 C C . ARG B 1 193 ? -0.588 1.585 5.906 1 97.94 193 ARG B C 1
ATOM 3897 O O . ARG B 1 193 ? -0.656 0.415 5.523 1 97.94 193 ARG B O 1
ATOM 3904 N N . ALA B 1 194 ? -1.599 2.221 6.355 1 98.56 194 ALA B N 1
ATOM 3905 C CA . ALA B 1 194 ? -2.967 1.71 6.363 1 98.56 194 ALA B CA 1
ATOM 3906 C C . ALA B 1 194 ? -3.967 2.826 6.656 1 98.56 194 ALA B C 1
ATOM 3908 O O . ALA B 1 194 ? -3.715 3.686 7.5 1 98.56 194 ALA B O 1
ATOM 3909 N N . ALA B 1 195 ? -5.039 2.854 5.941 1 98.75 195 ALA B N 1
ATOM 3910 C CA . ALA B 1 195 ? -6.141 3.799 6.117 1 98.75 195 ALA B CA 1
ATOM 3911 C C . ALA B 1 195 ? -7.465 3.188 5.668 1 98.75 195 ALA B C 1
ATOM 3913 O O . ALA B 1 195 ? -7.523 2.006 5.32 1 98.75 195 ALA B O 1
ATOM 3914 N N . TYR B 1 196 ? -8.477 3.891 5.84 1 98.81 196 TYR B N 1
ATOM 3915 C CA . TYR B 1 196 ? -9.773 3.473 5.316 1 98.81 196 TYR B CA 1
ATOM 3916 C C . TYR B 1 196 ? -10.672 4.68 5.055 1 98.81 196 TYR B C 1
ATOM 3918 O O . TYR B 1 196 ? -10.367 5.789 5.5 1 98.81 196 TYR B O 1
ATOM 3926 N N . ALA B 1 197 ? -11.656 4.469 4.266 1 98.62 197 ALA B N 1
ATOM 3927 C CA . ALA B 1 197 ? -12.688 5.473 4.016 1 98.62 197 ALA B CA 1
ATOM 3928 C C . ALA B 1 197 ? -14.078 4.906 4.293 1 98.62 197 ALA B C 1
ATOM 3930 O O . ALA B 1 197 ? -14.305 3.701 4.145 1 98.62 197 ALA B O 1
ATOM 3931 N N . ILE B 1 198 ? -14.945 5.715 4.77 1 98.19 198 ILE B N 1
ATOM 3932 C CA . ILE B 1 198 ? -16.359 5.414 4.867 1 98.19 198 ILE B CA 1
ATOM 3933 C C . ILE B 1 198 ? -17.109 6.051 3.693 1 98.19 198 ILE B C 1
ATOM 3935 O O . ILE B 1 198 ? -17.125 7.273 3.553 1 98.19 198 ILE B O 1
ATOM 3939 N N . ALA B 1 199 ? -17.656 5.234 2.852 1 97.81 199 ALA B N 1
ATOM 3940 C CA . ALA B 1 199 ? -18.375 5.711 1.68 1 97.81 199 ALA B CA 1
ATOM 3941 C C . ALA B 1 199 ? -19.734 6.301 2.076 1 97.81 199 ALA B C 1
ATOM 3943 O O . ALA B 1 199 ? -20.328 5.898 3.08 1 97.81 199 ALA B O 1
ATOM 3944 N N . PRO B 1 200 ? -20.219 7.305 1.263 1 95.12 200 PRO B N 1
ATOM 3945 C CA . PRO B 1 200 ? -21.609 7.734 1.441 1 95.12 200 PRO B CA 1
ATOM 3946 C C . PRO B 1 200 ? -22.609 6.574 1.353 1 95.12 200 PRO B C 1
ATOM 3948 O O . PRO B 1 200 ? -22.359 5.602 0.638 1 95.12 200 PRO B O 1
ATOM 3951 N N . SER B 1 201 ? -23.703 6.719 2.068 1 90.69 201 SER B N 1
ATOM 3952 C CA . SER B 1 201 ? -24.703 5.652 2.074 1 90.69 201 SER B CA 1
ATOM 3953 C C . SER B 1 201 ? -25.188 5.348 0.665 1 90.69 201 SER B C 1
ATOM 3955 O O . SER B 1 201 ? -25.375 4.184 0.301 1 90.69 201 SER B O 1
ATOM 3957 N N . ALA B 1 202 ? -25.344 6.344 -0.168 1 91.69 202 ALA B N 1
ATOM 3958 C CA . ALA B 1 202 ? -25.875 6.188 -1.518 1 91.69 202 ALA B CA 1
ATOM 3959 C C . ALA B 1 202 ? -24.844 5.547 -2.445 1 91.69 202 ALA B C 1
ATOM 3961 O O . ALA B 1 202 ? -25.203 4.992 -3.486 1 91.69 202 ALA B O 1
ATOM 3962 N N . ALA B 1 203 ? -23.547 5.617 -2.039 1 91.88 203 ALA B N 1
ATOM 3963 C CA . ALA B 1 203 ? -22.453 5.191 -2.916 1 91.88 203 ALA B CA 1
ATOM 3964 C C . ALA B 1 203 ? -22.422 3.67 -3.047 1 91.88 203 ALA B C 1
ATOM 3966 O O . ALA B 1 203 ? -21.844 3.135 -3.99 1 91.88 203 ALA B O 1
ATOM 3967 N N . VAL B 1 204 ? -23 2.951 -2.125 1 91.88 204 VAL B N 1
ATOM 3968 C CA . VAL B 1 204 ? -23.078 1.495 -2.195 1 91.88 204 VAL B CA 1
ATOM 3969 C C . VAL B 1 204 ? -24.047 1.075 -3.295 1 91.88 204 VAL B C 1
ATOM 3971 O O . VAL B 1 204 ? -23.703 0.253 -4.152 1 91.88 204 VAL B O 1
ATOM 3974 N N . ALA B 1 205 ? -25.141 1.751 -3.299 1 91.25 205 ALA B N 1
ATOM 3975 C CA . ALA B 1 205 ? -26.234 1.382 -4.211 1 91.25 205 ALA B CA 1
ATOM 3976 C C . ALA B 1 205 ? -25.938 1.862 -5.629 1 91.25 205 ALA B C 1
ATOM 3978 O O . ALA B 1 205 ? -26.312 1.203 -6.602 1 91.25 205 ALA B O 1
ATOM 3979 N N . ASP B 1 206 ? -25.297 2.994 -5.742 1 91.25 206 ASP B N 1
ATOM 3980 C CA . ASP B 1 206 ? -25.141 3.57 -7.074 1 91.25 206 ASP B CA 1
ATOM 3981 C C . ASP B 1 206 ? -23.906 3.023 -7.766 1 91.25 206 ASP B C 1
ATOM 3983 O O . ASP B 1 206 ? -23.562 3.451 -8.875 1 91.25 206 ASP B O 1
ATOM 3987 N N . GLY B 1 207 ? -23.125 2.119 -7.105 1 93 207 GLY B N 1
ATOM 3988 C CA . GLY B 1 207 ? -22.031 1.422 -7.746 1 93 207 GLY B CA 1
ATOM 3989 C C . GLY B 1 207 ? -20.688 2.113 -7.547 1 93 207 GLY B C 1
ATOM 3990 O O . GLY B 1 207 ? -19.656 1.592 -7.953 1 93 207 GLY B O 1
ATOM 3991 N N . SER B 1 208 ? -20.703 3.27 -6.891 1 93.19 208 SER B N 1
ATOM 3992 C CA . SER B 1 208 ? -19.484 4.043 -6.699 1 93.19 208 SER B CA 1
ATOM 3993 C C . SER B 1 208 ? -18.469 3.277 -5.852 1 93.19 208 SER B C 1
ATOM 3995 O O . SER B 1 208 ? -17.281 3.27 -6.16 1 93.19 208 SER B O 1
ATOM 3997 N N . VAL B 1 209 ? -18.953 2.605 -4.816 1 96.81 209 VAL B N 1
ATOM 3998 C CA . VAL B 1 209 ? -18.062 1.844 -3.951 1 96.81 209 VAL B CA 1
ATOM 3999 C C . VAL B 1 209 ? -17.375 0.739 -4.754 1 96.81 209 VAL B C 1
ATOM 4001 O O . VAL B 1 209 ? -16.156 0.56 -4.664 1 96.81 209 VAL B O 1
ATOM 4004 N N . ALA B 1 210 ? -18.141 0.053 -5.57 1 95.56 210 ALA B N 1
ATOM 4005 C CA . ALA B 1 210 ? -17.609 -1.022 -6.395 1 95.56 210 ALA B CA 1
ATOM 4006 C C . ALA B 1 210 ? -16.578 -0.489 -7.387 1 95.56 210 ALA B C 1
ATOM 4008 O O . ALA B 1 210 ? -15.531 -1.112 -7.605 1 95.56 210 ALA B O 1
ATOM 4009 N N . ALA B 1 211 ? -16.859 0.641 -7.941 1 96.12 211 ALA B N 1
ATOM 4010 C CA . ALA B 1 211 ? -15.953 1.249 -8.914 1 96.12 211 ALA B CA 1
ATOM 4011 C C . ALA B 1 211 ? -14.641 1.658 -8.266 1 96.12 211 ALA B C 1
ATOM 4013 O O . ALA B 1 211 ? -13.562 1.442 -8.836 1 96.12 211 ALA B O 1
ATOM 4014 N N . VAL B 1 212 ? -14.734 2.234 -7.082 1 97.62 212 VAL B N 1
ATOM 4015 C CA . VAL B 1 212 ? -13.539 2.643 -6.344 1 97.62 212 VAL B CA 1
ATOM 4016 C C . VAL B 1 212 ? -12.75 1.406 -5.918 1 97.62 212 VAL B C 1
ATOM 4018 O O . VAL B 1 212 ? -11.523 1.395 -5.988 1 97.62 212 VAL B O 1
ATOM 4021 N N . GLN B 1 213 ? -13.438 0.348 -5.512 1 96.81 213 GLN B N 1
ATOM 4022 C CA . GLN B 1 213 ? -12.797 -0.899 -5.102 1 96.81 213 GLN B CA 1
ATOM 4023 C C . GLN B 1 213 ? -12.07 -1.554 -6.273 1 96.81 213 GLN B C 1
ATOM 4025 O O . GLN B 1 213 ? -11 -2.139 -6.098 1 96.81 213 GLN B O 1
ATOM 4030 N N . ALA B 1 214 ? -12.633 -1.46 -7.438 1 95.81 214 ALA B N 1
ATOM 4031 C CA . ALA B 1 214 ? -12.039 -2.066 -8.625 1 95.81 214 ALA B CA 1
ATOM 4032 C C . ALA B 1 214 ? -10.695 -1.434 -8.945 1 95.81 214 ALA B C 1
ATOM 4034 O O . ALA B 1 214 ? -9.844 -2.055 -9.594 1 95.81 214 ALA B O 1
ATOM 4035 N N . LEU B 1 215 ? -10.477 -0.227 -8.461 1 97.56 215 LEU B N 1
ATOM 4036 C CA . LEU B 1 215 ? -9.242 0.505 -8.711 1 97.56 215 LEU B CA 1
ATOM 4037 C C . LEU B 1 215 ? -8.172 0.126 -7.688 1 97.56 215 LEU B C 1
ATOM 4039 O O . LEU B 1 215 ? -7 0.465 -7.855 1 97.56 215 LEU B O 1
ATOM 4043 N N . ALA B 1 216 ? -8.562 -0.607 -6.652 1 96.94 216 ALA B N 1
ATOM 4044 C CA . ALA B 1 216 ? -7.625 -0.997 -5.602 1 96.94 216 ALA B CA 1
ATOM 4045 C C . ALA B 1 216 ? -6.793 -2.203 -6.031 1 96.94 216 ALA B C 1
ATOM 4047 O O . ALA B 1 216 ? -7.301 -3.115 -6.684 1 96.94 216 ALA B O 1
ATOM 4048 N N . ALA B 1 217 ? -5.516 -2.162 -5.637 1 96.19 217 ALA B N 1
ATOM 4049 C CA . ALA B 1 217 ? -4.703 -3.369 -5.77 1 96.19 217 ALA B CA 1
ATOM 4050 C C . ALA B 1 217 ? -5.234 -4.488 -4.879 1 96.19 217 ALA B C 1
ATOM 4052 O O . ALA B 1 217 ? -5.887 -4.23 -3.865 1 96.19 217 ALA B O 1
ATOM 4053 N N . SER B 1 218 ? -4.949 -5.723 -5.277 1 94.38 218 SER B N 1
ATOM 4054 C CA . SER B 1 218 ? -5.207 -6.832 -4.363 1 94.38 218 SER B CA 1
ATOM 4055 C C . SER B 1 218 ? -4.391 -6.699 -3.082 1 94.38 218 SER B C 1
ATOM 4057 O O . SER B 1 218 ? -3.221 -6.309 -3.125 1 94.38 218 SER B O 1
ATOM 4059 N N . TRP B 1 219 ? -4.996 -6.867 -1.896 1 94.62 219 TRP B N 1
ATOM 4060 C CA . TRP B 1 219 ? -4.375 -6.793 -0.578 1 94.62 219 TRP B CA 1
ATOM 4061 C C . TRP B 1 219 ? -3.695 -5.441 -0.372 1 94.62 219 TRP B C 1
ATOM 4063 O O . TRP B 1 219 ? -2.488 -5.379 -0.134 1 94.62 219 TRP B O 1
ATOM 4073 N N . PRO B 1 220 ? -4.496 -4.422 -0.44 1 96.5 220 PRO B N 1
ATOM 4074 C CA . PRO B 1 220 ? -3.854 -3.117 -0.282 1 96.5 220 PRO B CA 1
ATOM 4075 C C . PRO B 1 220 ? -3.215 -2.936 1.093 1 96.5 220 PRO B C 1
ATOM 4077 O O . PRO B 1 220 ? -2.266 -2.162 1.239 1 96.5 220 PRO B O 1
ATOM 4080 N N . VAL B 1 221 ? -3.686 -3.693 2.055 1 98.06 221 VAL B N 1
ATOM 4081 C CA . VAL B 1 221 ? -3.203 -3.549 3.424 1 98.06 221 VAL B CA 1
ATOM 4082 C C . VAL B 1 221 ? -2.496 -4.832 3.861 1 98.06 221 VAL B C 1
ATOM 4084 O O . VAL B 1 221 ? -3.049 -5.926 3.734 1 98.06 221 VAL B O 1
ATOM 4087 N N . GLY B 1 222 ? -1.266 -4.691 4.312 1 97.94 222 GLY B N 1
ATOM 4088 C CA . GLY B 1 222 ? -0.515 -5.836 4.801 1 97.94 222 GLY B CA 1
ATOM 4089 C C . GLY B 1 222 ? -0.833 -6.191 6.238 1 97.94 222 GLY B C 1
ATOM 4090 O O . GLY B 1 222 ? -1.751 -5.621 6.836 1 97.94 222 GLY B O 1
ATOM 4091 N N . ALA B 1 223 ? -0.073 -7.121 6.797 1 97.69 223 ALA B N 1
ATOM 4092 C CA . ALA B 1 223 ? -0.31 -7.637 8.141 1 97.69 223 ALA B CA 1
ATOM 4093 C C . ALA B 1 223 ? -0.153 -6.535 9.188 1 97.69 223 ALA B C 1
ATOM 4095 O O . ALA B 1 223 ? -0.896 -6.488 10.172 1 97.69 223 ALA B O 1
ATOM 4096 N N . ASP B 1 224 ? 0.825 -5.676 9 1 98.38 224 ASP B N 1
ATOM 4097 C CA . ASP B 1 224 ? 1.021 -4.586 9.945 1 98.38 224 ASP B CA 1
ATOM 4098 C C . ASP B 1 224 ? -0.141 -3.6 9.898 1 98.38 224 ASP B C 1
ATOM 4100 O O . ASP B 1 224 ? -0.591 -3.109 10.938 1 98.38 224 ASP B O 1
ATOM 4104 N N . GLY B 1 225 ? -0.58 -3.289 8.695 1 98.62 225 GLY B N 1
ATOM 4105 C CA . GLY B 1 225 ? -1.737 -2.418 8.562 1 98.62 225 GLY B CA 1
ATOM 4106 C C . GLY B 1 225 ? -2.988 -2.988 9.203 1 98.62 225 GLY B C 1
ATOM 4107 O O . GLY B 1 225 ? -3.742 -2.264 9.852 1 98.62 225 GLY B O 1
ATOM 4108 N N . VAL B 1 226 ? -3.197 -4.297 9.016 1 98.62 226 VAL B N 1
ATOM 4109 C CA . VAL B 1 226 ? -4.336 -4.965 9.633 1 98.62 226 VAL B CA 1
ATOM 4110 C C . VAL B 1 226 ? -4.25 -4.84 11.148 1 98.62 226 VAL B C 1
ATOM 4112 O O . VAL B 1 226 ? -5.238 -4.512 11.812 1 98.62 226 VAL B O 1
ATOM 4115 N N . ALA B 1 227 ? -3.07 -5.07 11.664 1 98.5 227 ALA B N 1
ATOM 4116 C CA . ALA B 1 227 ? -2.861 -4.969 13.109 1 98.5 227 ALA B CA 1
ATOM 4117 C C . ALA B 1 227 ? -3.154 -3.555 13.609 1 98.5 227 ALA B C 1
ATOM 4119 O O . ALA B 1 227 ? -3.814 -3.375 14.633 1 98.5 227 ALA B O 1
ATOM 4120 N N . LEU B 1 228 ? -2.703 -2.568 12.898 1 98.81 228 LEU B N 1
ATOM 4121 C CA . LEU B 1 228 ? -2.902 -1.174 13.281 1 98.81 228 LEU B CA 1
ATOM 4122 C C . LEU B 1 228 ? -4.387 -0.824 13.305 1 98.81 228 LEU B C 1
ATOM 4124 O O . LEU B 1 228 ? -4.883 -0.266 14.289 1 98.81 228 LEU B O 1
ATOM 4128 N N . LEU B 1 229 ? -5.082 -1.154 12.219 1 98.88 229 LEU B N 1
ATOM 4129 C CA . LEU B 1 229 ? -6.484 -0.768 12.086 1 98.88 229 LEU B CA 1
ATOM 4130 C C . LEU B 1 229 ? -7.352 -1.525 13.086 1 98.88 229 LEU B C 1
ATOM 4132 O O . LEU B 1 229 ? -8.328 -0.979 13.609 1 98.88 229 LEU B O 1
ATOM 4136 N N . ALA B 1 230 ? -6.98 -2.775 13.328 1 98.75 230 ALA B N 1
ATOM 4137 C CA . ALA B 1 230 ? -7.715 -3.541 14.328 1 98.75 230 ALA B CA 1
ATOM 4138 C C . ALA B 1 230 ? -7.52 -2.945 15.727 1 98.75 230 ALA B C 1
ATOM 4140 O O . ALA B 1 230 ? -8.469 -2.859 16.5 1 98.75 230 ALA B O 1
ATOM 4141 N N . ALA B 1 231 ? -6.305 -2.574 16.062 1 98.81 231 ALA B N 1
ATOM 4142 C CA . ALA B 1 231 ? -6.016 -1.947 17.344 1 98.81 231 ALA B CA 1
ATOM 4143 C C . ALA B 1 231 ? -6.73 -0.604 17.469 1 98.81 231 ALA B C 1
ATOM 4145 O O . ALA B 1 231 ? -7.223 -0.256 18.547 1 98.81 231 ALA B O 1
ATOM 4146 N N . TRP B 1 232 ? -6.828 0.12 16.438 1 98.81 232 TRP B N 1
ATOM 4147 C CA . TRP B 1 232 ? -7.414 1.455 16.375 1 98.81 232 TRP B CA 1
ATOM 4148 C C . TRP B 1 232 ? -8.836 1.456 16.938 1 98.81 232 TRP B C 1
ATOM 4150 O O . TRP B 1 232 ? -9.203 2.35 17.703 1 98.81 232 TRP B O 1
ATOM 4160 N N . VAL B 1 233 ? -9.602 0.432 16.656 1 98.69 233 VAL B N 1
ATOM 4161 C CA . VAL B 1 233 ? -11.023 0.479 16.953 1 98.69 233 VAL B CA 1
ATOM 4162 C C . VAL B 1 233 ? -11.297 -0.184 18.312 1 98.69 233 VAL B C 1
ATOM 4164 O O . VAL B 1 233 ? -12.453 -0.34 18.703 1 98.69 233 VAL B O 1
ATOM 4167 N N . ARG B 1 234 ? -10.258 -0.551 18.984 1 98.62 234 ARG B N 1
ATOM 4168 C CA . ARG B 1 234 ? -10.43 -1.162 20.297 1 98.62 234 ARG B CA 1
ATOM 4169 C C . ARG B 1 234 ? -10.68 -0.103 21.375 1 98.62 234 ARG B C 1
ATOM 4171 O O . ARG B 1 234 ? -10.094 0.979 21.328 1 98.62 234 ARG B O 1
ATOM 4178 N N . PRO B 1 235 ? -11.438 -0.445 22.406 1 98.5 235 PRO B N 1
ATOM 4179 C CA . PRO B 1 235 ? -11.75 0.514 23.469 1 98.5 235 PRO B CA 1
ATOM 4180 C C . PRO B 1 235 ? -10.508 0.985 24.234 1 98.5 235 PRO B C 1
ATOM 4182 O O . PRO B 1 235 ? -10.422 2.154 24.609 1 98.5 235 PRO B O 1
ATOM 4185 N N . ASP B 1 236 ? -9.602 0.127 24.5 1 98.62 236 ASP B N 1
ATOM 4186 C CA . ASP B 1 236 ? -8.414 0.5 25.266 1 98.62 236 ASP B CA 1
ATOM 4187 C C . ASP B 1 236 ? -7.527 1.451 24.469 1 98.62 236 ASP B C 1
ATOM 4189 O O . ASP B 1 236 ? -6.926 2.367 25.031 1 98.62 236 ASP B O 1
ATOM 4193 N N . THR B 1 237 ? -7.441 1.231 23.188 1 98.81 237 THR B N 1
ATOM 4194 C CA . THR B 1 237 ? -6.723 2.154 22.312 1 98.81 237 THR B CA 1
ATOM 4195 C C . THR B 1 237 ? -7.402 3.52 22.281 1 98.81 237 THR B C 1
ATOM 4197 O O . THR B 1 237 ? -6.738 4.551 22.406 1 98.81 237 THR B O 1
ATOM 4200 N N . GLN B 1 238 ? -8.703 3.521 22.188 1 98.62 238 GLN B N 1
ATOM 4201 C CA . GLN B 1 238 ? -9.461 4.77 22.188 1 98.62 238 GLN B CA 1
ATOM 4202 C C . GLN B 1 238 ? -9.32 5.496 23.531 1 98.62 238 GLN B C 1
ATOM 4204 O O . GLN B 1 238 ? -9.273 6.727 23.562 1 98.62 238 GLN B O 1
ATOM 4209 N N . ALA B 1 239 ? -9.258 4.77 24.578 1 98.75 239 ALA B N 1
ATOM 4210 C CA . ALA B 1 239 ? -9.047 5.367 25.891 1 98.75 239 ALA B CA 1
ATOM 4211 C C . ALA B 1 239 ? -7.672 6.023 25.984 1 98.75 239 ALA B C 1
ATOM 4213 O O . ALA B 1 239 ? -7.539 7.129 26.516 1 98.75 239 ALA B O 1
ATOM 4214 N N . TRP B 1 240 ? -6.648 5.367 25.484 1 98.81 240 TRP B N 1
ATOM 4215 C CA . TRP B 1 240 ? -5.309 5.941 25.453 1 98.81 240 TRP B CA 1
ATOM 4216 C C . TRP B 1 240 ? -5.297 7.242 24.656 1 98.81 240 TRP B C 1
ATOM 4218 O O . TRP B 1 240 ? -4.699 8.234 25.078 1 98.81 240 TRP B O 1
ATOM 4228 N N . LEU B 1 241 ? -5.945 7.238 23.531 1 98.75 241 LEU B N 1
ATOM 4229 C CA . LEU B 1 241 ? -6.027 8.43 22.688 1 98.75 241 LEU B CA 1
ATOM 4230 C C . LEU B 1 241 ? -6.664 9.586 23.453 1 98.75 241 LEU B C 1
ATOM 4232 O O . LEU B 1 241 ? -6.137 10.703 23.438 1 98.75 241 LEU B O 1
ATOM 4236 N N . ALA B 1 242 ? -7.734 9.297 24.109 1 98.12 242 ALA B N 1
ATOM 4237 C CA . ALA B 1 242 ? -8.43 10.328 24.875 1 98.12 242 ALA B CA 1
ATOM 4238 C C . ALA B 1 242 ? -7.508 10.938 25.922 1 98.12 242 ALA B C 1
ATOM 4240 O O . ALA B 1 242 ? -7.496 12.148 26.125 1 98.12 242 ALA B O 1
ATOM 4241 N N . GLN B 1 243 ? -6.762 10.117 26.547 1 98.5 243 GLN B N 1
ATOM 4242 C CA . GLN B 1 243 ? -5.82 10.594 27.547 1 98.5 243 GLN B CA 1
ATOM 4243 C C . GLN B 1 243 ? -4.711 11.43 26.922 1 98.5 243 GLN B C 1
ATOM 4245 O O . GLN B 1 243 ? -4.289 12.438 27.5 1 98.5 243 GLN B O 1
ATOM 4250 N N . SER B 1 244 ? -4.289 10.992 25.797 1 98.69 244 SER B N 1
ATOM 4251 C CA . SER B 1 244 ? -3.219 11.711 25.109 1 98.69 244 SER B CA 1
ATOM 4252 C C . SER B 1 244 ? -3.658 13.117 24.734 1 98.69 244 SER B C 1
ATOM 4254 O O . SER B 1 244 ? -2.842 14.039 24.688 1 98.69 244 SER B O 1
ATOM 4256 N N . LEU B 1 245 ? -4.934 13.32 24.438 1 98.5 245 LEU B N 1
ATOM 4257 C CA . LEU B 1 245 ? -5.441 14.625 24.031 1 98.5 245 LEU B CA 1
ATOM 4258 C C . LEU B 1 245 ? -5.301 15.633 25.172 1 98.5 245 LEU B C 1
ATOM 4260 O O . LEU B 1 245 ? -5.027 16.812 24.938 1 98.5 245 LEU B O 1
ATOM 4264 N N . ALA B 1 246 ? -5.48 15.172 26.359 1 98.25 246 ALA B N 1
ATOM 4265 C CA . ALA B 1 246 ? -5.309 16.062 27.516 1 98.25 246 ALA B CA 1
ATOM 4266 C C . ALA B 1 246 ? -3.865 16.531 27.625 1 98.25 246 ALA B C 1
ATOM 4268 O O . ALA B 1 246 ? -3.613 17.719 27.859 1 98.25 246 ALA B O 1
ATOM 4269 N N . THR B 1 247 ? -2.945 15.617 27.453 1 98.75 247 THR B N 1
ATOM 4270 C CA . THR B 1 247 ? -1.525 15.945 27.5 1 98.75 247 THR B CA 1
ATOM 4271 C C . THR B 1 247 ? -1.156 16.906 26.375 1 98.75 247 THR B C 1
ATOM 4273 O O . THR B 1 247 ? -0.443 17.875 26.594 1 98.75 247 THR B O 1
ATOM 4276 N N . LEU B 1 248 ? -1.667 16.672 25.234 1 98.81 248 LEU B N 1
ATOM 4277 C CA . LEU B 1 248 ? -1.378 17.5 24.062 1 98.81 248 LEU B CA 1
ATOM 4278 C C . LEU B 1 248 ? -1.922 18.906 24.266 1 98.81 248 LEU B C 1
ATOM 4280 O O . LEU B 1 248 ? -1.297 19.891 23.828 1 98.81 248 LEU B O 1
ATOM 4284 N N . ARG B 1 249 ? -3.088 19.031 24.891 1 98.56 249 ARG B N 1
ATOM 4285 C CA . ARG B 1 249 ? -3.65 20.344 25.172 1 98.56 249 ARG B CA 1
ATOM 4286 C C . ARG B 1 249 ? -2.717 21.156 26.062 1 98.56 249 ARG B C 1
ATOM 4288 O O . ARG B 1 249 ? -2.484 22.344 25.812 1 98.56 249 ARG B O 1
ATOM 4295 N N . GLU B 1 250 ? -2.223 20.484 27.016 1 98.56 250 GLU B N 1
ATOM 4296 C CA . GLU B 1 250 ? -1.292 21.156 27.922 1 98.56 250 GLU B CA 1
ATOM 4297 C C . GLU B 1 250 ? -0.011 21.562 27.203 1 98.56 250 GLU B C 1
ATOM 4299 O O . GLU B 1 250 ? 0.46 22.688 27.344 1 98.56 250 GLU B O 1
ATOM 4304 N N . TRP B 1 251 ? 0.562 20.625 26.453 1 98.88 251 TRP B N 1
ATOM 4305 C CA . TRP B 1 251 ? 1.784 20.906 25.703 1 98.88 251 TRP B CA 1
ATOM 4306 C C . TRP B 1 251 ? 1.559 22.016 24.703 1 98.88 251 TRP B C 1
ATOM 4308 O O . TRP B 1 251 ? 2.434 22.859 24.484 1 98.88 251 TRP B O 1
ATOM 4318 N N . LYS B 1 252 ? 0.398 22.047 24.062 1 98.75 252 LYS B N 1
ATOM 4319 C CA . LYS B 1 252 ? 0.108 23.078 23.078 1 98.75 252 LYS B CA 1
ATOM 4320 C C . LYS B 1 252 ? 0.063 24.453 23.734 1 98.75 252 LYS B C 1
ATOM 4322 O O . LYS B 1 252 ? 0.622 25.422 23.188 1 98.75 252 LYS B O 1
ATOM 4327 N N . ALA B 1 253 ? -0.603 24.516 24.844 1 98.56 253 ALA B N 1
ATOM 4328 C CA . ALA B 1 253 ? -0.671 25.797 25.547 1 98.56 253 ALA B CA 1
ATOM 4329 C C . ALA B 1 253 ? 0.725 26.328 25.859 1 98.56 253 ALA B C 1
ATOM 4331 O O . ALA B 1 253 ? 1.012 27.5 25.641 1 98.56 253 ALA B O 1
ATOM 4332 N N . ALA B 1 254 ? 1.559 25.453 26.344 1 98.81 254 ALA B N 1
ATOM 4333 C CA . ALA B 1 254 ? 2.932 25.828 26.672 1 98.81 254 ALA B CA 1
ATOM 4334 C C . ALA B 1 254 ? 3.701 26.234 25.422 1 98.81 254 ALA B C 1
ATOM 4336 O O . ALA B 1 254 ? 4.484 27.188 25.438 1 98.81 254 ALA B O 1
ATOM 4337 N N . GLN B 1 255 ? 3.516 25.5 24.359 1 98.81 255 GLN B N 1
ATOM 4338 C CA . GLN B 1 255 ? 4.234 25.75 23.109 1 98.81 255 GLN B CA 1
ATOM 4339 C C . GLN B 1 255 ? 3.795 27.078 22.484 1 98.81 255 GLN B C 1
ATOM 4341 O O . GLN B 1 255 ? 4.613 27.797 21.906 1 98.81 255 GLN B O 1
ATOM 4346 N N . LEU B 1 256 ? 2.488 27.359 22.547 1 98.62 256 LEU B N 1
ATOM 4347 C CA . LEU B 1 256 ? 1.973 28.641 22.078 1 98.62 256 LEU B CA 1
ATOM 4348 C C . LEU B 1 256 ? 2.584 29.781 22.875 1 98.62 256 LEU B C 1
ATOM 4350 O O . LEU B 1 256 ? 3.008 30.797 22.297 1 98.62 256 LEU B O 1
ATOM 4354 N N . ALA B 1 257 ? 2.607 29.625 24.125 1 98.44 257 ALA B N 1
ATOM 4355 C CA . ALA B 1 257 ? 3.211 30.625 24.984 1 98.44 257 ALA B CA 1
ATOM 4356 C C . ALA B 1 257 ? 4.688 30.828 24.656 1 98.44 257 ALA B C 1
ATOM 4358 O O . ALA B 1 257 ? 5.184 31.953 24.641 1 98.44 257 ALA B O 1
ATOM 4359 N N . LEU B 1 258 ? 5.355 29.734 24.422 1 98.62 258 LEU B N 1
ATOM 4360 C CA . LEU B 1 258 ? 6.766 29.797 24.047 1 98.62 258 LEU B CA 1
ATOM 4361 C C . LEU B 1 258 ? 6.953 30.594 22.766 1 98.62 258 LEU B C 1
ATOM 4363 O O . LEU B 1 258 ? 7.793 31.5 22.703 1 98.62 258 LEU B O 1
ATOM 4367 N N . CYS B 1 259 ? 6.195 30.297 21.719 1 98.5 259 CYS B N 1
ATOM 4368 C CA . CYS B 1 259 ? 6.309 31 20.453 1 98.5 259 CYS B CA 1
ATOM 4369 C C . CYS B 1 259 ? 6.059 32.5 20.641 1 98.5 259 CYS B C 1
ATOM 4371 O O . CYS B 1 259 ? 6.762 33.312 20.062 1 98.5 259 CYS B O 1
ATOM 4373 N N . ALA B 1 260 ? 5.07 32.781 21.453 1 97.44 260 ALA B N 1
ATOM 4374 C CA . ALA B 1 260 ? 4.785 34.188 21.75 1 97.44 260 ALA B CA 1
ATOM 4375 C C . ALA B 1 260 ? 5.977 34.844 22.422 1 97.44 260 ALA B C 1
ATOM 4377 O O . ALA B 1 260 ? 6.352 35.969 22.062 1 97.44 260 ALA B O 1
ATOM 4378 N N . ALA B 1 261 ? 6.547 34.188 23.359 1 97.62 261 ALA B N 1
ATOM 4379 C CA . ALA B 1 261 ? 7.695 34.719 24.094 1 97.62 261 ALA B CA 1
ATOM 4380 C C . ALA B 1 261 ? 8.891 34.938 23.156 1 97.62 261 ALA B C 1
ATOM 4382 O O . ALA B 1 261 ? 9.703 35.812 23.391 1 97.62 261 ALA B O 1
ATOM 4383 N N . LEU B 1 262 ? 8.969 34.125 22.141 1 97.38 262 LEU B N 1
ATOM 4384 C CA . LEU B 1 262 ? 10.078 34.219 21.203 1 97.38 262 LEU B CA 1
ATOM 4385 C C . LEU B 1 262 ? 9.797 35.25 20.125 1 97.38 262 LEU B C 1
ATOM 4387 O O . LEU B 1 262 ? 10.641 35.5 19.266 1 97.38 262 LEU B O 1
ATOM 4391 N N . GLY B 1 263 ? 8.562 35.781 20.188 1 97.56 263 GLY B N 1
ATOM 4392 C CA . GLY B 1 263 ? 8.203 36.844 19.25 1 97.56 263 GLY B CA 1
ATOM 4393 C C . GLY B 1 263 ? 7.629 36.312 17.953 1 97.56 263 GLY B C 1
ATOM 4394 O O . GLY B 1 263 ? 7.582 37.031 16.953 1 97.56 263 GLY B O 1
ATOM 4395 N N . TRP B 1 264 ? 7.289 35.062 17.875 1 98.44 264 TRP B N 1
ATOM 4396 C CA . TRP B 1 264 ? 6.684 34.5 16.672 1 98.44 264 TRP B CA 1
ATOM 4397 C C . TRP B 1 264 ? 5.219 34.906 16.562 1 98.44 264 TRP B C 1
ATOM 4399 O O . TRP B 1 264 ? 4.496 34.938 17.562 1 98.44 264 TRP B O 1
ATOM 4409 N N . ALA B 1 265 ? 4.738 35.25 15.422 1 98.19 265 ALA B N 1
ATOM 4410 C CA . ALA B 1 265 ? 3.32 35.531 15.18 1 98.19 265 ALA B CA 1
ATOM 4411 C C . ALA B 1 265 ? 2.559 34.219 14.906 1 98.19 265 ALA B C 1
ATOM 4413 O O . ALA B 1 265 ? 2.707 33.625 13.844 1 98.19 265 ALA B O 1
ATOM 4414 N N . VAL B 1 266 ? 1.776 33.875 15.789 1 98.31 266 VAL B N 1
ATOM 4415 C CA . VAL B 1 266 ? 1.03 32.625 15.688 1 98.31 266 VAL B CA 1
ATOM 4416 C C . VAL B 1 266 ? -0.297 32.844 14.969 1 98.31 266 VAL B C 1
ATOM 4418 O O . VAL B 1 266 ? -1.022 33.812 15.305 1 98.31 266 VAL B O 1
ATOM 4421 N N . ALA B 1 267 ? -0.563 32.062 13.922 1 97.62 267 ALA B N 1
ATOM 4422 C CA . ALA B 1 267 ? -1.878 32.094 13.289 1 97.62 267 ALA B CA 1
ATOM 4423 C C . ALA B 1 267 ? -2.967 31.625 14.242 1 97.62 267 ALA B C 1
ATOM 4425 O O . ALA B 1 267 ? -2.818 30.594 14.898 1 97.62 267 ALA B O 1
ATOM 4426 N N . PRO B 1 268 ? -4.035 32.344 14.406 1 95.81 268 PRO B N 1
ATOM 4427 C CA . PRO B 1 268 ? -5.062 32 15.383 1 95.81 268 PRO B CA 1
ATOM 4428 C C . PRO B 1 268 ? -5.969 30.859 14.898 1 95.81 268 PRO B C 1
ATOM 4430 O O . PRO B 1 268 ? -6.062 30.609 13.695 1 95.81 268 PRO B O 1
ATOM 4433 N N . GLY B 1 269 ? -6.527 30.156 15.859 1 95.75 269 GLY B N 1
ATOM 4434 C CA . GLY B 1 269 ? -7.707 29.344 15.57 1 95.75 269 GLY B CA 1
ATOM 4435 C C . GLY B 1 269 ? -7.398 27.875 15.375 1 95.75 269 GLY B C 1
ATOM 4436 O O . GLY B 1 269 ? -8.281 27.094 15.039 1 95.75 269 GLY B O 1
ATOM 4437 N N . SER B 1 270 ? -6.148 27.5 15.594 1 97.81 270 SER B N 1
ATOM 4438 C CA . SER B 1 270 ? -5.844 26.094 15.406 1 97.81 270 SER B CA 1
ATOM 4439 C C . SER B 1 270 ? -6.562 25.234 16.438 1 97.81 270 SER B C 1
ATOM 4441 O O . SER B 1 270 ? -6.438 25.453 17.641 1 97.81 270 SER B O 1
ATOM 4443 N N . LEU B 1 271 ? -7.305 24.234 15.906 1 97.94 271 LEU B N 1
ATOM 4444 C CA . LEU B 1 271 ? -8.07 23.328 16.734 1 97.94 271 LEU B CA 1
ATOM 4445 C C . LEU B 1 271 ? -7.328 22 16.922 1 97.94 271 LEU B C 1
ATOM 4447 O O . LEU B 1 271 ? -7.758 21.141 17.703 1 97.94 271 LEU B O 1
ATOM 4451 N N . ALA B 1 272 ? -6.191 21.812 16.281 1 97.88 272 ALA B N 1
ATOM 4452 C CA . ALA B 1 272 ? -5.52 20.516 16.156 1 97.88 272 ALA B CA 1
ATOM 4453 C C . ALA B 1 272 ? -4.234 20.484 16.969 1 97.88 272 ALA B C 1
ATOM 4455 O O . ALA B 1 272 ? -3.934 21.438 17.703 1 97.88 272 ALA B O 1
ATOM 4456 N N . ASN B 1 273 ? -3.502 19.359 16.938 1 98.62 273 ASN B N 1
ATOM 4457 C CA . ASN B 1 273 ? -2.236 19.188 17.641 1 98.62 273 ASN B CA 1
ATOM 4458 C C . ASN B 1 273 ? -1.082 19.844 16.891 1 98.62 273 ASN B C 1
ATOM 4460 O O . ASN B 1 273 ? 0.042 19.344 16.906 1 98.62 273 ASN B O 1
ATOM 4464 N N . PHE B 1 274 ? -1.402 20.859 16.156 1 98.69 274 PHE B N 1
ATOM 4465 C CA . PHE B 1 274 ? -0.423 21.656 15.445 1 98.69 274 PHE B CA 1
ATOM 4466 C C . PHE B 1 274 ? -0.937 23.078 15.242 1 98.69 274 PHE B C 1
ATOM 4468 O O . PHE B 1 274 ? -2.121 23.359 15.453 1 98.69 274 PHE B O 1
ATOM 4475 N N . PHE B 1 275 ? -0.07 23.938 14.883 1 98.56 275 PHE B N 1
ATOM 4476 C CA . PHE B 1 275 ? -0.417 25.312 14.523 1 98.56 275 PHE B CA 1
ATOM 4477 C C . PHE B 1 275 ? 0.643 25.922 13.617 1 98.56 275 PHE B C 1
ATOM 4479 O O . PHE B 1 275 ? 1.705 25.328 13.406 1 98.56 275 PHE B O 1
ATOM 4486 N N . THR B 1 276 ? 0.272 27.031 13.016 1 98.38 276 THR B N 1
ATOM 4487 C CA . THR B 1 276 ? 1.169 27.734 12.102 1 98.38 276 THR B CA 1
ATOM 4488 C C . THR B 1 276 ? 1.655 29.031 12.727 1 98.38 276 THR B C 1
ATOM 4490 O O . THR B 1 276 ? 0.896 29.719 13.414 1 98.38 276 THR B O 1
ATOM 4493 N N . ALA B 1 277 ? 2.922 29.328 12.5 1 98.56 277 ALA B N 1
ATOM 4494 C CA . ALA B 1 277 ? 3.502 30.562 13.023 1 98.56 277 ALA B CA 1
ATOM 4495 C C . ALA B 1 277 ? 4.477 31.172 12.023 1 98.56 277 ALA B C 1
ATOM 4497 O O . ALA B 1 277 ? 4.926 30.5 11.094 1 98.56 277 ALA B O 1
ATOM 4498 N N . CYS B 1 278 ? 4.711 32.406 12.195 1 98.12 278 CYS B N 1
ATOM 4499 C CA . CYS B 1 278 ? 5.691 33.156 11.414 1 98.12 278 CYS B CA 1
ATOM 4500 C C . CYS B 1 278 ? 6.848 33.625 12.289 1 98.12 278 CYS B C 1
ATOM 4502 O O . CYS B 1 278 ? 6.699 34.531 13.078 1 98.12 278 CYS B O 1
ATOM 4504 N N . PRO B 1 279 ? 7.969 32.938 12.195 1 97.81 279 PRO B N 1
ATOM 4505 C CA . PRO B 1 279 ? 9.141 33.438 12.914 1 97.81 279 PRO B CA 1
ATOM 4506 C C . PRO B 1 279 ? 9.664 34.75 12.328 1 97.81 279 PRO B C 1
ATOM 4508 O O . PRO B 1 279 ? 9.656 34.938 11.109 1 97.81 279 PRO B O 1
ATOM 4511 N N . PRO B 1 280 ? 10.094 35.656 13.188 1 96.94 280 PRO B N 1
ATOM 4512 C CA . PRO B 1 280 ? 10.617 36.938 12.711 1 96.94 280 PRO B CA 1
ATOM 4513 C C . PRO B 1 280 ? 12.047 36.844 12.18 1 96.94 280 PRO B C 1
ATOM 4515 O O . PRO B 1 280 ? 12.977 37.344 12.797 1 96.94 280 PRO B O 1
ATOM 4518 N N . VAL B 1 281 ? 12.172 36.25 11.031 1 96.31 281 VAL B N 1
ATOM 4519 C CA . VAL B 1 281 ? 13.469 36.062 10.383 1 96.31 281 VAL B CA 1
ATOM 4520 C C . VAL B 1 281 ? 13.398 36.594 8.953 1 96.31 281 VAL B C 1
ATOM 4522 O O . VAL B 1 281 ? 12.312 36.719 8.383 1 96.31 281 VAL B O 1
ATOM 4525 N N . GLN B 1 282 ? 14.508 36.906 8.336 1 92.56 282 GLN B N 1
ATOM 4526 C CA . GLN B 1 282 ? 14.578 37.438 6.98 1 92.56 282 GLN B CA 1
ATOM 4527 C C . GLN B 1 282 ? 14.289 36.344 5.949 1 92.56 282 GLN B C 1
ATOM 4529 O O . GLN B 1 282 ? 13.578 36.594 4.973 1 92.56 282 GLN B O 1
ATOM 4534 N N . ASP B 1 283 ? 14.867 35.188 6.156 1 94.31 283 ASP B N 1
ATOM 4535 C CA . ASP B 1 283 ? 14.711 34.031 5.242 1 94.31 283 ASP B CA 1
ATOM 4536 C C . ASP B 1 283 ? 14.367 32.781 6.004 1 94.31 283 ASP B C 1
ATOM 4538 O O . ASP B 1 283 ? 15.25 32.125 6.594 1 94.31 283 ASP B O 1
ATOM 4542 N N . VAL B 1 284 ? 13.164 32.344 5.883 1 95.75 284 VAL B N 1
ATOM 4543 C CA . VAL B 1 284 ? 12.672 31.188 6.625 1 95.75 284 VAL B CA 1
ATOM 4544 C C . VAL B 1 284 ? 13.414 29.938 6.176 1 95.75 284 VAL B C 1
ATOM 4546 O O . VAL B 1 284 ? 13.711 29.047 6.992 1 95.75 284 VAL B O 1
ATOM 4549 N N . GLY B 1 285 ? 13.742 29.797 4.91 1 94.81 285 GLY B N 1
ATOM 4550 C CA . GLY B 1 285 ? 14.477 28.641 4.395 1 94.81 285 GLY B CA 1
ATOM 4551 C C . GLY B 1 285 ? 15.812 28.438 5.078 1 94.81 285 GLY B C 1
ATOM 4552 O O . GLY B 1 285 ? 16.141 27.328 5.504 1 94.81 285 GLY B O 1
ATOM 4553 N N . THR B 1 286 ? 16.578 29.531 5.156 1 94.81 286 THR B N 1
ATOM 4554 C CA . THR B 1 286 ? 17.875 29.484 5.809 1 94.81 286 THR B CA 1
ATOM 4555 C C . THR B 1 286 ? 17.734 29.141 7.289 1 94.81 286 THR B C 1
ATOM 4557 O O . THR B 1 286 ? 18.516 28.359 7.836 1 94.81 286 THR B O 1
ATOM 4560 N N . PHE B 1 287 ? 16.781 29.797 7.871 1 96.69 287 PHE B N 1
ATOM 4561 C CA . PHE B 1 287 ? 16.5 29.547 9.281 1 96.69 287 PHE B CA 1
ATOM 4562 C C . PHE B 1 287 ? 16.172 28.062 9.508 1 96.69 287 PHE B C 1
ATOM 4564 O O . PHE B 1 287 ? 16.719 27.438 10.422 1 96.69 287 PHE B O 1
ATOM 4571 N N . LEU B 1 288 ? 15.336 27.422 8.656 1 96.88 288 LEU B N 1
ATOM 4572 C CA . LEU B 1 288 ? 14.922 26.031 8.789 1 96.88 288 LEU B CA 1
ATOM 4573 C C . LEU B 1 288 ? 16.094 25.078 8.562 1 96.88 288 LEU B C 1
ATOM 4575 O O . LEU B 1 288 ? 16.203 24.047 9.234 1 96.88 288 LEU B O 1
ATOM 4579 N N . GLN B 1 289 ? 16.953 25.406 7.617 1 95.12 289 GLN B N 1
ATOM 4580 C CA . GLN B 1 289 ? 18.156 24.609 7.398 1 95.12 289 GLN B CA 1
ATOM 4581 C C . GLN B 1 289 ? 19.062 24.641 8.617 1 95.12 289 GLN B C 1
ATOM 4583 O O . GLN B 1 289 ? 19.656 23.625 8.992 1 95.12 289 GLN B O 1
ATOM 4588 N N . TRP B 1 290 ? 19.172 25.797 9.164 1 95.25 290 TRP B N 1
ATOM 4589 C CA . TRP B 1 290 ? 19.969 25.969 10.367 1 95.25 290 TRP B CA 1
ATOM 4590 C C . TRP B 1 290 ? 19.406 25.141 11.516 1 95.25 290 TRP B C 1
ATOM 4592 O O . TRP B 1 290 ? 20.156 24.438 12.203 1 95.25 290 TRP B O 1
ATOM 4602 N N . LEU B 1 291 ? 18.141 25.188 11.75 1 97.06 291 LEU B N 1
ATOM 4603 C CA . LEU B 1 291 ? 17.484 24.406 12.797 1 97.06 291 LEU B CA 1
ATOM 4604 C C . LEU B 1 291 ? 17.703 22.906 12.57 1 97.06 291 LEU B C 1
ATOM 4606 O O . LEU B 1 291 ? 18 22.172 13.508 1 97.06 291 LEU B O 1
ATOM 4610 N N . ARG B 1 292 ? 17.516 22.469 11.281 1 96 292 ARG B N 1
ATOM 4611 C CA . ARG B 1 292 ? 17.641 21.047 10.945 1 96 292 ARG B CA 1
ATOM 4612 C C . ARG B 1 292 ? 19.031 20.531 11.281 1 96 292 ARG B C 1
ATOM 4614 O O . ARG B 1 292 ? 19.172 19.391 11.758 1 96 292 ARG B O 1
ATOM 4621 N N . SER B 1 293 ? 20.031 21.328 11.031 1 94.75 293 SER B N 1
ATOM 4622 C CA . SER B 1 293 ? 21.422 20.938 11.312 1 94.75 293 SER B CA 1
ATOM 4623 C C . SER B 1 293 ? 21.641 20.75 12.805 1 94.75 293 SER B C 1
ATOM 4625 O O . SER B 1 293 ? 22.609 20.109 13.219 1 94.75 293 SER B O 1
ATOM 4627 N N . ARG B 1 294 ? 20.672 21.203 13.609 1 94.94 294 ARG B N 1
ATOM 4628 C CA . ARG B 1 294 ? 20.766 21.078 15.062 1 94.94 294 ARG B CA 1
ATOM 4629 C C . ARG B 1 294 ? 19.75 20.094 15.602 1 94.94 294 ARG B C 1
ATOM 4631 O O . ARG B 1 294 ? 19.516 20.031 16.812 1 94.94 294 ARG B O 1
ATOM 4638 N N . GLY B 1 295 ? 19.062 19.422 14.719 1 96.56 295 GLY B N 1
ATOM 4639 C CA . GLY B 1 295 ? 18.188 18.328 15.117 1 96.56 295 GLY B CA 1
ATOM 4640 C C . GLY B 1 295 ? 16.734 18.75 15.266 1 96.56 295 GLY B C 1
ATOM 4641 O O . GLY B 1 295 ? 15.891 17.938 15.648 1 96.56 295 GLY B O 1
ATOM 4642 N N . VAL B 1 296 ? 16.438 20.047 15.062 1 98.06 296 VAL B N 1
ATOM 4643 C CA . VAL B 1 296 ? 15.062 20.547 15.148 1 98.06 296 VAL B CA 1
ATOM 4644 C C . VAL B 1 296 ? 14.484 20.734 13.75 1 98.06 296 VAL B C 1
ATOM 4646 O O . VAL B 1 296 ? 15.07 21.422 12.914 1 98.06 296 VAL B O 1
ATOM 4649 N N . LYS B 1 297 ? 13.344 20.141 13.508 1 97.25 297 LYS B N 1
ATOM 4650 C CA . LYS B 1 297 ? 12.734 20.281 12.18 1 97.25 297 LYS B CA 1
ATOM 4651 C C . LYS B 1 297 ? 11.312 20.828 12.281 1 97.25 297 LYS B C 1
ATOM 4653 O O . LYS B 1 297 ? 10.484 20.266 13.008 1 97.25 297 LYS B O 1
ATOM 4658 N N . LEU B 1 298 ? 11.047 21.906 11.633 1 97.94 298 LEU B N 1
ATOM 4659 C CA . LEU B 1 298 ? 9.719 22.469 11.438 1 97.94 298 LEU B CA 1
ATOM 4660 C C . LEU B 1 298 ? 9.242 22.266 10.008 1 97.94 298 LEU B C 1
ATOM 4662 O O . LEU B 1 298 ? 10.039 21.938 9.125 1 97.94 298 LEU B O 1
ATOM 4666 N N . ARG B 1 299 ? 7.984 22.422 9.789 1 97.38 299 ARG B N 1
ATOM 4667 C CA . ARG B 1 299 ? 7.441 22.25 8.453 1 97.38 299 ARG B CA 1
ATOM 4668 C C . ARG B 1 299 ? 7.324 23.594 7.727 1 97.38 299 ARG B C 1
ATOM 4670 O O . ARG B 1 299 ? 6.531 24.453 8.125 1 97.38 299 ARG B O 1
ATOM 4677 N N . ASP B 1 300 ? 8.117 23.734 6.668 1 96.62 300 ASP B N 1
ATOM 4678 C CA . ASP B 1 300 ? 7.996 24.891 5.801 1 96.62 300 ASP B CA 1
ATOM 4679 C C . ASP B 1 300 ? 6.621 24.938 5.133 1 96.62 300 ASP B C 1
ATOM 4681 O O . ASP B 1 300 ? 6.207 23.984 4.488 1 96.62 300 ASP B O 1
ATOM 4685 N N . CYS B 1 301 ? 5.934 26.062 5.223 1 96.5 301 CYS B N 1
ATOM 4686 C CA . CYS B 1 301 ? 4.562 26.125 4.727 1 96.5 301 CYS B CA 1
ATOM 4687 C C . CYS B 1 301 ? 4.508 26.781 3.348 1 96.5 301 CYS B C 1
ATOM 4689 O O . CYS B 1 301 ? 3.428 27.078 2.838 1 96.5 301 CYS B O 1
ATOM 4691 N N . THR B 1 302 ? 5.672 27 2.711 1 94.25 302 THR B N 1
ATOM 4692 C CA . THR B 1 302 ? 5.703 27.578 1.376 1 94.25 302 THR B CA 1
ATOM 4693 C C . THR B 1 302 ? 4.875 26.75 0.399 1 94.25 302 THR B C 1
ATOM 4695 O O . THR B 1 302 ? 4.105 27.297 -0.393 1 94.25 302 THR B O 1
ATOM 4698 N N . SER B 1 303 ? 4.969 25.422 0.519 1 91.75 303 SER B N 1
ATOM 4699 C CA . SER B 1 303 ? 4.262 24.531 -0.405 1 91.75 303 SER B CA 1
ATOM 4700 C C . SER B 1 303 ? 2.756 24.578 -0.16 1 91.75 303 SER B C 1
ATOM 4702 O O . SER B 1 303 ? 1.973 24.141 -1.009 1 91.75 303 SER B O 1
ATOM 4704 N N . PHE B 1 304 ? 2.35 25.109 1.005 1 94 304 PHE B N 1
ATOM 4705 C CA . PHE B 1 304 ? 0.933 25.25 1.322 1 94 304 PHE B CA 1
ATOM 4706 C C . PHE B 1 304 ? 0.405 26.594 0.849 1 94 304 PHE B C 1
ATOM 4708 O O . PHE B 1 304 ? -0.762 26.922 1.07 1 94 304 PHE B O 1
ATOM 4715 N N . GLY B 1 305 ? 1.315 27.453 0.315 1 92.94 305 GLY B N 1
ATOM 4716 C CA . GLY B 1 305 ? 0.944 28.797 -0.099 1 92.94 305 GLY B CA 1
ATOM 4717 C C . GLY B 1 305 ? 1.094 29.828 1.007 1 92.94 305 GLY B C 1
ATOM 4718 O O . GLY B 1 305 ? 0.444 30.875 0.98 1 92.94 305 GLY B O 1
ATOM 4719 N N . LEU B 1 306 ? 1.824 29.516 2.027 1 95.56 306 LEU B N 1
ATOM 4720 C CA . LEU B 1 306 ? 2.055 30.406 3.156 1 95.56 306 LEU B CA 1
ATOM 4721 C C . LEU B 1 306 ? 3.545 30.656 3.357 1 95.56 306 LEU B C 1
ATOM 4723 O O . LEU B 1 306 ? 4.098 30.328 4.41 1 95.56 306 LEU B O 1
ATOM 4727 N N . PRO B 1 307 ? 4.148 31.312 2.336 1 95.31 307 PRO B N 1
ATOM 4728 C CA . PRO B 1 307 ? 5.574 31.594 2.508 1 95.31 307 PRO B CA 1
ATOM 4729 C C . PRO B 1 307 ? 5.867 32.406 3.762 1 95.31 307 PRO B C 1
ATOM 4731 O O . PRO B 1 307 ? 5.102 33.312 4.109 1 95.31 307 PRO B O 1
ATOM 4734 N N . GLY B 1 308 ? 6.918 32.031 4.41 1 96.25 308 GLY B N 1
ATOM 4735 C CA . GLY B 1 308 ? 7.301 32.719 5.625 1 96.25 308 GLY B CA 1
ATOM 4736 C C . GLY B 1 308 ? 6.742 32.094 6.883 1 96.25 308 GLY B C 1
ATOM 4737 O O . GLY B 1 308 ? 7.195 32.406 7.988 1 96.25 308 GLY B O 1
ATOM 4738 N N . HIS B 1 309 ? 5.816 31.188 6.699 1 97.31 309 HIS B N 1
ATOM 4739 C CA . HIS B 1 309 ? 5.211 30.5 7.836 1 97.31 309 HIS B CA 1
ATOM 4740 C C . HIS B 1 309 ? 5.785 29.109 8 1 97.31 309 HIS B C 1
ATOM 4742 O O . HIS B 1 309 ? 6.332 28.531 7.055 1 97.31 309 HIS B O 1
ATOM 4748 N N . VAL B 1 310 ? 5.707 28.641 9.242 1 98.12 310 VAL B N 1
ATOM 4749 C CA . VAL B 1 310 ? 6.039 27.25 9.57 1 98.12 310 VAL B CA 1
ATOM 4750 C C . VAL B 1 310 ? 4.891 26.625 10.352 1 98.12 310 VAL B C 1
ATOM 4752 O O . VAL B 1 310 ? 4.191 27.297 11.102 1 98.12 310 VAL B O 1
ATOM 4755 N N . ARG B 1 311 ? 4.664 25.406 10.078 1 98.44 311 ARG B N 1
ATOM 4756 C CA . ARG B 1 311 ? 3.756 24.625 10.906 1 98.44 311 ARG B CA 1
ATOM 4757 C C . ARG B 1 311 ? 4.523 23.828 11.961 1 98.44 311 ARG B C 1
ATOM 4759 O O . ARG B 1 311 ? 5.566 23.25 11.656 1 98.44 311 ARG B O 1
ATOM 4766 N N . LEU B 1 312 ? 4.039 23.828 13.148 1 98.5 312 LEU B N 1
ATOM 4767 C CA . LEU B 1 312 ? 4.633 23.109 14.273 1 98.5 312 LEU B CA 1
ATOM 4768 C C . LEU B 1 312 ? 3.639 22.125 14.875 1 98.5 312 LEU B C 1
ATOM 4770 O O . LEU B 1 312 ? 2.588 22.531 15.375 1 98.5 312 LEU B O 1
ATOM 4774 N N . GLY B 1 313 ? 4.016 20.859 14.805 1 98.44 313 GLY B N 1
ATOM 4775 C CA . GLY B 1 313 ? 3.312 19.922 15.664 1 98.44 313 GLY B CA 1
ATOM 4776 C C . GLY B 1 313 ? 3.59 20.141 17.141 1 98.44 313 GLY B C 1
ATOM 4777 O O . GLY B 1 313 ? 4.66 20.609 17.516 1 98.44 313 GLY B O 1
ATOM 4778 N N . VAL B 1 314 ? 2.674 19.812 17.953 1 98.69 314 VAL B N 1
ATOM 4779 C CA . VAL B 1 314 ? 2.824 19.938 19.391 1 98.69 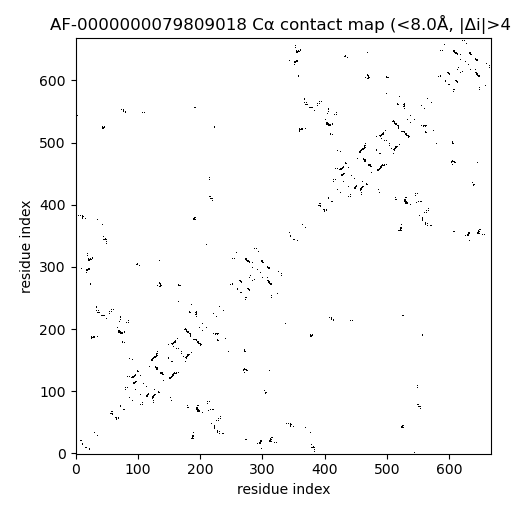314 VAL B CA 1
ATOM 4780 C C . VAL B 1 314 ? 3.75 18.844 19.922 1 98.69 314 VAL B C 1
ATOM 4782 O O . VAL B 1 314 ? 3.541 17.672 19.641 1 98.69 314 VAL B O 1
ATOM 4785 N N . LEU B 1 315 ? 4.797 19.234 20.641 1 98.69 315 LEU B N 1
ATOM 4786 C CA . LEU B 1 315 ? 5.777 18.281 21.156 1 98.69 315 LEU B CA 1
ATOM 4787 C C . LEU B 1 315 ? 5.938 18.438 22.672 1 98.69 315 LEU B C 1
ATOM 4789 O O . LEU B 1 315 ? 5.426 19.391 23.266 1 98.69 315 LEU B O 1
ATOM 4793 N N . PRO B 1 316 ? 6.57 17.484 23.297 1 98.5 316 PRO B N 1
ATOM 4794 C CA . PRO B 1 316 ? 6.797 17.547 24.734 1 98.5 316 PRO B CA 1
ATOM 4795 C C . PRO B 1 316 ? 7.73 18.688 25.141 1 98.5 316 PRO B C 1
ATOM 4797 O O . PRO B 1 316 ? 8.438 19.234 24.281 1 98.5 316 PRO B O 1
ATOM 4800 N N . PRO B 1 317 ? 7.762 18.938 26.375 1 98.5 317 PRO B N 1
ATOM 4801 C CA . PRO B 1 317 ? 8.539 20.078 26.891 1 98.5 317 PRO B CA 1
ATOM 4802 C C . PRO B 1 317 ? 10.016 20 26.5 1 98.5 317 PRO B C 1
ATOM 4804 O O . PRO B 1 317 ? 10.633 21.031 26.203 1 98.5 317 PRO B O 1
ATOM 4807 N N . GLN B 1 318 ? 10.57 18.812 26.453 1 98.38 318 GLN B N 1
ATOM 4808 C CA . GLN B 1 318 ? 11.977 18.672 26.094 1 98.38 318 GLN B CA 1
ATOM 4809 C C . GLN B 1 318 ? 12.242 19.188 24.688 1 98.38 318 GLN B C 1
ATOM 4811 O O . GLN B 1 318 ? 13.25 19.844 24.438 1 98.38 318 GLN B O 1
ATOM 4816 N N . SER B 1 319 ? 11.383 18.859 23.797 1 98.69 319 SER B N 1
ATOM 4817 C CA . SER B 1 319 ? 11.523 19.344 22.438 1 98.69 319 SER B CA 1
ATOM 4818 C C . SER B 1 319 ? 11.273 20.844 22.344 1 98.69 319 SER B C 1
ATOM 4820 O O . SER B 1 319 ? 11.914 21.531 21.547 1 98.69 319 SER B O 1
ATOM 4822 N N . GLN B 1 320 ? 10.336 21.359 23.109 1 98.75 320 GLN B N 1
ATOM 4823 C CA . GLN B 1 320 ? 10.062 22.797 23.141 1 98.75 320 GLN B CA 1
ATOM 4824 C C . GLN B 1 320 ? 11.273 23.578 23.656 1 98.75 320 GLN B C 1
ATOM 4826 O O . GLN B 1 320 ? 11.609 24.625 23.109 1 98.75 320 GLN B O 1
ATOM 4831 N N . ARG B 1 321 ? 11.953 23.016 24.609 1 98.5 321 ARG B N 1
ATOM 4832 C CA . ARG B 1 321 ? 13.172 23.625 25.109 1 98.5 321 ARG B CA 1
ATOM 4833 C C . ARG B 1 321 ? 14.258 23.641 24.047 1 98.5 321 ARG B C 1
ATOM 4835 O O . ARG B 1 321 ? 14.984 24.641 23.906 1 98.5 321 ARG B O 1
ATOM 4842 N N . ALA B 1 322 ? 14.352 22.547 23.344 1 98.44 322 ALA B N 1
ATOM 4843 C CA . ALA B 1 322 ? 15.336 22.484 22.266 1 98.44 322 ALA B CA 1
ATOM 4844 C C . ALA B 1 322 ? 15.07 23.547 21.203 1 98.44 322 ALA B C 1
ATOM 4846 O O . ALA B 1 322 ? 16 24.156 20.672 1 98.44 322 ALA B O 1
ATOM 4847 N N . LEU B 1 323 ? 13.805 23.781 20.891 1 98.5 323 LEU B N 1
ATOM 4848 C CA . LEU B 1 323 ? 13.438 24.844 19.953 1 98.5 323 LEU B CA 1
ATOM 4849 C C . LEU B 1 323 ? 13.852 26.203 20.484 1 98.5 323 LEU B C 1
ATOM 4851 O O . LEU B 1 323 ? 14.43 27.016 19.766 1 98.5 323 LEU B O 1
ATOM 4855 N N . GLU B 1 324 ? 13.562 26.422 21.734 1 98.38 324 GLU B N 1
ATOM 4856 C CA . GLU B 1 324 ? 13.906 27.703 22.375 1 98.38 324 GLU B CA 1
ATOM 4857 C C . GLU B 1 324 ? 15.406 27.953 22.312 1 98.38 324 GLU B C 1
ATOM 4859 O O . GLU B 1 324 ? 15.844 29.031 21.922 1 98.38 324 GLU B O 1
ATOM 4864 N N . VAL B 1 325 ? 16.141 26.953 22.703 1 98.06 325 VAL B N 1
ATOM 4865 C CA . VAL B 1 325 ? 17.594 27.062 22.75 1 98.06 325 VAL B CA 1
ATOM 4866 C C . VAL B 1 325 ? 18.141 27.328 21.359 1 98.06 325 VAL B C 1
ATOM 4868 O O . VAL B 1 325 ? 18.984 28.203 21.156 1 98.06 325 VAL B O 1
ATOM 4871 N N . SER B 1 326 ? 17.688 26.531 20.422 1 97.56 326 SER B N 1
ATOM 4872 C CA . SER B 1 326 ? 18.156 26.688 19.047 1 97.56 326 SER B CA 1
ATOM 4873 C C . SER B 1 326 ? 17.812 28.062 18.5 1 97.56 326 SER B C 1
ATOM 4875 O O . SER B 1 326 ? 18.609 28.672 17.781 1 97.56 326 SER B O 1
ATOM 4877 N N . TRP B 1 327 ? 16.625 28.562 18.766 1 96.56 327 TRP B N 1
ATOM 4878 C CA . TRP B 1 327 ? 16.188 29.875 18.328 1 96.56 327 TRP B CA 1
ATOM 4879 C C . TRP B 1 327 ? 17.094 30.969 18.875 1 96.56 327 TRP B C 1
ATOM 4881 O O . TRP B 1 327 ? 17.531 31.859 18.141 1 96.56 327 TRP B O 1
ATOM 4891 N N . ARG B 1 328 ? 17.391 30.938 20.141 1 96.19 328 ARG B N 1
ATOM 4892 C CA . ARG B 1 328 ? 18.234 31.938 20.781 1 96.19 328 ARG B CA 1
ATOM 4893 C C . ARG B 1 328 ? 19.641 31.938 20.188 1 96.19 328 ARG B C 1
ATOM 4895 O O . ARG B 1 328 ? 20.219 33 19.953 1 96.19 328 ARG B O 1
ATOM 4902 N N . LEU B 1 329 ? 20.094 30.719 19.969 1 96.5 329 LEU B N 1
ATOM 4903 C CA . LEU B 1 329 ? 21.406 30.594 19.344 1 96.5 329 LEU B CA 1
ATOM 4904 C C . LEU B 1 329 ? 21.406 31.188 17.938 1 96.5 329 LEU B C 1
ATOM 4906 O O . LEU B 1 329 ? 22.375 31.828 17.531 1 96.5 329 LEU B O 1
ATOM 4910 N N . TYR B 1 330 ? 20.375 30.953 17.234 1 96.25 330 TYR B N 1
ATOM 4911 C CA . TYR B 1 330 ? 20.266 31.469 15.883 1 96.25 330 TYR B CA 1
ATOM 4912 C C . TYR B 1 330 ? 20.266 33 15.891 1 96.25 330 TYR B C 1
ATOM 4914 O O . TYR B 1 330 ? 20.953 33.625 15.078 1 96.25 330 TYR B O 1
ATOM 4922 N N . LYS B 1 331 ? 19.5 33.594 16.766 1 94.12 331 LYS B N 1
ATOM 4923 C CA . LYS B 1 331 ? 19.391 35.031 16.859 1 94.12 331 LYS B CA 1
ATOM 4924 C C . LYS B 1 331 ? 20.734 35.688 17.25 1 94.12 331 LYS B C 1
ATOM 4926 O O . LYS B 1 331 ? 21.062 36.781 16.797 1 94.12 331 LYS B O 1
ATOM 4931 N N . GLU B 1 332 ? 21.422 34.938 18.031 1 93.19 332 GLU B N 1
ATOM 4932 C CA . GLU B 1 332 ? 22.75 35.406 18.422 1 93.19 332 GLU B CA 1
ATOM 4933 C C . GLU B 1 332 ? 23.734 35.344 17.266 1 93.19 332 GLU B C 1
ATOM 4935 O O . GLU B 1 332 ? 24.688 36.125 17.203 1 93.19 332 GLU B O 1
ATOM 4940 N N . SER B 1 333 ? 23.547 34.375 16.422 1 89.19 333 SER B N 1
ATOM 4941 C CA . SER B 1 333 ? 24.469 34.156 15.312 1 89.19 333 SER B CA 1
ATOM 4942 C C . SER B 1 333 ? 24.188 35.094 14.156 1 89.19 333 SER B C 1
ATOM 4944 O O . SER B 1 333 ? 25.031 35.25 13.258 1 89.19 333 SER B O 1
ATOM 4946 N N . GLN B 1 334 ? 23.078 35.75 14.086 1 84.94 334 GLN B N 1
ATOM 4947 C CA . GLN B 1 334 ? 22.75 36.719 13.039 1 84.94 334 GLN B CA 1
ATOM 4948 C C . GLN B 1 334 ? 23.328 38.094 13.352 1 84.94 334 GLN B C 1
ATOM 4950 O O . GLN B 1 334 ? 23.422 38.469 14.516 1 84.94 334 GLN B O 1
#

Secondary structure (DSSP, 8-state):
--------SS-BTTBS-SEE-SS---TT-S-HHHHHHHHT--TTSPPPTT-HHHHHHHHHHHTS-GGGEEEES-HHHHHHHHHHHHHHTT--EEE--SS--HHHHHHHHHTT-EEESS--SSSEEEEEESS-TTT-SPPTHHHHTTSPPPTTEEEEEE-TTGGG--SSPPPPPPTTSEEEE-HHHHTT-TTS--EEEE--HHHHHTSHHHHHHHTSPSS-S-HHHHHHHHHHTSHHHHHHHHHHHHHHHHHHHHHHHHHHHTT-EEPTT--SSEEEEE-S-S-HHHHHHHHHTTTEE-EE-GGGT-TT-EEEE---HHHHHHHHHHHHHHHHH-/--------SS-BTTBS-SEE-SS---TT-S-HHHHHHHHT--TTSPPPTT-HHHHHHHHHHHTS-GGGEEEES-HHHHHHHHHHHHHHTT--EEE--SS--HHHHHHHHHTT-EEESS--SSSEEEEEESSPTTT-SPPTHHHHTTSPPPTTEEEEEE-TTGGG--SSPPPPPPTTSEEEE-HHHHTT-TTS--EEEE--HHHHHTSHHHHHHHTSPSS-S-HHHHHHHHHHTSHHHHHHHHHHHHHHHHHHHHHHHHHHHTT-EEPTT--SSEEEEE-S-S-HHHHHHHHHHTTEE-EE-GGGT-TT-EEEE---HHHHHHHHHHHHHHHHH-